Protein AF-0000000065871125 (afdb_homodimer)

pLDDT: mean 93.52, std 8.06, range [41.66, 98.94]

Organism: Bacillus phage SP01 (NCBI:txid2884427)

InterPro domains:
  IPR023451 Thymidylate synthase/dCMP hydroxymethylase domain [PF00303] (12-231)
  IPR036926 Thymidylate synthase/dCMP hydroxymethylase superfamily [G3DSA:3.30.572.10] (7-258)
  IPR036926 Thymidylate synthase/dCMP hydroxymethylase superfamily [SSF55831] (2-271)
  IPR045097 Thymidylate synthase/dCMP hydroxymethylase [PTHR11548] (102-230)

Foldseek 3Di:
DEEEEDQAVQQSLLQVLLCQQQPFDWDQVVHFTWGKDFWYKYKHFNLLPQAYQFQLDAAQLLLQLQLLLCLCQLHFFQVSSCLRPVVSQVQDPVSGGHLQRNSVCQQFNQDGPSVRTHDRTHNLLVVLLVQCVVPVQDFPSKGFRADCVRQPPVNDGSDHDQWTMWTWHRDPQAIEIEIEGAEAESRCGPSHRPSSNVSSSQQQSCLQNVTHHGMYMYTYRIYIHTCPDDCNSSSVSSCVVQVSHNPDPGGGDDDDCQVQFDDRFGFNDHPVRSNVVSCCCVVPVSVQLPDPCNVPPDDPVLVVVLVVLLPDPRRSVSLSVLSNSLSSCVVVVNVVSNLSSLVSRGRHSSSLSSLLNCCVPCVVSLVVDDGDPVSSCSSNSHD/DEEEEDQAVQQSLLQVLLCQQQPFDWDQVVHFTWGKDFWYKYKHFNLLPQAYQFQLDAAQLLLQLQLLLCLCQLHFFQVSSCLRPVVSQVQPPVSGGHLQRNSVCQQFNQDGPSVRTHDRTHNLLVVLLVQCVVPVQDFPSKGFRADCVRQPPPNPGSDHDQWTMWTWHRDPQAIEIEIEGAEAESRCGPSHRPSSNVSSSQQQSCLQNVTHHGMYMYTYRIYIHTCPDDCNSSSVSSCVVQVSHNPDPGGGDDDDCQVQFDDRFGFNDHPVRSNVVSCCCVVPVSCQLPDPCNCPPDPHVLVVQLVVLLPDPRRSVSLSSLSNSLSSCVVVVNVVSVLSSLVSRGRHSSSLSSLLNCCVPCVVSLVVDDGDPVSSCSSNSHD

Structure (mmCIF, N/CA/C/O backbone):
data_AF-0000000065871125-model_v1
#
loop_
_entity.id
_entity.type
_entity.pdbx_description
1 polymer 'Deoxyuridylate hydroxymethyltransferase'
#
loop_
_atom_site.group_PDB
_atom_site.id
_atom_site.type_symbol
_atom_site.label_atom_id
_atom_site.label_alt_id
_atom_site.label_comp_id
_atom_site.label_asym_id
_atom_site.label_entity_id
_atom_site.label_seq_id
_atom_site.pdbx_PDB_ins_code
_atom_site.Cartn_x
_atom_site.Cartn_y
_atom_site.Cartn_z
_atom_site.occupancy
_atom_site.B_iso_or_equiv
_atom_site.auth_seq_id
_atom_site.auth_comp_id
_atom_site.auth_asym_id
_atom_site.auth_atom_id
_atom_site.pdbx_PDB_model_num
ATOM 1 N N . MET A 1 1 ? 7.172 -7.703 12.047 1 95.44 1 MET A N 1
ATOM 2 C CA . MET A 1 1 ? 5.953 -6.93 11.836 1 95.44 1 MET A CA 1
ATOM 3 C C . MET A 1 1 ? 5.492 -6.277 13.133 1 95.44 1 MET A C 1
ATOM 5 O O . MET A 1 1 ? 5.523 -6.906 14.195 1 95.44 1 MET A O 1
ATOM 9 N N . TYR A 1 2 ? 5.152 -5.004 13.086 1 97.38 2 TYR A N 1
ATOM 10 C CA . TYR A 1 2 ? 4.691 -4.258 14.25 1 97.38 2 TYR A CA 1
ATOM 11 C C . TYR A 1 2 ? 3.285 -3.713 14.023 1 97.38 2 TYR A C 1
ATOM 13 O O . TYR A 1 2 ? 2.947 -3.283 12.914 1 97.38 2 TYR A O 1
ATOM 21 N N . THR A 1 3 ? 2.471 -3.756 15.055 1 98.06 3 THR A N 1
ATOM 22 C CA . THR A 1 3 ? 1.143 -3.156 15 1 98.06 3 THR A CA 1
ATOM 23 C C . THR A 1 3 ? 0.883 -2.297 16.234 1 98.06 3 THR A C 1
ATOM 25 O O . THR A 1 3 ? 1.295 -2.65 17.344 1 98.06 3 THR A O 1
ATOM 28 N N . PHE A 1 4 ? 0.307 -1.194 16.062 1 98.25 4 PHE A N 1
ATOM 29 C CA . PHE A 1 4 ? -0.122 -0.295 17.125 1 98.25 4 PHE A CA 1
ATOM 30 C C . PHE A 1 4 ? -1.551 0.182 16.891 1 98.25 4 PHE A C 1
ATOM 32 O O . PHE A 1 4 ? -1.94 0.45 15.742 1 98.25 4 PHE A O 1
ATOM 39 N N . SER A 1 5 ? -2.344 0.24 17.938 1 98.38 5 SER A N 1
ATOM 40 C CA . SER A 1 5 ? -3.732 0.67 17.828 1 98.38 5 SER A CA 1
ATOM 41 C C . SER A 1 5 ? -4.172 1.469 19.047 1 98.38 5 SER A C 1
ATOM 43 O O . SER A 1 5 ? -3.812 1.134 20.172 1 98.38 5 SER A O 1
ATOM 45 N N . GLY A 1 6 ? -4.898 2.561 18.781 1 97.5 6 GLY A N 1
ATOM 46 C CA . GLY A 1 6 ? -5.422 3.33 19.891 1 97.5 6 GLY A CA 1
ATOM 47 C C . GLY A 1 6 ? -6.199 4.559 19.469 1 97.5 6 GLY A C 1
ATOM 48 O O . GLY A 1 6 ? -6.199 4.918 18.281 1 97.5 6 GLY A O 1
ATOM 49 N N . SER A 1 7 ? -6.852 5.16 20.438 1 96.81 7 SER A N 1
ATOM 50 C CA . SER A 1 7 ? -7.656 6.352 20.188 1 96.81 7 SER A CA 1
ATOM 51 C C . SER A 1 7 ? -6.934 7.617 20.625 1 96.81 7 SER A C 1
ATOM 53 O O . SER A 1 7 ? -7.418 8.727 20.406 1 96.81 7 SER A O 1
ATOM 55 N N . LYS A 1 8 ? -5.785 7.43 21.266 1 96.69 8 LYS A N 1
ATOM 56 C CA . LYS A 1 8 ? -4.988 8.547 21.75 1 96.69 8 LYS A CA 1
ATOM 57 C C . LYS A 1 8 ? -3.686 8.68 20.969 1 96.69 8 LYS A C 1
ATOM 59 O O . LYS A 1 8 ? -2.705 7.992 21.266 1 96.69 8 LYS A O 1
ATOM 64 N N . PRO A 1 9 ? -3.574 9.625 20.094 1 96.56 9 PRO A N 1
ATOM 65 C CA . PRO A 1 9 ? -2.42 9.703 19.203 1 96.56 9 PRO A CA 1
ATOM 66 C C . PRO A 1 9 ? -1.112 9.977 19.938 1 96.56 9 PRO A C 1
ATOM 68 O O . PRO A 1 9 ? -0.058 9.477 19.547 1 96.56 9 PRO A O 1
ATOM 71 N N . THR A 1 10 ? -1.183 10.758 21.031 1 96.62 10 THR A N 1
ATOM 72 C CA . THR A 1 10 ? 0.036 11.055 21.781 1 96.62 10 THR A CA 1
ATOM 73 C C . THR A 1 10 ? 0.61 9.797 22.422 1 96.62 10 THR A C 1
ATOM 75 O O . THR A 1 10 ? 1.823 9.578 22.391 1 96.62 10 THR A O 1
ATOM 78 N N . GLN A 1 11 ? -0.256 9.039 22.984 1 97 11 GLN A N 1
ATOM 79 C CA . GLN A 1 11 ? 0.215 7.785 23.562 1 97 11 GLN A CA 1
ATOM 80 C C . GLN A 1 11 ? 0.753 6.844 22.484 1 97 11 GLN A C 1
ATOM 82 O O . GLN A 1 11 ? 1.764 6.168 22.703 1 97 11 GLN A O 1
ATOM 87 N N . LEU A 1 12 ? 0.048 6.719 21.391 1 97.56 12 LEU A N 1
ATOM 88 C CA . LEU A 1 12 ? 0.537 5.918 20.281 1 97.56 12 LEU A CA 1
ATOM 89 C C . LEU A 1 12 ? 1.936 6.363 19.859 1 97.56 12 LEU A C 1
ATOM 91 O O . LEU A 1 12 ? 2.793 5.527 19.562 1 97.56 12 LEU A O 1
ATOM 95 N N . TYR A 1 13 ? 2.094 7.691 19.812 1 97.31 13 TYR A N 1
ATOM 96 C CA . TYR A 1 13 ? 3.395 8.273 19.5 1 97.31 13 TYR A CA 1
ATOM 97 C C . TYR A 1 13 ? 4.469 7.746 20.438 1 97.31 13 TYR A C 1
ATOM 99 O O . TYR A 1 13 ? 5.512 7.262 20 1 97.31 13 TYR A O 1
ATOM 107 N N . MET A 1 14 ? 4.211 7.805 21.641 1 96.81 14 MET A N 1
ATOM 108 C CA . MET A 1 14 ? 5.168 7.383 22.672 1 96.81 14 MET A CA 1
ATOM 109 C C . MET A 1 14 ? 5.434 5.883 22.578 1 96.81 14 MET A C 1
ATOM 111 O O . MET A 1 14 ? 6.582 5.445 22.688 1 96.81 14 MET A O 1
ATOM 115 N N . ASP A 1 15 ? 4.398 5.086 22.406 1 97.19 15 ASP A N 1
ATOM 116 C CA . ASP A 1 15 ? 4.551 3.639 22.281 1 97.19 15 ASP A CA 1
ATOM 117 C C . ASP A 1 15 ? 5.461 3.283 21.109 1 97.19 15 ASP A C 1
ATOM 119 O O . ASP A 1 15 ? 6.34 2.428 21.234 1 97.19 15 ASP A O 1
ATOM 123 N N . ILE A 1 16 ? 5.266 3.898 20 1 97.69 16 ILE A N 1
ATOM 124 C CA . ILE A 1 16 ? 6.008 3.594 18.781 1 97.69 16 ILE A CA 1
ATOM 125 C C . ILE A 1 16 ? 7.449 4.082 18.922 1 97.69 16 ILE A C 1
ATOM 127 O O . ILE A 1 16 ? 8.391 3.365 18.562 1 97.69 16 ILE A O 1
ATOM 131 N N . LEU A 1 17 ? 7.621 5.316 19.422 1 96.62 17 LEU A N 1
ATOM 132 C CA . LEU A 1 17 ? 8.969 5.844 19.625 1 96.62 17 LEU A CA 1
ATOM 133 C C . LEU A 1 17 ? 9.781 4.918 20.516 1 96.62 17 LEU A C 1
ATOM 135 O O . LEU A 1 17 ? 10.938 4.617 20.219 1 96.62 17 LEU A O 1
ATOM 139 N N . SER A 1 18 ? 9.172 4.512 21.641 1 96.38 18 SER A N 1
ATOM 140 C CA . SER A 1 18 ? 9.844 3.604 22.562 1 96.38 18 SER A CA 1
ATOM 141 C C . SER A 1 18 ? 10.266 2.316 21.859 1 96.38 18 SER A C 1
ATOM 143 O O . SER A 1 18 ? 11.367 1.814 22.078 1 96.38 18 SER A O 1
ATOM 145 N N . THR A 1 19 ? 9.406 1.81 21.016 1 96.69 19 THR A N 1
ATOM 146 C CA . THR A 1 19 ? 9.68 0.574 20.297 1 96.69 19 THR A CA 1
ATOM 147 C C . THR A 1 19 ? 10.82 0.775 19.297 1 96.69 19 THR A C 1
ATOM 149 O O . THR A 1 19 ? 11.719 -0.061 19.203 1 96.69 19 THR A O 1
ATOM 152 N N . VAL A 1 20 ? 10.82 1.871 18.531 1 96.31 20 VAL A N 1
ATOM 153 C CA . VAL A 1 20 ? 11.844 2.162 17.531 1 96.31 20 VAL A CA 1
ATOM 154 C C . VAL A 1 20 ? 13.211 2.271 18.219 1 96.31 20 VAL A C 1
ATOM 156 O O . VAL A 1 20 ? 14.203 1.733 17.719 1 96.31 20 VAL A O 1
ATOM 159 N N . ILE A 1 21 ? 13.211 2.973 19.328 1 94 21 ILE A N 1
ATOM 160 C CA . ILE A 1 21 ? 14.461 3.186 20.047 1 94 21 ILE A CA 1
ATOM 161 C C . ILE A 1 21 ? 15 1.847 20.547 1 94 21 ILE A C 1
ATOM 163 O O . ILE A 1 21 ? 16.203 1.577 20.438 1 94 21 ILE A O 1
ATOM 167 N N . LYS A 1 22 ? 14.203 1.023 21 1 93.81 22 LYS A N 1
ATOM 168 C CA . LYS A 1 22 ? 14.609 -0.223 21.641 1 93.81 22 LYS A CA 1
ATOM 169 C C . LYS A 1 22 ? 14.945 -1.292 20.609 1 93.81 22 LYS A C 1
ATOM 171 O O . LYS A 1 22 ? 15.914 -2.039 20.766 1 93.81 22 LYS A O 1
ATOM 176 N N . GLU A 1 23 ? 14.148 -1.347 19.531 1 94.44 23 GLU A N 1
ATOM 177 C CA . GLU A 1 23 ? 14.195 -2.537 18.688 1 94.44 23 GLU A CA 1
ATOM 178 C C . GLU A 1 23 ? 14.664 -2.191 17.281 1 94.44 23 GLU A C 1
ATOM 180 O O . GLU A 1 23 ? 14.93 -3.086 16.469 1 94.44 23 GLU A O 1
ATOM 185 N N . GLY A 1 24 ? 14.727 -0.979 16.906 1 95.25 24 GLY A N 1
ATOM 186 C CA . GLY A 1 24 ? 14.992 -0.591 15.531 1 95.25 24 GLY A CA 1
ATOM 187 C C . GLY A 1 24 ? 16.375 -0.986 15.062 1 95.25 24 GLY A C 1
ATOM 188 O O . GLY A 1 24 ? 17.328 -1.006 15.852 1 95.25 24 GLY A O 1
ATOM 189 N N . ASP A 1 25 ? 16.531 -1.291 13.773 1 94.69 25 ASP A N 1
ATOM 190 C CA . ASP A 1 25 ? 17.812 -1.528 13.117 1 94.69 25 ASP A CA 1
ATOM 191 C C . ASP A 1 25 ? 18.438 -0.217 12.664 1 94.69 25 ASP A C 1
ATOM 193 O O . ASP A 1 25 ? 17.75 0.686 12.195 1 94.69 25 ASP A O 1
ATOM 197 N N . VAL A 1 26 ? 19.781 -0.176 12.805 1 93.12 26 VAL A N 1
ATOM 198 C CA . VAL A 1 26 ? 20.484 1.022 12.359 1 93.12 26 VAL A CA 1
ATOM 199 C C . VAL A 1 26 ? 20.859 0.887 10.891 1 93.12 26 VAL A C 1
ATOM 201 O O . VAL A 1 26 ? 21.438 -0.121 10.477 1 93.12 26 VAL A O 1
ATOM 204 N N . LEU A 1 27 ? 20.438 1.854 10.094 1 91.56 27 LEU A N 1
ATOM 205 C CA . LEU A 1 27 ? 20.734 1.959 8.664 1 91.56 27 LEU A CA 1
ATOM 206 C C . LEU A 1 27 ? 21.203 3.367 8.312 1 91.56 27 LEU A C 1
ATOM 208 O O . LEU A 1 27 ? 21.172 4.266 9.148 1 91.56 27 LEU A O 1
ATOM 212 N N . ALA A 1 28 ? 21.703 3.488 7.055 1 87.69 28 ALA A N 1
ATOM 213 C CA . ALA A 1 28 ? 22.125 4.816 6.625 1 87.69 28 ALA A CA 1
ATOM 214 C C . ALA A 1 28 ? 21.703 5.086 5.184 1 87.69 28 ALA A C 1
ATOM 216 O O . ALA A 1 28 ? 22.547 5.375 4.328 1 87.69 28 ALA A O 1
ATOM 217 N N . PRO A 1 29 ? 20.406 5.078 4.941 1 81.94 29 PRO A N 1
ATOM 218 C CA . PRO A 1 29 ? 19.953 5.457 3.598 1 81.94 29 PRO A CA 1
ATOM 219 C C . PRO A 1 29 ? 20.375 6.879 3.219 1 81.94 29 PRO A C 1
ATOM 221 O O . PRO A 1 29 ? 20.25 7.797 4.031 1 81.94 29 PRO A O 1
ATOM 224 N N . ARG A 1 30 ? 20.859 7.062 1.98 1 78 30 ARG A N 1
ATOM 225 C CA . ARG A 1 30 ? 21.328 8.336 1.453 1 78 30 ARG A CA 1
ATOM 226 C C . ARG A 1 30 ? 22.391 8.945 2.375 1 78 30 ARG A C 1
ATOM 228 O O . ARG A 1 30 ? 22.453 10.172 2.516 1 78 30 ARG A O 1
ATOM 235 N N . GLY A 1 31 ? 22.984 8.117 3.248 1 79.31 31 GLY A N 1
ATOM 236 C CA . GLY A 1 31 ? 24.062 8.547 4.133 1 79.31 31 GLY A CA 1
ATOM 237 C C . GLY A 1 31 ? 23.562 9.07 5.465 1 79.31 31 GLY A C 1
ATOM 238 O O . GLY A 1 31 ? 24.344 9.539 6.289 1 79.31 31 GLY A O 1
ATOM 239 N N . LYS A 1 32 ? 22.328 9.055 5.719 1 84.75 32 LYS A N 1
ATOM 240 C CA . LYS A 1 32 ? 21.75 9.531 6.977 1 84.75 32 LYS A CA 1
ATOM 241 C C . LYS A 1 32 ? 21.406 8.367 7.898 1 84.75 32 LYS A C 1
ATOM 243 O O . LYS A 1 32 ? 20.562 7.535 7.57 1 84.75 32 LYS A O 1
ATOM 248 N N . ARG A 1 33 ? 22.094 8.43 9.078 1 92.31 33 ARG A N 1
ATOM 249 C CA . ARG A 1 33 ? 21.891 7.312 9.992 1 92.31 33 ARG A CA 1
ATOM 250 C C . ARG A 1 33 ? 20.5 7.352 10.617 1 92.31 33 ARG A C 1
ATOM 252 O O . ARG A 1 33 ? 20.047 8.406 11.055 1 92.31 33 ARG A O 1
ATOM 259 N N . ILE A 1 34 ? 19.734 6.195 10.617 1 93.88 34 ILE A N 1
ATOM 260 C CA . ILE A 1 34 ? 18.391 6.086 11.164 1 93.88 34 ILE A CA 1
ATOM 261 C C . ILE A 1 34 ? 18.281 4.812 12 1 93.88 34 ILE A C 1
ATOM 263 O O . ILE A 1 34 ? 19.141 3.932 11.922 1 93.88 34 ILE A O 1
ATOM 267 N N . LYS A 1 35 ? 17.328 4.785 12.82 1 95.38 35 LYS A N 1
ATOM 268 C CA . LYS A 1 35 ? 16.812 3.551 13.406 1 95.38 35 LYS A CA 1
ATOM 269 C C . LYS A 1 35 ? 15.43 3.217 12.836 1 95.38 35 LYS A C 1
ATOM 271 O O . LYS A 1 35 ? 14.531 4.055 12.852 1 95.38 35 LYS A O 1
ATOM 276 N N . GLU A 1 36 ? 15.273 1.946 12.336 1 96.88 36 GLU A N 1
ATOM 277 C CA . GLU A 1 36 ? 14.102 1.587 11.539 1 96.88 36 GLU A CA 1
ATOM 278 C C . GLU A 1 36 ? 13.422 0.338 12.094 1 96.88 36 GLU A C 1
ATOM 280 O O . GLU A 1 36 ? 14.094 -0.614 12.492 1 96.88 36 GLU A O 1
ATOM 285 N N . ILE A 1 37 ? 12.125 0.363 12.203 1 97.5 37 ILE A N 1
ATOM 286 C CA . ILE A 1 37 ? 11.344 -0.856 12.344 1 97.5 37 ILE A CA 1
ATOM 287 C C . ILE A 1 37 ? 10.445 -1.032 11.117 1 97.5 37 ILE A C 1
ATOM 289 O O . ILE A 1 37 ? 10.016 -0.05 10.508 1 97.5 37 ILE A O 1
ATOM 293 N N . ARG A 1 38 ? 10.172 -2.359 10.742 1 97.19 38 ARG A N 1
ATOM 294 C CA . ARG A 1 38 ? 9.43 -2.586 9.508 1 97.19 38 ARG A CA 1
ATOM 295 C C . ARG A 1 38 ? 8.867 -4.004 9.461 1 97.19 38 ARG A C 1
ATOM 297 O O . ARG A 1 38 ? 9.422 -4.918 10.07 1 97.19 38 ARG A O 1
ATOM 304 N N . PRO A 1 39 ? 7.711 -4.148 8.656 1 97.94 39 PRO A N 1
ATOM 305 C CA . PRO A 1 39 ? 6.719 -3.107 8.367 1 97.94 39 PRO A CA 1
ATOM 306 C C . PRO A 1 39 ? 5.844 -2.779 9.578 1 97.94 39 PRO A C 1
ATOM 308 O O . PRO A 1 39 ? 5.82 -3.533 10.555 1 97.94 39 PRO A O 1
ATOM 311 N N . VAL A 1 40 ? 5.27 -1.646 9.586 1 98.56 40 VAL A N 1
ATOM 312 C CA . VAL A 1 40 ? 4.488 -1.188 10.727 1 98.56 40 VAL A CA 1
ATOM 313 C C . VAL A 1 40 ? 3.074 -0.826 10.281 1 98.56 40 VAL A C 1
ATOM 315 O O . VAL A 1 40 ? 2.893 -0.173 9.25 1 98.56 40 VAL A O 1
ATOM 318 N N . MET A 1 41 ? 2.059 -1.327 10.969 1 98.56 41 MET A N 1
ATOM 319 C CA . MET A 1 41 ? 0.677 -0.89 10.789 1 98.56 41 MET A CA 1
ATOM 320 C C . MET A 1 41 ? 0.172 -0.16 12.031 1 98.56 41 MET A C 1
ATOM 322 O O . MET A 1 41 ? 0.261 -0.683 13.141 1 98.56 41 MET A O 1
ATOM 326 N N . ILE A 1 42 ? -0.292 1.039 11.859 1 98.75 42 ILE A N 1
ATOM 327 C CA . ILE A 1 42 ? -0.828 1.86 12.938 1 98.75 42 ILE A CA 1
ATOM 328 C C . ILE A 1 42 ? -2.314 2.111 12.703 1 98.75 42 ILE A C 1
ATOM 330 O O . ILE A 1 42 ? -2.721 2.504 11.609 1 98.75 42 ILE A O 1
ATOM 334 N N . GLU A 1 43 ? -3.109 1.882 13.664 1 98.75 43 GLU A N 1
ATOM 335 C CA . GLU A 1 43 ? -4.527 2.223 13.609 1 98.75 43 GLU A CA 1
ATOM 336 C C . GLU A 1 43 ? -4.852 3.396 14.531 1 98.75 43 GLU A C 1
ATOM 338 O O . GLU A 1 43 ? -4.707 3.293 15.75 1 98.75 43 GLU A O 1
ATOM 343 N N . PHE A 1 44 ? -5.227 4.492 13.93 1 98.69 44 PHE A N 1
ATOM 344 C CA . PHE A 1 44 ? -5.828 5.594 14.672 1 98.69 44 PHE A CA 1
ATOM 345 C C . PHE A 1 44 ? -7.344 5.43 14.75 1 98.69 44 PHE A C 1
ATOM 347 O O . PHE A 1 44 ? -8.055 5.742 13.789 1 98.69 44 PHE A O 1
ATOM 354 N N . LYS A 1 45 ? -7.84 5.125 15.922 1 98.12 45 LYS A N 1
ATOM 355 C CA . LYS A 1 45 ? -9.258 4.805 16.078 1 98.12 45 LYS A CA 1
ATOM 356 C C . LYS A 1 45 ? -10.102 6.07 16.125 1 98.12 45 LYS A C 1
ATOM 358 O O . LYS A 1 45 ? -11.312 6.027 15.867 1 98.12 45 LYS A O 1
ATOM 363 N N . ASN A 1 46 ? -9.508 7.176 16.5 1 97.31 46 ASN A N 1
ATOM 364 C CA . ASN A 1 46 ? -10.141 8.492 16.484 1 97.31 46 ASN A CA 1
ATOM 365 C C . ASN A 1 46 ? -9.305 9.5 15.711 1 97.31 46 ASN A C 1
ATOM 367 O O . ASN A 1 46 ? -8.719 10.414 16.297 1 97.31 46 ASN A O 1
ATOM 371 N N . PRO A 1 47 ? -9.398 9.367 14.383 1 97.69 47 PRO A N 1
ATOM 372 C CA . PRO A 1 47 ? -8.477 10.172 13.578 1 97.69 47 PRO A CA 1
ATOM 373 C C . PRO A 1 47 ? -8.82 11.656 13.609 1 97.69 47 PRO A C 1
ATOM 375 O O . PRO A 1 47 ? -8.023 12.484 13.156 1 97.69 47 PRO A O 1
ATOM 378 N N . ILE A 1 48 ? -9.938 12.023 14.219 1 96.88 48 ILE A N 1
ATOM 379 C CA . ILE A 1 48 ? -10.289 13.43 14.375 1 96.88 48 ILE A CA 1
ATOM 380 C C . ILE A 1 48 ? -9.336 14.094 15.367 1 96.88 48 ILE A C 1
ATOM 382 O O . ILE A 1 48 ? -9.102 15.305 15.297 1 96.88 48 ILE A O 1
ATOM 386 N N . ARG A 1 49 ? -8.82 13.281 16.281 1 96.69 49 ARG A N 1
ATOM 387 C CA . ARG A 1 49 ? -7.766 13.766 17.172 1 96.69 49 ARG A CA 1
ATOM 388 C C . ARG A 1 49 ? -6.414 13.75 16.453 1 96.69 49 ARG A C 1
ATOM 390 O O . ARG A 1 49 ? -5.652 12.789 16.578 1 96.69 49 ARG A O 1
ATOM 397 N N . ARG A 1 50 ? -6.031 14.828 15.844 1 94.75 50 ARG A N 1
ATOM 398 C CA . ARG A 1 50 ? -4.898 14.836 14.922 1 94.75 50 ARG A CA 1
ATOM 399 C C . ARG A 1 50 ? -3.699 15.555 15.539 1 94.75 50 ARG A C 1
ATOM 401 O O . ARG A 1 50 ? -2.662 15.703 14.891 1 94.75 50 ARG A O 1
ATOM 408 N N . THR A 1 51 ? -3.797 16.031 16.781 1 93.12 51 THR A N 1
ATOM 409 C CA . THR A 1 51 ? -2.74 16.781 17.453 1 93.12 51 THR A CA 1
ATOM 410 C C . THR A 1 51 ? -2.098 15.938 18.547 1 93.12 51 THR A C 1
ATOM 412 O O . THR A 1 51 ? -2.791 15.234 19.297 1 93.12 51 THR A O 1
ATOM 415 N N . THR A 1 52 ? -0.781 16 18.625 1 94.5 52 THR A N 1
ATOM 416 C CA . THR A 1 52 ? -0.074 15.297 19.688 1 94.5 52 THR A CA 1
ATOM 417 C C . THR A 1 52 ? 0.53 16.297 20.672 1 94.5 52 THR A C 1
ATOM 419 O O . THR A 1 52 ? 0.855 17.422 20.312 1 94.5 52 THR A O 1
ATOM 422 N N . PHE A 1 53 ? 0.716 15.922 21.969 1 92.81 53 PHE A N 1
ATOM 423 C CA . PHE A 1 53 ? 1.111 16.828 23.047 1 92.81 53 PHE A CA 1
ATOM 424 C C . PHE A 1 53 ? 2.318 16.281 23.797 1 92.81 53 PHE A C 1
ATOM 426 O O . PHE A 1 53 ? 2.328 16.25 25.031 1 92.81 53 PHE A O 1
ATOM 433 N N . LEU A 1 54 ? 3.283 15.891 23.156 1 92.75 54 LEU A N 1
ATOM 434 C CA . LEU A 1 54 ? 4.477 15.406 23.844 1 92.75 54 LEU A CA 1
ATOM 435 C C . LEU A 1 54 ? 5.336 16.578 24.312 1 92.75 54 LEU A C 1
ATOM 437 O O . LEU A 1 54 ? 5.652 17.484 23.547 1 92.75 54 LEU A O 1
ATOM 441 N N . LYS A 1 55 ? 5.688 16.391 25.594 1 90.75 55 LYS A N 1
ATOM 442 C CA . LYS A 1 55 ? 6.676 17.344 26.094 1 90.75 55 LYS A CA 1
ATOM 443 C C . LYS A 1 55 ? 8.023 17.141 25.406 1 90.75 55 LYS A C 1
ATOM 445 O O . LYS A 1 55 ? 8.375 16.031 25.031 1 90.75 55 LYS A O 1
ATOM 450 N N . GLY A 1 56 ? 8.727 18.078 25 1 88 56 GLY A N 1
ATOM 451 C CA . GLY A 1 56 ? 10 17.984 24.297 1 88 56 GLY A CA 1
ATOM 452 C C . GLY A 1 56 ? 9.875 18.172 22.797 1 88 56 GLY A C 1
ATOM 453 O O . GLY A 1 56 ? 10.875 18.266 22.094 1 88 56 GLY A O 1
ATOM 454 N N . ARG A 1 57 ? 8.641 18.125 22.438 1 90.5 57 ARG A N 1
ATOM 455 C CA . ARG A 1 57 ? 8.398 18.344 21 1 90.5 57 ARG A CA 1
ATOM 456 C C . ARG A 1 57 ? 7.496 19.547 20.781 1 90.5 57 ARG A C 1
ATOM 458 O O . ARG A 1 57 ? 6.473 19.703 21.453 1 90.5 57 ARG A O 1
ATOM 465 N N . ASN A 1 58 ? 7.906 20.406 19.922 1 87.81 58 ASN A N 1
ATOM 466 C CA . ASN A 1 58 ? 7.09 21.547 19.516 1 87.81 58 ASN A CA 1
ATOM 467 C C . ASN A 1 58 ? 6.617 21.406 18.062 1 87.81 58 ASN A C 1
ATOM 469 O O . ASN A 1 58 ? 7.41 21.531 17.125 1 87.81 58 ASN A O 1
ATOM 473 N N . ILE A 1 59 ? 5.418 21.234 17.891 1 91.5 59 ILE A N 1
ATOM 474 C CA . ILE A 1 59 ? 4.812 21.078 16.578 1 91.5 59 ILE A CA 1
ATOM 475 C C . ILE A 1 59 ? 4.398 22.438 16.031 1 91.5 59 ILE A C 1
ATOM 477 O O . ILE A 1 59 ? 4.227 23.391 16.797 1 91.5 59 ILE A O 1
ATOM 481 N N . ASN A 1 60 ? 4.395 22.578 14.727 1 94.62 60 ASN A N 1
ATOM 482 C CA . ASN A 1 60 ? 3.844 23.734 14.023 1 94.62 60 ASN A CA 1
ATOM 483 C C . ASN A 1 60 ? 2.443 23.453 13.492 1 94.62 60 ASN A C 1
ATOM 485 O O . ASN A 1 60 ? 2.285 23.062 12.328 1 94.62 60 ASN A O 1
ATOM 489 N N . PRO A 1 61 ? 1.431 23.719 14.344 1 96 61 PRO A N 1
ATOM 490 C CA . PRO A 1 61 ? 0.074 23.375 13.906 1 96 61 PRO A CA 1
ATOM 491 C C . PRO A 1 61 ? -0.409 24.25 12.75 1 96 61 PRO A C 1
ATOM 493 O O . PRO A 1 61 ? -1.298 23.844 12 1 96 61 PRO A O 1
ATOM 496 N N . PHE A 1 62 ? 0.142 25.484 12.625 1 96.69 62 PHE A N 1
ATOM 497 C CA . PHE A 1 62 ? -0.244 26.391 11.555 1 96.69 62 PHE A CA 1
ATOM 498 C C . PHE A 1 62 ? 0.088 25.797 10.188 1 96.69 62 PHE A C 1
ATOM 500 O O . PHE A 1 62 ? -0.731 25.844 9.266 1 96.69 62 PHE A O 1
ATOM 507 N N . PHE A 1 63 ? 1.247 25.25 10.125 1 96.81 63 PHE A N 1
ATOM 508 C CA . PHE A 1 63 ? 1.671 24.594 8.891 1 96.81 63 PHE A CA 1
ATOM 509 C C . PHE A 1 63 ? 0.81 23.375 8.594 1 96.81 63 PHE A C 1
ATOM 511 O O . PHE A 1 63 ? 0.432 23.125 7.449 1 96.81 63 PHE A O 1
ATOM 518 N N . GLN A 1 64 ? 0.478 22.562 9.578 1 96.69 64 GLN A N 1
ATOM 519 C CA . GLN A 1 64 ? -0.281 21.328 9.398 1 96.69 64 GLN A CA 1
ATOM 520 C C . GLN A 1 64 ? -1.637 21.609 8.758 1 96.69 64 GLN A C 1
ATOM 522 O O . GLN A 1 64 ? -2.023 20.938 7.801 1 96.69 64 GLN A O 1
ATOM 527 N N . VAL A 1 65 ? -2.334 22.594 9.242 1 96.88 65 VAL A N 1
ATOM 528 C CA . VAL A 1 65 ? -3.672 22.844 8.719 1 96.88 65 VAL A CA 1
ATOM 529 C C . VAL A 1 65 ? -3.572 23.547 7.363 1 96.88 65 VAL A C 1
ATOM 531 O O . VAL A 1 65 ? -4.383 23.297 6.469 1 96.88 65 VAL A O 1
ATOM 534 N N . ALA A 1 66 ? -2.586 24.469 7.215 1 97 66 ALA A N 1
ATOM 535 C CA . ALA A 1 66 ? -2.41 25.156 5.941 1 97 66 ALA A CA 1
ATOM 536 C C . ALA A 1 66 ? -2.084 24.172 4.82 1 97 66 ALA A C 1
ATOM 538 O O . ALA A 1 66 ? -2.623 24.281 3.719 1 97 66 ALA A O 1
ATOM 539 N N . GLU A 1 67 ? -1.205 23.297 5.125 1 97.94 67 GLU A N 1
ATOM 540 C CA . GLU A 1 67 ? -0.826 22.297 4.129 1 97.94 67 GLU A CA 1
ATOM 541 C C . GLU A 1 67 ? -2.004 21.391 3.779 1 97.94 67 GLU A C 1
ATOM 543 O O . GLU A 1 67 ? -2.154 20.969 2.629 1 97.94 67 GLU A O 1
ATOM 548 N N . SER A 1 68 ? -2.801 21 4.785 1 97.94 68 SER A N 1
ATOM 549 C CA . SER A 1 68 ? -3.975 20.172 4.523 1 97.94 68 SER A CA 1
ATOM 550 C C . SER A 1 68 ? -4.934 20.859 3.557 1 97.94 68 SER A C 1
ATOM 552 O O . SER A 1 68 ? -5.477 20.234 2.652 1 97.94 68 SER A O 1
ATOM 554 N N . LEU A 1 69 ? -5.141 22.141 3.775 1 97.38 69 LEU A N 1
ATOM 555 C CA . LEU A 1 69 ? -5.973 22.922 2.863 1 97.38 69 LEU A CA 1
ATOM 556 C C . LEU A 1 69 ? -5.355 22.969 1.47 1 97.38 69 LEU A C 1
ATOM 558 O O . LEU A 1 69 ? -6.059 22.828 0.467 1 97.38 69 LEU A O 1
ATOM 562 N N . TRP A 1 70 ? -4.051 23.219 1.438 1 98 70 TRP A N 1
ATOM 563 C CA . TRP A 1 70 ? -3.246 23.25 0.22 1 98 70 TRP A CA 1
ATOM 564 C C . TRP A 1 70 ? -3.381 21.938 -0.554 1 98 70 TRP A C 1
ATOM 566 O O . TRP A 1 70 ? -3.541 21.953 -1.776 1 98 70 TRP A O 1
ATOM 576 N N . ILE A 1 71 ? -3.42 20.828 0.118 1 98.56 71 ILE A N 1
ATOM 577 C CA . ILE A 1 71 ? -3.545 19.5 -0.474 1 98.56 71 ILE A CA 1
ATOM 578 C C . ILE A 1 71 ? -4.961 19.312 -1.011 1 98.56 71 ILE A C 1
ATOM 580 O O . ILE A 1 71 ? -5.145 18.859 -2.146 1 98.56 71 ILE A O 1
ATOM 584 N N . LEU A 1 72 ? -5.941 19.656 -0.228 1 98.5 72 LEU A N 1
ATOM 585 C CA . LEU A 1 72 ? -7.328 19.516 -0.657 1 98.5 72 LEU A CA 1
ATOM 586 C C . LEU A 1 72 ? -7.598 20.328 -1.92 1 98.5 72 LEU A C 1
ATOM 588 O O . LEU A 1 72 ? -8.43 19.938 -2.742 1 98.5 72 LEU A O 1
ATOM 592 N N . ALA A 1 73 ? -6.844 21.406 -2.121 1 97.94 73 ALA A N 1
ATOM 593 C CA . ALA A 1 73 ? -7.039 22.281 -3.266 1 97.94 73 ALA A CA 1
ATOM 594 C C . ALA A 1 73 ? -6.258 21.797 -4.48 1 97.94 73 ALA A C 1
ATOM 596 O O . ALA A 1 73 ? -6.344 22.391 -5.562 1 97.94 73 ALA A O 1
ATOM 597 N N . GLY A 1 74 ? -5.449 20.75 -4.332 1 98.12 74 GLY A N 1
ATOM 598 C CA . GLY A 1 74 ? -4.711 20.188 -5.445 1 98.12 74 GLY A CA 1
ATOM 599 C C . GLY A 1 74 ? -3.51 21.016 -5.852 1 98.12 74 GLY A C 1
ATOM 600 O O . GLY A 1 74 ? -3.141 21.047 -7.027 1 98.12 74 GLY A O 1
ATOM 601 N N . ARG A 1 75 ? -2.912 21.656 -4.934 1 97.62 75 ARG A N 1
ATOM 602 C CA . ARG A 1 75 ? -1.862 22.625 -5.258 1 97.62 75 ARG A CA 1
ATOM 603 C C . ARG A 1 75 ? -0.492 21.953 -5.266 1 97.62 75 ARG A C 1
ATOM 605 O O . ARG A 1 75 ? -0.327 20.859 -4.727 1 97.62 75 ARG A O 1
ATOM 612 N N . SER A 1 76 ? 0.5 22.656 -5.859 1 98.12 76 SER A N 1
ATOM 613 C CA . SER A 1 76 ? 1.857 22.125 -5.965 1 98.12 76 SER A CA 1
ATOM 614 C C . SER A 1 76 ? 2.893 23.219 -5.719 1 98.12 76 SER A C 1
ATOM 616 O O . SER A 1 76 ? 4.098 22.953 -5.73 1 98.12 76 SER A O 1
ATOM 618 N N . ASP A 1 77 ? 2.502 24.422 -5.508 1 97.19 77 ASP A N 1
ATOM 619 C CA . ASP A 1 77 ? 3.395 25.578 -5.441 1 97.19 77 ASP A CA 1
ATOM 620 C C . ASP A 1 77 ? 4.102 25.641 -4.09 1 97.19 77 ASP A C 1
ATOM 622 O O . ASP A 1 77 ? 3.486 25.422 -3.049 1 97.19 77 ASP A O 1
ATOM 626 N N . VAL A 1 78 ? 5.352 26.031 -4.141 1 97.44 78 VAL A N 1
ATOM 627 C CA . VAL A 1 78 ? 6.191 26.094 -2.947 1 97.44 78 VAL A CA 1
ATOM 628 C C . VAL A 1 78 ? 5.871 27.359 -2.156 1 97.44 78 VAL A C 1
ATOM 630 O O . VAL A 1 78 ? 5.863 27.328 -0.922 1 97.44 78 VAL A O 1
ATOM 633 N N . GLY A 1 79 ? 5.605 28.469 -2.855 1 95.44 79 GLY A N 1
ATOM 634 C CA . GLY A 1 79 ? 5.461 29.797 -2.27 1 95.44 79 GLY A CA 1
ATOM 635 C C . GLY A 1 79 ? 4.445 29.844 -1.147 1 95.44 79 GLY A C 1
ATOM 636 O O . GLY A 1 79 ? 4.707 30.422 -0.089 1 95.44 79 GLY A O 1
ATOM 637 N N . PHE A 1 80 ? 3.281 29.219 -1.332 1 95.19 80 PHE A N 1
ATOM 638 C CA . PHE A 1 80 ? 2.227 29.219 -0.326 1 95.19 80 PHE A CA 1
ATOM 639 C C . PHE A 1 80 ? 2.719 28.609 0.977 1 95.19 80 PHE A C 1
ATOM 641 O O . PHE A 1 80 ? 2.479 29.141 2.059 1 95.19 80 PHE A O 1
ATOM 648 N N . LEU A 1 81 ? 3.373 27.5 0.913 1 96.44 81 LEU A N 1
ATOM 649 C CA . LEU A 1 81 ? 3.766 26.75 2.1 1 96.44 81 LEU A CA 1
ATOM 650 C C . LEU A 1 81 ? 4.887 27.469 2.85 1 96.44 81 LEU A C 1
ATOM 652 O O . LEU A 1 81 ? 5.02 27.312 4.066 1 96.44 81 LEU A O 1
ATOM 656 N N . LEU A 1 82 ? 5.691 28.266 2.143 1 95.19 82 LEU A N 1
ATOM 657 C CA . LEU A 1 82 ? 6.805 28.969 2.764 1 95.19 82 LEU A CA 1
ATOM 658 C C . LEU A 1 82 ? 6.309 29.969 3.805 1 95.19 82 LEU A C 1
ATOM 660 O O . LEU A 1 82 ? 7.023 30.281 4.762 1 95.19 82 LEU A O 1
ATOM 664 N N . ASP A 1 83 ? 5.129 30.438 3.648 1 92.62 83 ASP A N 1
ATOM 665 C CA . ASP A 1 83 ? 4.543 31.359 4.602 1 92.62 83 ASP A CA 1
ATOM 666 C C . ASP A 1 83 ? 4.305 30.703 5.953 1 92.62 83 ASP A C 1
ATOM 668 O O . ASP A 1 83 ? 4.215 31.375 6.98 1 92.62 83 ASP A O 1
ATOM 672 N N . TYR A 1 84 ? 4.242 29.438 5.945 1 95.56 84 TYR A N 1
ATOM 673 C CA . TYR A 1 84 ? 3.879 28.719 7.16 1 95.56 84 TYR A CA 1
ATOM 674 C C . TYR A 1 84 ? 5.039 27.859 7.652 1 95.56 84 TYR A C 1
ATOM 676 O O . TYR A 1 84 ? 5.098 27.5 8.836 1 95.56 84 TYR A O 1
ATOM 684 N N . ASN A 1 85 ? 5.895 27.453 6.781 1 95.25 85 ASN A N 1
ATOM 685 C CA . ASN A 1 85 ? 7.105 26.703 7.086 1 95.25 85 ASN A CA 1
ATOM 686 C C . ASN A 1 85 ? 8.227 27.031 6.102 1 95.25 85 ASN A C 1
ATOM 688 O O . ASN A 1 85 ? 8.312 26.438 5.027 1 95.25 85 ASN A O 1
ATOM 692 N N . LYS A 1 86 ? 9.18 27.766 6.504 1 92.69 86 LYS A N 1
ATOM 693 C CA . LYS A 1 86 ? 10.242 28.297 5.645 1 92.69 86 LYS A CA 1
ATOM 694 C C . LYS A 1 86 ? 11.18 27.188 5.184 1 92.69 86 LYS A C 1
ATOM 696 O O . LYS A 1 86 ? 11.891 27.328 4.188 1 92.69 86 LYS A O 1
ATOM 701 N N . ASN A 1 87 ? 11.164 26.094 5.852 1 91.5 87 ASN A N 1
ATOM 702 C CA . ASN A 1 87 ? 12.078 25 5.539 1 91.5 87 ASN A CA 1
ATOM 703 C C . ASN A 1 87 ? 11.586 24.172 4.359 1 91.5 87 ASN A C 1
ATOM 705 O O . ASN A 1 87 ? 12.312 23.344 3.832 1 91.5 87 ASN A O 1
ATOM 709 N N . MET A 1 88 ? 10.391 24.391 3.857 1 94.31 88 MET A N 1
ATOM 710 C CA . MET A 1 88 ? 9.797 23.562 2.814 1 94.31 88 MET A CA 1
ATOM 711 C C . MET A 1 88 ? 10.523 23.734 1.488 1 94.31 88 MET A C 1
ATOM 713 O O . MET A 1 88 ? 10.531 22.844 0.648 1 94.31 88 MET A O 1
ATOM 717 N N . GLY A 1 89 ? 11.188 24.859 1.333 1 94.06 89 GLY A N 1
ATOM 718 C CA . GLY A 1 89 ? 11.875 25.141 0.083 1 94.06 89 GLY A CA 1
ATOM 719 C C . GLY A 1 89 ? 12.953 24.141 -0.252 1 94.06 89 GLY A C 1
ATOM 720 O O . GLY A 1 89 ? 13.242 23.891 -1.427 1 94.06 89 GLY A O 1
ATOM 721 N N . GLN A 1 90 ? 13.523 23.547 0.687 1 93.31 90 GLN A N 1
ATOM 722 C CA . GLN A 1 90 ? 14.648 22.625 0.502 1 93.31 90 GLN A CA 1
ATOM 723 C C . GLN A 1 90 ? 14.203 21.344 -0.195 1 93.31 90 GLN A C 1
ATOM 725 O O . GLN A 1 90 ? 15.039 20.609 -0.726 1 93.31 90 GLN A O 1
ATOM 730 N N . PHE A 1 91 ? 12.906 21.109 -0.289 1 94.25 91 PHE A N 1
ATOM 731 C CA . PHE A 1 91 ? 12.406 19.859 -0.851 1 94.25 91 PHE A CA 1
ATOM 732 C C . PHE A 1 91 ? 11.969 20.047 -2.299 1 94.25 91 PHE A C 1
ATOM 734 O O . PHE A 1 91 ? 11.484 19.109 -2.936 1 94.25 91 PHE A O 1
ATOM 741 N N . SER A 1 92 ? 12.055 21.266 -2.779 1 97 92 SER A N 1
ATOM 742 C CA . SER A 1 92 ? 11.727 21.562 -4.168 1 97 92 SER A CA 1
ATOM 743 C C . SER A 1 92 ? 12.977 21.641 -5.031 1 97 92 SER A C 1
ATOM 745 O O . SER A 1 92 ? 14.016 22.141 -4.586 1 97 92 SER A O 1
ATOM 747 N N . ASP A 1 93 ? 12.898 21.156 -6.234 1 97.19 93 ASP A N 1
ATOM 748 C CA . ASP A 1 93 ? 14.039 21.125 -7.141 1 97.19 93 ASP A CA 1
ATOM 749 C C . ASP A 1 93 ? 14.312 22.516 -7.715 1 97.19 93 ASP A C 1
ATOM 751 O O . ASP A 1 93 ? 15.461 22.922 -7.867 1 97.19 93 ASP A O 1
ATOM 755 N N . ASP A 1 94 ? 13.273 23.328 -8.008 1 96.38 94 ASP A N 1
ATOM 756 C CA . ASP A 1 94 ? 13.438 24.609 -8.68 1 96.38 94 ASP A CA 1
ATOM 757 C C . ASP A 1 94 ? 12.969 25.766 -7.793 1 96.38 94 ASP A C 1
ATOM 759 O O . ASP A 1 94 ? 13.031 26.922 -8.195 1 96.38 94 ASP A O 1
ATOM 763 N N . GLY A 1 95 ? 12.438 25.453 -6.645 1 96.44 95 GLY A N 1
ATOM 764 C CA . GLY A 1 95 ? 11.961 26.484 -5.73 1 96.44 95 GLY A CA 1
ATOM 765 C C . GLY A 1 95 ? 10.578 26.984 -6.074 1 96.44 95 GLY A C 1
ATOM 766 O O . GLY A 1 95 ? 10.031 27.844 -5.371 1 96.44 95 GLY A O 1
ATOM 767 N N . VAL A 1 96 ? 9.93 26.422 -7.113 1 97.69 96 VAL A N 1
ATOM 768 C CA . VAL A 1 96 ? 8.641 26.922 -7.578 1 97.69 96 VAL A CA 1
ATOM 769 C C . VAL A 1 96 ? 7.559 25.875 -7.328 1 97.69 96 VAL A C 1
ATOM 771 O O . VAL A 1 96 ? 6.492 26.188 -6.789 1 97.69 96 VAL A O 1
ATOM 774 N N . PHE A 1 97 ? 7.82 24.641 -7.75 1 98.19 97 PHE A N 1
ATOM 775 C CA . PHE A 1 97 ? 6.871 23.547 -7.578 1 98.19 97 PHE A CA 1
ATOM 776 C C . PHE A 1 97 ? 7.539 22.344 -6.922 1 98.19 97 PHE A C 1
ATOM 778 O O . PHE A 1 97 ? 8.758 22.172 -7.027 1 98.19 97 PHE A O 1
ATOM 785 N N . PHE A 1 98 ? 6.777 21.594 -6.188 1 98.25 98 PHE A N 1
ATOM 786 C CA . PHE A 1 98 ? 7.23 20.281 -5.715 1 98.25 98 PHE A CA 1
ATOM 787 C C . PHE A 1 98 ? 7.031 19.219 -6.789 1 98.25 98 PHE A C 1
ATOM 789 O O . PHE A 1 98 ? 6.102 19.312 -7.594 1 98.25 98 PHE A O 1
ATOM 796 N N . ASN A 1 99 ? 7.844 18.25 -6.852 1 98 99 ASN A N 1
ATOM 797 C CA . ASN A 1 99 ? 7.695 17.156 -7.812 1 98 99 ASN A CA 1
ATOM 798 C C . ASN A 1 99 ? 6.539 16.234 -7.438 1 98 99 ASN A C 1
ATOM 800 O O . ASN A 1 99 ? 5.797 15.773 -8.305 1 98 99 ASN A O 1
ATOM 804 N N . ALA A 1 100 ? 6.465 15.938 -6.148 1 97.31 100 ALA A N 1
ATOM 805 C CA . ALA A 1 100 ? 5.453 14.969 -5.734 1 97.31 100 ALA A CA 1
ATOM 806 C C . ALA A 1 100 ? 4.52 15.562 -4.684 1 97.31 100 ALA A C 1
ATOM 808 O O . ALA A 1 100 ? 4.316 14.969 -3.621 1 97.31 100 ALA A O 1
ATOM 809 N N . PRO A 1 101 ? 3.947 16.703 -4.996 1 98.06 101 PRO A N 1
ATOM 810 C CA . PRO A 1 101 ? 2.945 17.234 -4.074 1 98.06 101 PRO A CA 1
ATOM 811 C C . PRO A 1 101 ? 1.695 16.359 -3.98 1 98.06 101 PRO A C 1
ATOM 813 O O . PRO A 1 101 ? 1.099 16.031 -5.004 1 98.06 101 PRO A O 1
ATOM 816 N N . TYR A 1 102 ? 1.279 15.992 -2.803 1 98.06 102 TYR A N 1
ATOM 817 C CA . TYR A 1 102 ? 0.158 15.078 -2.619 1 98.06 102 TYR A CA 1
ATOM 818 C C . TYR A 1 102 ? -1.122 15.664 -3.209 1 98.06 102 TYR A C 1
ATOM 820 O O . TYR A 1 102 ? -1.938 14.93 -3.777 1 98.06 102 TYR A O 1
ATOM 828 N N . GLY A 1 103 ? -1.318 16.969 -3.045 1 97.88 103 GLY A N 1
ATOM 829 C CA . GLY A 1 103 ? -2.525 17.594 -3.559 1 97.88 103 GLY A CA 1
ATOM 830 C C . GLY A 1 103 ? -2.695 17.422 -5.055 1 97.88 103 GLY A C 1
ATOM 831 O O . GLY A 1 103 ? -3.732 16.953 -5.52 1 97.88 103 GLY A O 1
ATOM 832 N N . GLU A 1 104 ? -1.647 17.844 -5.805 1 98.12 104 GLU A N 1
ATOM 833 C CA . GLU A 1 104 ? -1.672 17.688 -7.258 1 98.12 104 GLU A CA 1
ATOM 834 C C . GLU A 1 104 ? -1.845 16.234 -7.66 1 98.12 104 GLU A C 1
ATOM 836 O O . GLU A 1 104 ? -2.6 15.922 -8.586 1 98.12 104 GLU A O 1
ATOM 841 N N . ARG A 1 105 ? -1.223 15.305 -6.98 1 98.38 105 ARG A N 1
ATOM 842 C CA . ARG A 1 105 ? -1.293 13.875 -7.277 1 98.38 105 ARG A CA 1
ATOM 843 C C . ARG A 1 105 ? -2.691 13.328 -7.012 1 98.38 105 ARG A C 1
ATOM 845 O O . ARG A 1 105 ? -3.156 12.43 -7.715 1 98.38 105 ARG A O 1
ATOM 852 N N . LEU A 1 106 ? -3.398 13.852 -6.035 1 98.69 106 LEU A N 1
ATOM 853 C CA . LEU A 1 106 ? -4.691 13.312 -5.629 1 98.69 106 LEU A CA 1
ATOM 854 C C . LEU A 1 106 ? -5.824 13.969 -6.414 1 98.69 106 LEU A C 1
ATOM 856 O O . LEU A 1 106 ? -6.805 13.312 -6.762 1 98.69 106 LEU A O 1
ATOM 860 N N . ARG A 1 107 ? -5.688 15.281 -6.738 1 98.62 107 ARG A N 1
ATOM 861 C CA . ARG A 1 107 ? -6.797 16.031 -7.32 1 98.62 107 ARG A CA 1
ATOM 862 C C . ARG A 1 107 ? -6.633 16.156 -8.828 1 98.62 107 ARG A C 1
ATOM 864 O O . ARG A 1 107 ? -7.609 16.391 -9.547 1 98.62 107 ARG A O 1
ATOM 871 N N . PHE A 1 108 ? -5.371 16.062 -9.32 1 97.75 108 PHE A N 1
ATOM 872 C CA . PHE A 1 108 ? -5.055 16.188 -10.742 1 97.75 108 PHE A CA 1
ATOM 873 C C . PHE A 1 108 ? -3.994 15.18 -11.148 1 97.75 108 PHE A C 1
ATOM 875 O O . PHE A 1 108 ? -2.955 15.547 -11.703 1 97.75 108 PHE A O 1
ATOM 882 N N . TRP A 1 109 ? -4.391 13.953 -10.977 1 95.69 109 TRP A N 1
ATOM 883 C CA . TRP A 1 109 ? -3.418 12.914 -11.289 1 95.69 109 TRP A CA 1
ATOM 884 C C . TRP A 1 109 ? -3.027 12.945 -12.758 1 95.69 109 TRP A C 1
ATOM 886 O O . TRP A 1 109 ? -3.883 13.125 -13.633 1 95.69 109 TRP A O 1
ATOM 896 N N . ASN A 1 110 ? -1.785 12.82 -13.086 1 92.44 110 ASN A N 1
ATOM 897 C CA . ASN A 1 110 ? -1.212 12.867 -14.43 1 92.44 110 ASN A CA 1
ATOM 898 C C . ASN A 1 110 ? -0.981 14.305 -14.891 1 92.44 110 ASN A C 1
ATOM 900 O O . ASN A 1 110 ? -1.067 14.602 -16.078 1 92.44 110 ASN A O 1
ATOM 904 N N . ARG A 1 111 ? -1.026 15.211 -14.062 1 95.94 111 ARG A N 1
ATOM 905 C CA . ARG A 1 111 ? -0.469 16.547 -14.188 1 95.94 111 ARG A CA 1
ATOM 906 C C . ARG A 1 111 ? 0.746 16.734 -13.289 1 95.94 111 ARG A C 1
ATOM 908 O O . ARG A 1 111 ? 0.792 16.172 -12.188 1 95.94 111 ARG A O 1
ATOM 915 N N . SER A 1 112 ? 1.758 17.406 -13.82 1 97.56 112 SER A N 1
ATOM 916 C CA . SER A 1 112 ? 2.938 17.75 -13.031 1 97.56 112 SER A CA 1
ATOM 917 C C . SER A 1 112 ? 3.467 19.141 -13.398 1 97.56 112 SER A C 1
ATOM 919 O O . SER A 1 112 ? 4.094 19.312 -14.445 1 97.56 112 SER A O 1
ATOM 921 N N . ASP A 1 113 ? 3.18 20.062 -12.531 1 97.94 113 ASP A N 1
ATOM 922 C CA . ASP A 1 113 ? 3.686 21.406 -12.758 1 97.94 113 ASP A CA 1
ATOM 923 C C . ASP A 1 113 ? 5.211 21.438 -12.781 1 97.94 113 ASP A C 1
ATOM 925 O O . ASP A 1 113 ? 5.816 22.094 -13.633 1 97.94 113 ASP A O 1
ATOM 929 N N . ALA A 1 114 ? 5.824 20.656 -11.938 1 97.62 114 ALA A N 1
ATOM 930 C CA . ALA A 1 114 ? 7.281 20.625 -11.82 1 97.62 114 ALA A CA 1
ATOM 931 C C . ALA A 1 114 ? 7.922 20.078 -13.094 1 97.62 114 ALA A C 1
ATOM 933 O O . ALA A 1 114 ? 9.055 20.438 -13.43 1 97.62 114 ALA A O 1
ATOM 934 N N . ASN A 1 115 ? 7.16 19.25 -13.852 1 96.75 115 ASN A N 1
ATOM 935 C CA . ASN A 1 115 ? 7.695 18.625 -15.055 1 96.75 115 ASN A CA 1
ATOM 936 C C . ASN A 1 115 ? 7.027 19.172 -16.312 1 96.75 115 ASN A C 1
ATOM 938 O O . ASN A 1 115 ? 7.207 18.625 -17.406 1 96.75 115 ASN A O 1
ATOM 942 N N . ASN A 1 116 ? 6.227 20.188 -16.203 1 96.5 116 ASN A N 1
ATOM 943 C CA . ASN A 1 116 ? 5.5 20.797 -17.312 1 96.5 116 ASN A CA 1
ATOM 944 C C . ASN A 1 116 ? 4.758 19.75 -18.125 1 96.5 116 ASN A C 1
ATOM 946 O O . ASN A 1 116 ? 4.926 19.672 -19.344 1 96.5 116 ASN A O 1
ATOM 950 N N . PHE A 1 117 ? 3.967 18.953 -17.453 1 96.31 117 PHE A N 1
ATOM 951 C CA . PHE A 1 117 ? 3.27 17.844 -18.078 1 96.31 117 PHE A CA 1
ATOM 952 C C . PHE A 1 117 ? 1.793 17.844 -17.688 1 96.31 117 PHE A C 1
ATOM 954 O O . PHE A 1 117 ? 1.448 18 -16.516 1 96.31 117 PHE A O 1
ATOM 961 N N . ILE A 1 118 ? 0.925 17.688 -18.688 1 95.44 118 ILE A N 1
ATOM 962 C CA . ILE A 1 118 ? -0.506 17.516 -18.453 1 95.44 118 ILE A CA 1
ATOM 963 C C . ILE A 1 118 ? -1.1 16.594 -19.516 1 95.44 118 ILE A C 1
ATOM 965 O O . ILE A 1 118 ? -0.923 16.828 -20.719 1 95.44 118 ILE A O 1
ATOM 969 N N . TYR A 1 119 ? -1.702 15.555 -19.094 1 92.81 119 TYR A N 1
ATOM 970 C CA . TYR A 1 119 ? -2.426 14.641 -19.969 1 92.81 119 TYR A CA 1
ATOM 971 C C . TYR A 1 119 ? -3.643 14.055 -19.266 1 92.81 119 TYR A C 1
ATOM 973 O O . TYR A 1 119 ? -3.508 13.172 -18.406 1 92.81 119 TYR A O 1
ATOM 981 N N . ASN A 1 120 ? -4.812 14.453 -19.562 1 91.5 120 ASN A N 1
ATOM 982 C CA . ASN A 1 120 ? -6.066 13.961 -19 1 91.5 120 ASN A CA 1
ATOM 983 C C . ASN A 1 120 ? -6 13.867 -17.484 1 91.5 120 ASN A C 1
ATOM 985 O O . ASN A 1 120 ? -6.188 12.789 -16.922 1 91.5 120 ASN A O 1
ATOM 989 N N . PRO A 1 121 ? -5.797 15.008 -16.828 1 95.81 121 PRO A N 1
ATOM 990 C CA . PRO A 1 121 ? -5.699 14.969 -15.367 1 95.81 121 PRO A CA 1
ATOM 991 C C . PRO A 1 121 ? -6.965 14.422 -14.711 1 95.81 121 PRO A C 1
ATOM 993 O O . PRO A 1 121 ? -8.078 14.711 -15.164 1 95.81 121 PRO A O 1
ATOM 996 N N . LEU A 1 122 ? -6.789 13.648 -13.688 1 97.19 122 LEU A N 1
ATOM 997 C CA . LEU A 1 122 ? -7.902 12.969 -13.031 1 97.19 122 LEU A CA 1
ATOM 998 C C . LEU A 1 122 ? -8.008 13.398 -11.57 1 97.19 122 LEU A C 1
ATOM 1000 O O . LEU A 1 122 ? -7.012 13.43 -10.852 1 97.19 122 LEU A O 1
ATOM 1004 N N . ASP A 1 123 ? -9.211 13.812 -11.141 1 98.38 123 ASP A N 1
ATOM 1005 C CA . ASP A 1 123 ? -9.5 14.023 -9.727 1 98.38 123 ASP A CA 1
ATOM 1006 C C . ASP A 1 123 ? -9.82 12.703 -9.031 1 98.38 123 ASP A C 1
ATOM 1008 O O . ASP A 1 123 ? -10.961 12.25 -9.031 1 98.38 123 ASP A O 1
ATOM 1012 N N . GLN A 1 124 ? -8.852 12.156 -8.383 1 98.69 124 GLN A N 1
ATOM 1013 C CA . GLN A 1 124 ? -8.984 10.828 -7.805 1 98.69 124 GLN A CA 1
ATOM 1014 C C . GLN A 1 124 ? -9.93 10.844 -6.605 1 98.69 124 GLN A C 1
ATOM 1016 O O . GLN A 1 124 ? -10.547 9.828 -6.285 1 98.69 124 GLN A O 1
ATOM 1021 N N . LEU A 1 125 ? -9.992 11.953 -5.871 1 98.81 125 LEU A N 1
ATOM 1022 C CA . LEU A 1 125 ? -10.93 12.016 -4.754 1 98.81 125 LEU A CA 1
ATOM 1023 C C . LEU A 1 125 ? -12.367 11.961 -5.246 1 98.81 125 LEU A C 1
ATOM 1025 O O . LEU A 1 125 ? -13.227 11.344 -4.613 1 98.81 125 LEU A O 1
ATOM 1029 N N . ARG A 1 126 ? -12.648 12.656 -6.336 1 98.5 126 ARG A N 1
ATOM 1030 C CA . ARG A 1 126 ? -13.961 12.531 -6.945 1 98.5 126 ARG A CA 1
ATOM 1031 C C . ARG A 1 126 ? -14.234 11.094 -7.387 1 98.5 126 ARG A C 1
ATOM 1033 O O . ARG A 1 126 ? -15.336 10.578 -7.203 1 98.5 126 ARG A O 1
ATOM 1040 N N . ASP A 1 127 ? -13.219 10.484 -8.023 1 98.69 127 ASP A N 1
ATOM 1041 C CA . ASP A 1 127 ? -13.344 9.094 -8.453 1 98.69 127 ASP A CA 1
ATOM 1042 C C . ASP A 1 127 ? -13.711 8.188 -7.281 1 98.69 127 ASP A C 1
ATOM 1044 O O . ASP A 1 127 ? -14.609 7.348 -7.398 1 98.69 127 ASP A O 1
ATOM 1048 N N . VAL A 1 128 ? -13.055 8.352 -6.156 1 98.81 128 VAL A N 1
ATOM 1049 C CA . VAL A 1 128 ? -13.32 7.59 -4.941 1 98.81 128 VAL A CA 1
ATOM 1050 C C . VAL A 1 128 ? -14.75 7.828 -4.48 1 98.81 128 VAL A C 1
ATOM 1052 O O . VAL A 1 128 ? -15.477 6.875 -4.176 1 98.81 128 VAL A O 1
ATOM 1055 N N . TYR A 1 129 ? -15.117 9.078 -4.461 1 98.81 129 TYR A N 1
ATOM 1056 C CA . TYR A 1 129 ? -16.469 9.461 -4.047 1 98.81 129 TYR A CA 1
ATOM 1057 C C . TYR A 1 129 ? -17.516 8.742 -4.887 1 98.81 129 TYR A C 1
ATOM 1059 O O . TYR A 1 129 ? -18.453 8.156 -4.344 1 98.81 129 TYR A O 1
ATOM 1067 N N . GLU A 1 130 ? -17.328 8.781 -6.152 1 98.5 130 GLU A N 1
ATOM 1068 C CA . GLU A 1 130 ? -18.297 8.195 -7.07 1 98.5 130 GLU A CA 1
ATOM 1069 C C . GLU A 1 130 ? -18.344 6.68 -6.93 1 98.5 130 GLU A C 1
ATOM 1071 O O . GLU A 1 130 ? -19.422 6.074 -7.012 1 98.5 130 GLU A O 1
ATOM 1076 N N . LYS A 1 131 ? -17.234 6.066 -6.75 1 98 131 LYS A N 1
ATOM 1077 C CA . LYS A 1 131 ? -17.172 4.613 -6.598 1 98 131 LYS A CA 1
ATOM 1078 C C . LYS A 1 131 ? -17.938 4.168 -5.352 1 98 131 LYS A C 1
ATOM 1080 O O . LYS A 1 131 ? -18.703 3.209 -5.402 1 98 131 LYS A O 1
ATOM 1085 N N . ILE A 1 132 ? -17.703 4.848 -4.238 1 98.31 132 ILE A N 1
ATOM 1086 C CA . ILE A 1 132 ? -18.359 4.469 -2.986 1 98.31 132 ILE A CA 1
ATOM 1087 C C . ILE A 1 132 ? -19.844 4.754 -3.068 1 98.31 132 ILE A C 1
ATOM 1089 O O . ILE A 1 132 ? -20.672 3.973 -2.57 1 98.31 132 ILE A O 1
ATOM 1093 N N . LYS A 1 133 ? -20.203 5.844 -3.68 1 97.44 133 LYS A N 1
ATOM 1094 C CA . LYS A 1 133 ? -21.609 6.16 -3.859 1 97.44 133 LYS A CA 1
ATOM 1095 C C . LYS A 1 133 ? -22.312 5.094 -4.691 1 97.44 133 LYS A C 1
ATOM 1097 O O . LYS A 1 133 ? -23.453 4.727 -4.406 1 97.44 133 LYS A O 1
ATOM 1102 N N . ALA A 1 134 ? -21.656 4.621 -5.688 1 95.88 134 ALA A N 1
ATOM 1103 C CA . ALA A 1 134 ? -22.234 3.625 -6.586 1 95.88 134 ALA A CA 1
ATOM 1104 C C . ALA A 1 134 ? -22.375 2.275 -5.887 1 95.88 134 ALA A C 1
ATOM 1106 O O . ALA A 1 134 ? -23.344 1.548 -6.121 1 95.88 134 ALA A O 1
ATOM 1107 N N . ASP A 1 135 ? -21.391 1.899 -5.082 1 95.56 135 ASP A N 1
ATOM 1108 C CA . ASP A 1 135 ? -21.406 0.653 -4.32 1 95.56 135 ASP A CA 1
ATOM 1109 C C . ASP A 1 135 ? -20.766 0.848 -2.943 1 95.56 135 ASP A C 1
ATOM 1111 O O . ASP A 1 135 ? -19.547 0.753 -2.793 1 95.56 135 ASP A O 1
ATOM 1115 N N . PRO A 1 136 ? -21.562 1.027 -1.957 1 96.06 136 PRO A N 1
ATOM 1116 C CA . PRO A 1 136 ? -21.047 1.31 -0.617 1 96.06 136 PRO A CA 1
ATOM 1117 C C . PRO A 1 136 ? -20.109 0.218 -0.107 1 96.06 136 PRO A C 1
ATOM 1119 O O . PRO A 1 136 ? -19.25 0.483 0.736 1 96.06 136 PRO A O 1
ATOM 1122 N N . ASP A 1 137 ? -20.219 -1.019 -0.634 1 95.69 137 ASP A N 1
ATOM 1123 C CA . ASP A 1 137 ? -19.391 -2.133 -0.191 1 95.69 137 ASP A CA 1
ATOM 1124 C C . ASP A 1 137 ? -18.141 -2.266 -1.062 1 95.69 137 ASP A C 1
ATOM 1126 O O . ASP A 1 137 ? -17.344 -3.188 -0.877 1 95.69 137 ASP A O 1
ATOM 1130 N N . THR A 1 138 ? -17.922 -1.274 -1.991 1 96.25 138 THR A N 1
ATOM 1131 C CA . THR A 1 138 ? -16.844 -1.404 -2.98 1 96.25 138 THR A CA 1
ATOM 1132 C C . THR A 1 138 ? -15.492 -1.575 -2.299 1 96.25 138 THR A C 1
ATOM 1134 O O . THR A 1 138 ? -15.289 -1.079 -1.189 1 96.25 138 THR A O 1
ATOM 1137 N N . ARG A 1 139 ? -14.633 -2.309 -2.926 1 96.62 139 ARG A N 1
ATOM 1138 C CA . ARG A 1 139 ? -13.242 -2.469 -2.523 1 96.62 139 ARG A CA 1
ATOM 1139 C C . ARG A 1 139 ? -12.305 -1.771 -3.504 1 96.62 139 ARG A C 1
ATOM 1141 O O . ARG A 1 139 ? -11.086 -1.989 -3.475 1 96.62 139 ARG A O 1
ATOM 1148 N N . GLN A 1 140 ? -12.883 -0.909 -4.414 1 97.19 140 GLN A N 1
ATOM 1149 C CA . GLN A 1 140 ? -12.109 -0.364 -5.527 1 97.19 140 GLN A CA 1
ATOM 1150 C C . GLN A 1 140 ? -11.852 1.127 -5.34 1 97.19 140 GLN A C 1
ATOM 1152 O O . GLN A 1 140 ? -11.312 1.786 -6.23 1 97.19 140 GLN A O 1
ATOM 1157 N N . ALA A 1 141 ? -12.258 1.691 -4.184 1 98.44 141 ALA A N 1
ATOM 1158 C CA . ALA A 1 141 ? -12.078 3.119 -3.932 1 98.44 141 ALA A CA 1
ATOM 1159 C C . ALA A 1 141 ? -10.648 3.426 -3.514 1 98.44 141 ALA A C 1
ATOM 1161 O O . ALA A 1 141 ? -10.352 3.539 -2.322 1 98.44 141 ALA A O 1
ATOM 1162 N N . VAL A 1 142 ? -9.805 3.639 -4.535 1 98.12 142 VAL A N 1
ATOM 1163 C CA . VAL A 1 142 ? -8.367 3.775 -4.348 1 98.12 142 VAL A CA 1
ATOM 1164 C C . VAL A 1 142 ? -7.867 5.031 -5.059 1 98.12 142 VAL A C 1
ATOM 1166 O O . VAL A 1 142 ? -8.438 5.445 -6.074 1 98.12 142 VAL A O 1
ATOM 1169 N N . ALA A 1 143 ? -6.91 5.695 -4.492 1 98.69 143 ALA A N 1
ATOM 1170 C CA . ALA A 1 143 ? -6.16 6.781 -5.117 1 98.69 143 ALA A CA 1
ATOM 1171 C C . ALA A 1 143 ? -4.656 6.566 -4.965 1 98.69 143 ALA A C 1
ATOM 1173 O O . ALA A 1 143 ? -4.188 6.117 -3.918 1 98.69 143 ALA A O 1
ATOM 1174 N N . VAL A 1 144 ? -3.906 6.875 -5.996 1 98.5 144 VAL A N 1
ATOM 1175 C CA . VAL A 1 144 ? -2.469 6.633 -5.961 1 98.5 144 VAL A CA 1
ATOM 1176 C C . VAL A 1 144 ? -1.717 7.953 -6.082 1 98.5 144 VAL A C 1
ATOM 1178 O O . VAL A 1 144 ? -2.125 8.844 -6.836 1 98.5 144 VAL A O 1
ATOM 1181 N N . ILE A 1 145 ? -0.704 8.133 -5.262 1 98.5 145 ILE A N 1
ATOM 1182 C CA . ILE A 1 145 ? 0.144 9.32 -5.289 1 98.5 145 ILE A CA 1
ATOM 1183 C C . ILE A 1 145 ? 1.374 9.055 -6.152 1 98.5 145 ILE A C 1
ATOM 1185 O O . ILE A 1 145 ? 1.786 9.914 -6.938 1 98.5 145 ILE A O 1
ATOM 1189 N N . TYR A 1 146 ? 1.974 7.836 -6.031 1 98.31 146 TYR A N 1
ATOM 1190 C CA . TYR A 1 146 ? 3.162 7.473 -6.797 1 98.31 146 TYR A CA 1
ATOM 1191 C C . TYR A 1 146 ? 2.863 7.457 -8.289 1 98.31 146 TYR A C 1
ATOM 1193 O O . TYR A 1 146 ? 1.836 6.93 -8.719 1 98.31 146 TYR A O 1
ATOM 1201 N N . ASN A 1 147 ? 3.615 8.094 -9.047 1 97.5 147 ASN A N 1
ATOM 1202 C CA . ASN A 1 147 ? 3.549 8.117 -10.5 1 97.5 147 ASN A CA 1
ATOM 1203 C C . ASN A 1 147 ? 4.914 7.844 -11.133 1 97.5 147 ASN A C 1
ATOM 1205 O O . ASN A 1 147 ? 5.785 8.711 -11.133 1 97.5 147 ASN A O 1
ATOM 1209 N N . PRO A 1 148 ? 5.062 6.609 -11.719 1 97.06 148 PRO A N 1
ATOM 1210 C CA . PRO A 1 148 ? 6.375 6.215 -12.234 1 97.06 148 PRO A CA 1
ATOM 1211 C C . PRO A 1 148 ? 6.934 7.211 -13.25 1 97.06 148 PRO A C 1
ATOM 1213 O O . PRO A 1 148 ? 8.148 7.324 -13.406 1 97.06 148 PRO A O 1
ATOM 1216 N N . LEU A 1 149 ? 6.094 7.969 -13.945 1 95.69 149 LEU A N 1
ATOM 1217 C CA . LEU A 1 149 ? 6.566 8.922 -14.938 1 95.69 149 LEU A CA 1
ATOM 1218 C C . LEU A 1 149 ? 7.445 9.992 -14.289 1 95.69 149 LEU A C 1
ATOM 1220 O O . LEU A 1 149 ? 8.398 10.469 -14.906 1 95.69 149 LEU A O 1
ATOM 1224 N N . PHE A 1 150 ? 7.133 10.336 -13.047 1 96.88 150 PHE A N 1
ATOM 1225 C CA . PHE A 1 150 ? 7.805 11.477 -12.43 1 96.88 150 PHE A CA 1
ATOM 1226 C C . PHE A 1 150 ? 8.68 11.023 -11.266 1 96.88 150 PHE A C 1
ATOM 1228 O O . PHE A 1 150 ? 9.508 11.781 -10.773 1 96.88 150 PHE A O 1
ATOM 1235 N N . ASP A 1 151 ? 8.477 9.727 -10.859 1 97.25 151 ASP A N 1
ATOM 1236 C CA . ASP A 1 151 ? 9.102 9.297 -9.609 1 97.25 151 ASP A CA 1
ATOM 1237 C C . ASP A 1 151 ? 10.148 8.219 -9.859 1 97.25 151 ASP A C 1
ATOM 1239 O O . ASP A 1 151 ? 10.727 7.668 -8.922 1 97.25 151 ASP A O 1
ATOM 1243 N N . ASN A 1 152 ? 10.406 7.855 -11.125 1 96.38 152 ASN A N 1
ATOM 1244 C CA . ASN A 1 152 ? 11.422 6.863 -11.461 1 96.38 152 ASN A CA 1
ATOM 1245 C C . ASN A 1 152 ? 12.828 7.402 -11.234 1 96.38 152 ASN A C 1
ATOM 1247 O O . ASN A 1 152 ? 13 8.578 -10.914 1 96.38 152 ASN A O 1
ATOM 1251 N N . ILE A 1 153 ? 13.789 6.555 -11.414 1 93.88 153 ILE A N 1
ATOM 1252 C CA . ILE A 1 153 ? 15.164 6.863 -11.047 1 93.88 153 ILE A CA 1
ATOM 1253 C C . ILE A 1 153 ? 15.75 7.879 -12.023 1 93.88 153 ILE A C 1
ATOM 1255 O O . ILE A 1 153 ? 16.672 8.625 -11.672 1 93.88 153 ILE A O 1
ATOM 1259 N N . ASN A 1 154 ? 15.195 7.93 -13.188 1 94.12 154 ASN A N 1
ATOM 1260 C CA . ASN A 1 154 ? 15.766 8.797 -14.211 1 94.12 154 ASN A CA 1
ATOM 1261 C C . ASN A 1 154 ? 15.344 10.25 -14.008 1 94.12 154 ASN A C 1
ATOM 1263 O O . ASN A 1 154 ? 15.93 11.156 -14.609 1 94.12 154 ASN A O 1
ATOM 1267 N N . ASN A 1 155 ? 14.273 10.484 -13.242 1 94 155 ASN A N 1
ATOM 1268 C CA . ASN A 1 155 ? 13.945 11.844 -12.836 1 94 155 ASN A CA 1
ATOM 1269 C C . ASN A 1 155 ? 14.758 12.289 -11.625 1 94 155 ASN A C 1
ATOM 1271 O O . ASN A 1 155 ? 14.562 11.781 -10.523 1 94 155 ASN A O 1
ATOM 1275 N N . ASP A 1 156 ? 15.703 13.156 -11.883 1 92.44 156 ASP A N 1
ATOM 1276 C CA . ASP A 1 156 ? 16.531 13.656 -10.789 1 92.44 156 ASP A CA 1
ATOM 1277 C C . ASP A 1 156 ? 15.773 14.648 -9.93 1 92.44 156 ASP A C 1
ATOM 1279 O O . ASP A 1 156 ? 15.648 15.828 -10.281 1 92.44 156 ASP A O 1
ATOM 1283 N N . THR A 1 157 ? 15.211 14.188 -8.867 1 95.81 157 THR A N 1
ATOM 1284 C CA . THR A 1 157 ? 14.383 15.016 -8 1 95.81 157 THR A CA 1
ATOM 1285 C C . THR A 1 157 ? 14.672 14.734 -6.531 1 95.81 157 THR A C 1
ATOM 1287 O O . THR A 1 157 ? 15.039 13.617 -6.172 1 95.81 157 THR A O 1
ATOM 1290 N N . LYS A 1 158 ? 14.477 15.766 -5.688 1 91.94 158 LYS A N 1
ATOM 1291 C CA . LYS A 1 158 ? 14.609 15.672 -4.238 1 91.94 158 LYS A CA 1
ATOM 1292 C C . LYS A 1 158 ? 13.312 15.18 -3.6 1 91.94 158 LYS A C 1
ATOM 1294 O O . LYS A 1 158 ? 13.297 14.766 -2.438 1 91.94 158 LYS A O 1
ATOM 1299 N N . ASP A 1 159 ? 12.352 15.164 -4.453 1 95.06 159 ASP A N 1
ATOM 1300 C CA . ASP A 1 159 ? 11.008 14.984 -3.895 1 95.06 159 ASP A CA 1
ATOM 1301 C C . ASP A 1 159 ? 10.305 13.789 -4.523 1 95.06 159 ASP A C 1
ATOM 1303 O O . ASP A 1 159 ? 9.57 13.938 -5.504 1 95.06 159 ASP A O 1
ATOM 1307 N N . ARG A 1 160 ? 10.562 12.625 -4.012 1 95.81 160 ARG A N 1
ATOM 1308 C CA . ARG A 1 160 ? 9.773 11.43 -4.297 1 95.81 160 ARG A CA 1
ATOM 1309 C C . ARG A 1 160 ? 8.812 11.117 -3.15 1 95.81 160 ARG A C 1
ATOM 1311 O O . ARG A 1 160 ? 9.18 11.25 -1.979 1 95.81 160 ARG A O 1
ATOM 1318 N N . PRO A 1 161 ? 7.633 10.797 -3.488 1 97.69 161 PRO A N 1
ATOM 1319 C CA . PRO A 1 161 ? 6.621 10.695 -2.432 1 97.69 161 PRO A CA 1
ATOM 1320 C C . PRO A 1 161 ? 6.906 9.555 -1.455 1 97.69 161 PRO A C 1
ATOM 1322 O O . PRO A 1 161 ? 7.242 8.445 -1.875 1 97.69 161 PRO A O 1
ATOM 1325 N N . CYS A 1 162 ? 6.77 9.812 -0.172 1 97.19 162 CYS A N 1
ATOM 1326 C CA . CYS A 1 162 ? 6.84 8.797 0.873 1 97.19 162 CYS A CA 1
ATOM 1327 C C . CYS A 1 162 ? 5.523 8.039 0.986 1 97.19 162 CYS A C 1
ATOM 1329 O O . CYS A 1 162 ? 5.516 6.82 1.158 1 97.19 162 CYS A O 1
ATOM 1331 N N . ASN A 1 163 ? 4.41 8.82 0.972 1 98.44 163 ASN A N 1
ATOM 1332 C CA . ASN A 1 163 ? 3.084 8.219 0.902 1 98.44 163 ASN A CA 1
ATOM 1333 C C . ASN A 1 163 ? 2.721 7.832 -0.528 1 98.44 163 ASN A C 1
ATOM 1335 O O . ASN A 1 163 ? 2.93 8.609 -1.46 1 98.44 163 ASN A O 1
ATOM 1339 N N . LEU A 1 164 ? 2.201 6.625 -0.72 1 98.62 164 LEU A N 1
ATOM 1340 C CA . LEU A 1 164 ? 2.174 6.078 -2.072 1 98.62 164 LEU A CA 1
ATOM 1341 C C . LEU A 1 164 ? 0.739 5.898 -2.557 1 98.62 164 LEU A C 1
ATOM 1343 O O . LEU A 1 164 ? 0.47 5.973 -3.758 1 98.62 164 LEU A O 1
ATOM 1347 N N . LEU A 1 165 ? -0.161 5.527 -1.629 1 98.31 165 LEU A N 1
ATOM 1348 C CA . LEU A 1 165 ? -1.484 5.086 -2.055 1 98.31 165 LEU A CA 1
ATOM 1349 C C . LEU A 1 165 ? -2.488 5.195 -0.912 1 98.31 165 LEU A C 1
ATOM 1351 O O . LEU A 1 165 ? -2.139 4.977 0.25 1 98.31 165 LEU A O 1
ATOM 1355 N N . LEU A 1 166 ? -3.754 5.539 -1.258 1 98.81 166 LEU A N 1
ATOM 1356 C CA . LEU A 1 166 ? -4.879 5.586 -0.33 1 98.81 166 LEU A CA 1
ATOM 1357 C C . LEU A 1 166 ? -5.953 4.578 -0.724 1 98.81 166 LEU A C 1
ATOM 1359 O O . LEU A 1 166 ? -6.242 4.402 -1.91 1 98.81 166 LEU A O 1
ATOM 1363 N N . SER A 1 167 ? -6.52 3.908 0.2 1 98.75 167 SER A N 1
ATOM 1364 C CA . SER A 1 167 ? -7.668 3.027 0.008 1 98.75 167 SER A CA 1
ATOM 1365 C C . SER A 1 167 ? -8.781 3.346 1.001 1 98.75 167 SER A C 1
ATOM 1367 O O . SER A 1 167 ? -8.562 3.326 2.215 1 98.75 167 SER A O 1
ATOM 1369 N N . PHE A 1 168 ? -9.953 3.662 0.521 1 98.88 168 PHE A N 1
ATOM 1370 C CA . PHE A 1 168 ? -11.125 3.967 1.339 1 98.88 168 PHE A CA 1
ATOM 1371 C C . PHE A 1 168 ? -12.078 2.785 1.373 1 98.88 168 PHE A C 1
ATOM 1373 O O . PHE A 1 168 ? -12.289 2.115 0.358 1 98.88 168 PHE A O 1
ATOM 1380 N N . LYS A 1 169 ? -12.633 2.557 2.518 1 98.12 169 LYS A N 1
ATOM 1381 C CA . LYS A 1 169 ? -13.633 1.501 2.656 1 98.12 169 LYS A CA 1
ATOM 1382 C C . LYS A 1 169 ? -14.75 1.928 3.598 1 98.12 169 LYS A C 1
ATOM 1384 O O . LYS A 1 169 ? -14.5 2.33 4.734 1 98.12 169 LYS A O 1
ATOM 1389 N N . LEU A 1 170 ? -15.961 1.881 3.152 1 98.31 170 LEU A N 1
ATOM 1390 C CA . LEU A 1 170 ? -17.141 2.078 3.994 1 98.31 170 LEU A CA 1
ATOM 1391 C C . LEU A 1 170 ? -17.609 0.753 4.578 1 98.31 170 LEU A C 1
ATOM 1393 O O . LEU A 1 170 ? -18.016 -0.152 3.84 1 98.31 170 LEU A O 1
ATOM 1397 N N . ARG A 1 171 ? -17.484 0.607 5.848 1 97.12 171 ARG A N 1
ATOM 1398 C CA . ARG A 1 171 ? -17.906 -0.584 6.578 1 97.12 171 ARG A CA 1
ATOM 1399 C C . ARG A 1 171 ? -18.688 -0.211 7.832 1 97.12 171 ARG A C 1
ATOM 1401 O O . ARG A 1 171 ? -18.297 0.693 8.57 1 97.12 171 ARG A O 1
ATOM 1408 N N . ASN A 1 172 ? -19.812 -0.886 8.039 1 94.19 172 ASN A N 1
ATOM 1409 C CA . ASN A 1 172 ? -20.641 -0.685 9.219 1 94.19 172 ASN A CA 1
ATOM 1410 C C . ASN A 1 172 ? -20.984 0.79 9.422 1 94.19 172 ASN A C 1
ATOM 1412 O O . ASN A 1 172 ? -20.875 1.306 10.539 1 94.19 172 ASN A O 1
ATOM 1416 N N . GLY A 1 173 ? -21.141 1.455 8.375 1 96.12 173 GLY A N 1
ATOM 1417 C CA . GLY A 1 173 ? -21.594 2.836 8.414 1 96.12 173 GLY A CA 1
ATOM 1418 C C . GLY A 1 173 ? -20.469 3.83 8.641 1 96.12 173 GLY A C 1
ATOM 1419 O O . GLY A 1 173 ? -20.703 5.035 8.727 1 96.12 173 GLY A O 1
ATOM 1420 N N . LYS A 1 174 ? -19.25 3.398 8.711 1 98.31 174 LYS A N 1
ATOM 1421 C CA . LYS A 1 174 ? -18.094 4.266 8.922 1 98.31 174 LYS A CA 1
ATOM 1422 C C . LYS A 1 174 ? -17.109 4.16 7.766 1 98.31 174 LYS A C 1
ATOM 1424 O O . LYS A 1 174 ? -16.906 3.074 7.211 1 98.31 174 LYS A O 1
ATOM 1429 N N . LEU A 1 175 ? -16.5 5.277 7.395 1 98.88 175 LEU A N 1
ATOM 1430 C CA . LEU A 1 175 ? -15.5 5.285 6.332 1 98.88 175 LEU A CA 1
ATOM 1431 C C . LEU A 1 175 ? -14.094 5.152 6.91 1 98.88 175 LEU A C 1
ATOM 1433 O O . LEU A 1 175 ? -13.672 5.98 7.727 1 98.88 175 LEU A O 1
ATOM 1437 N N . ASP A 1 176 ? -13.43 4.121 6.555 1 98.81 176 ASP A N 1
ATOM 1438 C CA . ASP A 1 176 ? -12.031 3.914 6.93 1 98.81 176 ASP A CA 1
ATOM 1439 C C . ASP A 1 176 ? -11.094 4.344 5.809 1 98.81 176 ASP A C 1
ATOM 1441 O O . ASP A 1 176 ? -11.477 4.355 4.637 1 98.81 176 ASP A O 1
ATOM 1445 N N . LEU A 1 177 ? -9.898 4.73 6.152 1 98.94 177 LEU A N 1
ATOM 1446 C CA . LEU A 1 177 ? -8.844 5.062 5.203 1 98.94 177 LEU A CA 1
ATOM 1447 C C . LEU A 1 177 ? -7.555 4.309 5.531 1 98.94 177 LEU A C 1
ATOM 1449 O O . LEU A 1 177 ? -7.113 4.305 6.68 1 98.94 177 LEU A O 1
ATOM 1453 N N . SER A 1 178 ? -7.016 3.594 4.621 1 98.81 178 SER A N 1
ATOM 1454 C CA . SER A 1 178 ? -5.684 3.01 4.703 1 98.81 178 SER A CA 1
ATOM 1455 C C . SER A 1 178 ? -4.703 3.736 3.787 1 98.81 178 SER A C 1
ATOM 1457 O O . SER A 1 178 ? -4.969 3.904 2.594 1 98.81 178 SER A O 1
ATOM 1459 N N . VAL A 1 179 ? -3.609 4.211 4.367 1 98.75 179 VAL A N 1
ATOM 1460 C CA . VAL A 1 179 ? -2.566 4.871 3.586 1 98.75 179 VAL A CA 1
ATOM 1461 C C . VAL A 1 179 ? -1.284 4.043 3.633 1 98.75 179 VAL A C 1
ATOM 1463 O O . VAL A 1 179 ? -0.79 3.713 4.711 1 98.75 179 VAL A O 1
ATOM 1466 N N . TYR A 1 180 ? -0.732 3.693 2.488 1 98.38 180 TYR A N 1
ATOM 1467 C CA . TYR A 1 180 ? 0.522 2.955 2.393 1 98.38 180 TYR A CA 1
ATOM 1468 C C . TYR A 1 180 ? 1.692 3.896 2.139 1 98.38 180 TYR A C 1
ATOM 1470 O O . TYR A 1 180 ? 1.65 4.715 1.215 1 98.38 180 TYR A O 1
ATOM 1478 N N . ASN A 1 181 ? 2.688 3.777 2.969 1 97.81 181 ASN A N 1
ATOM 1479 C CA . ASN A 1 181 ? 3.908 4.574 2.877 1 97.81 181 ASN A CA 1
ATOM 1480 C C . ASN A 1 181 ? 5.141 3.691 2.711 1 97.81 181 ASN A C 1
ATOM 1482 O O . ASN A 1 181 ? 5.273 2.668 3.383 1 97.81 181 ASN A O 1
ATOM 1486 N N . ARG A 1 182 ? 6.047 4.078 1.81 1 97.44 182 ARG A N 1
ATOM 1487 C CA . ARG A 1 182 ? 7.301 3.35 1.665 1 97.44 182 ARG A CA 1
ATOM 1488 C C . ARG A 1 182 ? 8.273 3.699 2.791 1 97.44 182 ARG A C 1
ATOM 1490 O O . ARG A 1 182 ? 9.164 2.914 3.115 1 97.44 182 ARG A O 1
ATOM 1497 N N . SER A 1 183 ? 8.219 4.93 3.236 1 96.75 183 SER A N 1
ATOM 1498 C CA . SER A 1 183 ? 9.125 5.504 4.223 1 96.75 183 SER A CA 1
ATOM 1499 C C . SER A 1 183 ? 8.453 6.625 5.008 1 96.75 183 SER A C 1
ATOM 1501 O O . SER A 1 183 ? 7.836 7.512 4.422 1 96.75 183 SER A O 1
ATOM 1503 N N . ASN A 1 184 ? 8.625 6.555 6.305 1 96.81 184 ASN A N 1
ATOM 1504 C CA . ASN A 1 184 ? 8.023 7.625 7.094 1 96.81 184 ASN A CA 1
ATOM 1505 C C . ASN A 1 184 ? 8.844 7.93 8.344 1 96.81 184 ASN A C 1
ATOM 1507 O O . ASN A 1 184 ? 9.148 7.027 9.125 1 96.81 184 ASN A O 1
ATOM 1511 N N . ASP A 1 185 ? 9.148 9.188 8.438 1 95.75 185 ASP A N 1
ATOM 1512 C CA . ASP A 1 185 ? 9.727 9.656 9.688 1 95.75 185 ASP A CA 1
ATOM 1513 C C . ASP A 1 185 ? 8.672 9.719 10.789 1 95.75 185 ASP A C 1
ATOM 1515 O O . ASP A 1 185 ? 7.543 10.148 10.555 1 95.75 185 ASP A O 1
ATOM 1519 N N . LEU A 1 186 ? 9.078 9.281 11.938 1 97 186 LEU A N 1
ATOM 1520 C CA . LEU A 1 186 ? 8.109 9.195 13.016 1 97 186 LEU A CA 1
ATOM 1521 C C . LEU A 1 186 ? 7.637 10.586 13.438 1 97 186 LEU A C 1
ATOM 1523 O O . LEU A 1 186 ? 6.441 10.805 13.633 1 97 186 LEU A O 1
ATOM 1527 N N . HIS A 1 187 ? 8.594 11.539 13.57 1 95.81 187 HIS A N 1
ATOM 1528 C CA . HIS A 1 187 ? 8.312 12.852 14.156 1 95.81 187 HIS A CA 1
ATOM 1529 C C . HIS A 1 187 ? 7.617 13.766 13.148 1 95.81 187 HIS A C 1
ATOM 1531 O O . HIS A 1 187 ? 6.523 14.266 13.422 1 95.81 187 HIS A O 1
ATOM 1537 N N . TRP A 1 188 ? 8.203 13.898 11.992 1 92.38 188 TRP A N 1
ATOM 1538 C CA . TRP A 1 188 ? 7.727 14.883 11.023 1 92.38 188 TRP A CA 1
ATOM 1539 C C . TRP A 1 188 ? 6.648 14.297 10.125 1 92.38 188 TRP A C 1
ATOM 1541 O O . TRP A 1 188 ? 5.73 15 9.703 1 92.38 188 TRP A O 1
ATOM 1551 N N . GLY A 1 189 ? 6.805 13.031 9.852 1 94.62 189 GLY A N 1
ATOM 1552 C CA . GLY A 1 189 ? 5.867 12.367 8.953 1 94.62 189 GLY A CA 1
ATOM 1553 C C . GLY A 1 189 ? 4.625 11.859 9.656 1 94.62 189 GLY A C 1
ATOM 1554 O O . GLY A 1 189 ? 3.604 12.547 9.703 1 94.62 189 GLY A O 1
ATOM 1555 N N . THR A 1 190 ? 4.781 10.781 10.375 1 94.62 190 THR A N 1
ATOM 1556 C CA . THR A 1 190 ? 3.643 10.062 10.938 1 94.62 190 THR A CA 1
ATOM 1557 C C . THR A 1 190 ? 2.855 10.945 11.891 1 94.62 190 THR A C 1
ATOM 1559 O O . THR A 1 190 ? 1.65 11.141 11.719 1 94.62 190 THR A O 1
ATOM 1562 N N . PHE A 1 191 ? 3.539 11.5 12.844 1 94 191 PHE A N 1
ATOM 1563 C CA . PHE A 1 191 ? 2.84 12.234 13.891 1 94 191 PHE A CA 1
ATOM 1564 C C . PHE A 1 191 ? 3.027 13.734 13.711 1 94 191 PHE A C 1
ATOM 1566 O O . PHE A 1 191 ? 2.746 14.516 14.625 1 94 191 PHE A O 1
ATOM 1573 N N . GLY A 1 192 ? 3.467 14.156 12.57 1 92.38 192 GLY A N 1
ATOM 1574 C CA . GLY A 1 192 ? 3.545 15.555 12.172 1 92.38 192 GLY A CA 1
ATOM 1575 C C . GLY A 1 192 ? 2.535 15.922 11.102 1 92.38 192 GLY A C 1
ATOM 1576 O O . GLY A 1 192 ? 1.362 16.156 11.406 1 92.38 192 GLY A O 1
ATOM 1577 N N . ALA A 1 193 ? 2.977 15.734 9.883 1 92.88 193 ALA A N 1
ATOM 1578 C CA . ALA A 1 193 ? 2.141 16.203 8.789 1 92.88 193 ALA A CA 1
ATOM 1579 C C . ALA A 1 193 ? 1.109 15.148 8.391 1 92.88 193 ALA A C 1
ATOM 1581 O O . ALA A 1 193 ? -0.052 15.477 8.133 1 92.88 193 ALA A O 1
ATOM 1582 N N . ASN A 1 194 ? 1.452 13.875 8.398 1 97.06 194 ASN A N 1
ATOM 1583 C CA . ASN A 1 194 ? 0.651 12.844 7.746 1 97.06 194 ASN A CA 1
ATOM 1584 C C . ASN A 1 194 ? -0.636 12.562 8.516 1 97.06 194 ASN A C 1
ATOM 1586 O O . ASN A 1 194 ? -1.694 12.367 7.918 1 97.06 194 ASN A O 1
ATOM 1590 N N . LEU A 1 195 ? -0.511 12.5 9.836 1 97.69 195 LEU A N 1
ATOM 1591 C CA . LEU A 1 195 ? -1.721 12.289 10.625 1 97.69 195 LEU A CA 1
ATOM 1592 C C . LEU A 1 195 ? -2.75 13.375 10.336 1 97.69 195 LEU A C 1
ATOM 1594 O O . LEU A 1 195 ? -3.932 13.078 10.141 1 97.69 195 LEU A O 1
ATOM 1598 N N . CYS A 1 196 ? -2.312 14.617 10.312 1 97.44 196 CYS A N 1
ATOM 1599 C CA . CYS A 1 196 ? -3.213 15.734 10.055 1 97.44 196 CYS A CA 1
ATOM 1600 C C . CYS A 1 196 ? -3.736 15.703 8.625 1 97.44 196 CYS A C 1
ATOM 1602 O O . CYS A 1 196 ? -4.945 15.797 8.398 1 97.44 196 CYS A O 1
ATOM 1604 N N . GLN A 1 197 ? -2.846 15.531 7.652 1 98 197 GLN A N 1
ATOM 1605 C CA . GLN A 1 197 ? -3.193 15.562 6.238 1 98 197 GLN A CA 1
ATOM 1606 C C . GLN A 1 197 ? -4.227 14.484 5.902 1 98 197 GLN A C 1
ATOM 1608 O O . GLN A 1 197 ? -5.289 14.789 5.355 1 98 197 GLN A O 1
ATOM 1613 N N . PHE A 1 198 ? -3.947 13.25 6.285 1 98.69 198 PHE A N 1
ATOM 1614 C CA . PHE A 1 198 ? -4.758 12.141 5.801 1 98.69 198 PHE A CA 1
ATOM 1615 C C . PHE A 1 198 ? -6.023 11.984 6.637 1 98.69 198 PHE A C 1
ATOM 1617 O O . PHE A 1 198 ? -7.066 11.578 6.121 1 98.69 198 PHE A O 1
ATOM 1624 N N . SER A 1 199 ? -5.973 12.352 7.949 1 98.56 199 SER A N 1
ATOM 1625 C CA . SER A 1 199 ? -7.219 12.375 8.711 1 98.56 199 SER A CA 1
ATOM 1626 C C . SER A 1 199 ? -8.164 13.461 8.188 1 98.56 199 SER A C 1
ATOM 1628 O O . SER A 1 199 ? -9.383 13.289 8.219 1 98.56 199 SER A O 1
ATOM 1630 N N . THR A 1 200 ? -7.602 14.586 7.73 1 98.69 200 THR A N 1
ATOM 1631 C CA . THR A 1 200 ? -8.414 15.641 7.133 1 98.69 200 THR A CA 1
ATOM 1632 C C . THR A 1 200 ? -9.062 15.156 5.836 1 98.69 200 THR A C 1
ATOM 1634 O O . THR A 1 200 ? -10.25 15.383 5.602 1 98.69 200 THR A O 1
ATOM 1637 N N . ILE A 1 201 ? -8.32 14.469 5 1 98.88 201 ILE A N 1
ATOM 1638 C CA . ILE A 1 201 ? -8.852 13.922 3.756 1 98.88 201 ILE A CA 1
ATOM 1639 C C . ILE A 1 201 ? -9.945 12.898 4.066 1 98.88 201 ILE A C 1
ATOM 1641 O O . ILE A 1 201 ? -10.992 12.883 3.416 1 98.88 201 ILE A O 1
ATOM 1645 N N . LEU A 1 202 ? -9.711 12.047 5.051 1 98.94 202 LEU A N 1
ATOM 1646 C CA . LEU A 1 202 ? -10.695 11.062 5.48 1 98.94 202 LEU A CA 1
ATOM 1647 C C . LEU A 1 202 ? -11.984 11.742 5.934 1 98.94 202 LEU A C 1
ATOM 1649 O O . LEU A 1 202 ? -13.078 11.328 5.535 1 98.94 202 LEU A O 1
ATOM 1653 N N . GLU A 1 203 ? -11.844 12.758 6.738 1 98.88 203 GLU A N 1
ATOM 1654 C CA . GLU A 1 203 ? -13.016 13.477 7.23 1 98.88 203 GLU A CA 1
ATOM 1655 C C . GLU A 1 203 ? -13.766 14.141 6.082 1 98.88 203 GLU A C 1
ATOM 1657 O O . GLU A 1 203 ? -15 14.117 6.047 1 98.88 203 GLU A O 1
ATOM 1662 N N . ALA A 1 204 ? -13.008 14.781 5.188 1 98.88 204 ALA A N 1
ATOM 1663 C CA . ALA A 1 204 ? -13.648 15.406 4.031 1 98.88 204 ALA A CA 1
ATOM 1664 C C . ALA A 1 204 ? -14.477 14.391 3.246 1 98.88 204 ALA A C 1
ATOM 1666 O O . ALA A 1 204 ? -15.656 14.625 2.969 1 98.88 204 ALA A O 1
ATOM 1667 N N . MET A 1 205 ? -13.891 13.258 2.926 1 98.94 205 MET A N 1
ATOM 1668 C CA . MET A 1 205 ? -14.57 12.227 2.148 1 98.94 205 MET A CA 1
ATOM 1669 C C . MET A 1 205 ? -15.797 11.703 2.891 1 98.94 205 MET A C 1
ATOM 1671 O O . MET A 1 205 ? -16.859 11.531 2.297 1 98.94 205 MET A O 1
ATOM 1675 N N . ALA A 1 206 ? -15.625 11.414 4.176 1 98.94 206 ALA A N 1
ATOM 1676 C CA . ALA A 1 206 ? -16.75 10.953 4.98 1 98.94 206 ALA A CA 1
ATOM 1677 C C . ALA A 1 206 ? -17.891 11.969 4.953 1 98.94 206 ALA A C 1
ATOM 1679 O O . ALA A 1 206 ? -19.062 11.594 4.816 1 98.94 206 ALA A O 1
ATOM 1680 N N . THR A 1 207 ? -17.562 13.227 5.086 1 98.81 207 THR A N 1
ATOM 1681 C CA . THR A 1 207 ? -18.547 14.305 5.051 1 98.81 207 THR A CA 1
ATOM 1682 C C . THR A 1 207 ? -19.25 14.344 3.701 1 98.81 207 THR A C 1
ATOM 1684 O O . THR A 1 207 ? -20.484 14.461 3.639 1 98.81 207 THR A O 1
ATOM 1687 N N . TRP A 1 208 ? -18.453 14.273 2.621 1 98.81 208 TRP A N 1
ATOM 1688 C CA . TRP A 1 208 ? -19.016 14.289 1.273 1 98.81 208 TRP A CA 1
ATOM 1689 C C . TRP A 1 208 ? -20.031 13.164 1.096 1 98.81 208 TRP A C 1
ATOM 1691 O O . TRP A 1 208 ? -21.047 13.336 0.417 1 98.81 208 TRP A O 1
ATOM 1701 N N . LEU A 1 209 ? -19.781 12.016 1.702 1 98.75 209 LEU A N 1
ATOM 1702 C CA . LEU A 1 209 ? -20.609 10.82 1.541 1 98.75 209 LEU A CA 1
ATOM 1703 C C . LEU A 1 209 ? -21.75 10.812 2.547 1 98.75 209 LEU A C 1
ATOM 1705 O O . LEU A 1 209 ? -22.672 10.008 2.428 1 98.75 209 LEU A O 1
ATOM 1709 N N . GLY A 1 210 ? -21.688 11.688 3.584 1 98.38 210 GLY A N 1
ATOM 1710 C CA . GLY A 1 210 ? -22.688 11.727 4.625 1 98.38 210 GLY A CA 1
ATOM 1711 C C . GLY A 1 210 ? -22.625 10.547 5.574 1 98.38 210 GLY A C 1
ATOM 1712 O O . GLY A 1 210 ? -23.656 10.016 5.992 1 98.38 210 GLY A O 1
ATOM 1713 N N . VAL A 1 211 ? -21.391 10.039 5.824 1 98.69 211 VAL A N 1
ATOM 1714 C CA . VAL A 1 211 ? -21.219 8.898 6.707 1 98.69 211 VAL A CA 1
ATOM 1715 C C . VAL A 1 211 ? -20.266 9.273 7.848 1 98.69 211 VAL A C 1
ATOM 1717 O O . VAL A 1 211 ? -19.703 10.367 7.859 1 98.69 211 VAL A O 1
ATOM 1720 N N . GLU A 1 212 ? -20.125 8.406 8.82 1 98.5 212 GLU A N 1
ATOM 1721 C CA . GLU A 1 212 ? -19.266 8.648 9.984 1 98.5 212 GLU A CA 1
ATOM 1722 C C . GLU A 1 212 ? -17.812 8.367 9.656 1 98.5 212 GLU A C 1
ATOM 1724 O O . GLU A 1 212 ? -17.5 7.48 8.859 1 98.5 212 GLU A O 1
ATOM 1729 N N . VAL A 1 213 ? -16.938 9.094 10.266 1 98.75 213 VAL A N 1
ATOM 1730 C CA . VAL A 1 213 ? -15.508 8.852 10.156 1 98.75 213 VAL A CA 1
ATOM 1731 C C . VAL A 1 213 ? -15.141 7.578 10.906 1 98.75 213 VAL A C 1
ATOM 1733 O O . VAL A 1 213 ? -15.531 7.395 12.062 1 98.75 213 VAL A O 1
ATOM 1736 N N . GLY A 1 214 ? -14.477 6.672 10.25 1 98.69 214 GLY A N 1
ATOM 1737 C CA . GLY A 1 214 ? -13.961 5.469 10.875 1 98.69 214 GLY A CA 1
ATOM 1738 C C . GLY A 1 214 ? -12.5 5.586 11.281 1 98.69 214 GLY A C 1
ATOM 1739 O O . GLY A 1 214 ? -12.07 6.629 11.773 1 98.69 214 GLY A O 1
ATOM 1740 N N . SER A 1 215 ? -11.742 4.504 11.117 1 98.69 215 SER A N 1
ATOM 1741 C CA . SER A 1 215 ? -10.336 4.465 11.508 1 98.69 215 SER A CA 1
ATOM 1742 C C . SER A 1 215 ? -9.43 4.906 10.367 1 98.69 215 SER A C 1
ATOM 1744 O O . SER A 1 215 ? -9.773 4.754 9.195 1 98.69 215 SER A O 1
ATOM 1746 N N . TYR A 1 216 ? -8.344 5.531 10.734 1 98.81 216 TYR A N 1
ATOM 1747 C CA . TYR A 1 216 ? -7.223 5.773 9.828 1 98.81 216 TYR A CA 1
ATOM 1748 C C . TYR A 1 216 ? -6.109 4.762 10.055 1 98.81 216 TYR A C 1
ATOM 1750 O O . TYR A 1 216 ? -5.543 4.688 11.148 1 98.81 216 TYR A O 1
ATOM 1758 N N . TYR A 1 217 ? -5.828 3.934 9.086 1 98.81 217 TYR A N 1
ATOM 1759 C CA . TYR A 1 217 ? -4.742 2.963 9.117 1 98.81 217 TYR A CA 1
ATOM 1760 C C . TYR A 1 217 ? -3.533 3.477 8.344 1 98.81 217 TYR A C 1
ATOM 1762 O O . TYR A 1 217 ? -3.627 3.756 7.145 1 98.81 217 TYR A O 1
ATOM 1770 N N . GLN A 1 218 ? -2.471 3.65 8.969 1 98.62 218 GLN A N 1
ATOM 1771 C CA . GLN A 1 218 ? -1.203 3.93 8.305 1 98.62 218 GLN A CA 1
ATOM 1772 C C . GLN A 1 218 ? -0.338 2.676 8.219 1 98.62 218 GLN A C 1
ATOM 1774 O O . GLN A 1 218 ? -0.015 2.068 9.242 1 98.62 218 GLN A O 1
ATOM 1779 N N . ILE A 1 219 ? -0.02 2.273 7.062 1 98.56 219 ILE A N 1
ATOM 1780 C CA . ILE A 1 219 ? 0.837 1.119 6.82 1 98.56 219 ILE A CA 1
ATOM 1781 C C . ILE A 1 219 ? 2.182 1.582 6.262 1 98.56 219 ILE A C 1
ATOM 1783 O O . ILE A 1 219 ? 2.264 2.021 5.113 1 98.56 219 ILE A O 1
ATOM 1787 N N . THR A 1 220 ? 3.176 1.388 7.082 1 98.56 220 THR A N 1
ATOM 1788 C CA . THR A 1 220 ? 4.48 1.94 6.73 1 98.56 220 THR A CA 1
ATOM 1789 C C . THR A 1 220 ? 5.504 0.827 6.531 1 98.56 220 THR A C 1
ATOM 1791 O O . THR A 1 220 ? 5.758 0.039 7.445 1 98.56 220 THR A O 1
ATOM 1794 N N . ASP A 1 221 ? 6.109 0.809 5.352 1 98.06 221 ASP A N 1
ATOM 1795 C CA . ASP A 1 221 ? 7.125 -0.201 5.066 1 98.06 221 ASP A CA 1
ATOM 1796 C C . ASP A 1 221 ? 8.398 0.06 5.863 1 98.06 221 ASP A C 1
ATOM 1798 O O . ASP A 1 221 ? 9.109 -0.877 6.23 1 98.06 221 ASP A O 1
ATOM 1802 N N . SER A 1 222 ? 8.797 1.333 6.055 1 97.75 222 SER A N 1
ATOM 1803 C CA . SER A 1 222 ? 9.938 1.736 6.867 1 97.75 222 SER A CA 1
ATOM 1804 C C . SER A 1 222 ? 9.586 2.902 7.781 1 97.75 222 SER A C 1
ATOM 1806 O O . SER A 1 222 ? 9.461 4.043 7.328 1 97.75 222 SER A O 1
ATOM 1808 N N . LEU A 1 223 ? 9.383 2.615 9 1 98.38 223 LEU A N 1
ATOM 1809 C CA . LEU A 1 223 ? 9.195 3.65 10.008 1 98.38 223 LEU A CA 1
ATOM 1810 C C . LEU A 1 223 ? 10.484 3.9 10.773 1 98.38 223 LEU A C 1
ATOM 1812 O O . LEU A 1 223 ? 11.133 2.957 11.242 1 98.38 223 LEU A O 1
ATOM 1816 N N . HIS A 1 224 ? 10.867 5.211 10.891 1 97.38 224 HIS A N 1
ATOM 1817 C CA . HIS A 1 224 ? 12.211 5.422 11.422 1 97.38 224 HIS A CA 1
ATOM 1818 C C . HIS A 1 224 ? 12.312 6.75 12.164 1 97.38 224 HIS A C 1
ATOM 1820 O O . HIS A 1 224 ? 11.414 7.59 12.07 1 97.38 224 HIS A O 1
ATOM 1826 N N . VAL A 1 225 ? 13.328 6.855 12.945 1 96.38 225 VAL A N 1
ATOM 1827 C CA . VAL A 1 225 ? 13.82 8.109 13.5 1 96.38 225 VAL A CA 1
ATOM 1828 C C . VAL A 1 225 ? 15.258 8.352 13.062 1 96.38 225 VAL A C 1
ATOM 1830 O O . VAL A 1 225 ? 16.031 7.406 12.914 1 96.38 225 VAL A O 1
ATOM 1833 N N . TYR A 1 226 ? 15.531 9.586 12.844 1 94.38 226 TYR A N 1
ATOM 1834 C CA . TYR A 1 226 ? 16.891 9.938 12.484 1 94.38 226 TYR A CA 1
ATOM 1835 C C . TYR A 1 226 ? 17.781 9.992 13.719 1 94.38 226 TYR A C 1
ATOM 1837 O O . TYR A 1 226 ? 17.344 10.375 14.805 1 94.38 226 TYR A O 1
ATOM 1845 N N . LEU A 1 227 ? 19.047 9.672 13.523 1 92.31 227 LEU A N 1
ATOM 1846 C CA . LEU A 1 227 ? 19.969 9.609 14.648 1 92.31 227 LEU A CA 1
ATOM 1847 C C . LEU A 1 227 ? 20.875 10.836 14.68 1 92.31 227 LEU A C 1
ATOM 1849 O O . LEU A 1 227 ? 21.422 11.18 15.734 1 92.31 227 LEU A O 1
ATOM 1853 N N . ASP A 1 228 ? 21.203 11.5 13.625 1 85.38 228 ASP A N 1
ATOM 1854 C CA . ASP A 1 228 ? 22.156 12.609 13.594 1 85.38 228 ASP A CA 1
ATOM 1855 C C . ASP A 1 228 ? 21.5 13.891 13.109 1 85.38 228 ASP A C 1
ATOM 1857 O O . ASP A 1 228 ? 21.984 14.992 13.375 1 85.38 228 ASP A O 1
ATOM 1861 N N . ASP A 1 229 ? 20.5 13.867 12.281 1 74.44 229 ASP A N 1
ATOM 1862 C CA . ASP A 1 229 ? 19.844 15.023 11.68 1 74.44 229 ASP A CA 1
ATOM 1863 C C . ASP A 1 229 ? 18.328 14.953 11.867 1 74.44 229 ASP A C 1
ATOM 1865 O O . ASP A 1 229 ? 17.828 14.062 12.555 1 74.44 229 ASP A O 1
ATOM 1869 N N . TYR A 1 230 ? 17.766 16.156 11.461 1 70.38 230 TYR A N 1
ATOM 1870 C CA . TYR A 1 230 ? 16.328 16.297 11.25 1 70.38 230 TYR A CA 1
ATOM 1871 C C . TYR A 1 230 ? 15.562 16.094 12.547 1 70.38 230 TYR A C 1
ATOM 1873 O O . TYR A 1 230 ? 14.945 17.016 13.062 1 70.38 230 TYR A O 1
ATOM 1881 N N . GLY A 1 231 ? 15.484 14.906 13.055 1 79.38 231 GLY A N 1
ATOM 1882 C CA . GLY A 1 231 ? 14.625 14.562 14.18 1 79.38 231 GLY A CA 1
ATOM 1883 C C . GLY A 1 231 ? 15.383 13.969 15.352 1 79.38 231 GLY A C 1
ATOM 1884 O O . GLY A 1 231 ? 14.789 13.68 16.391 1 79.38 231 GLY A O 1
ATOM 1885 N N . ALA A 1 232 ? 16.641 14.016 15.281 1 87.75 232 ALA A N 1
ATOM 1886 C CA . ALA A 1 232 ? 17.422 13.398 16.344 1 87.75 232 ALA A CA 1
ATOM 1887 C C . ALA A 1 232 ? 17.312 14.195 17.656 1 87.75 232 ALA A C 1
ATOM 1889 O O . ALA A 1 232 ? 17.203 13.609 18.734 1 87.75 232 ALA A O 1
ATOM 1890 N N . LYS A 1 233 ? 17.281 15.461 17.469 1 91 233 LYS A N 1
ATOM 1891 C CA . LYS A 1 233 ? 17.172 16.312 18.641 1 91 233 LYS A CA 1
ATOM 1892 C C . LYS A 1 233 ? 15.805 16.141 19.328 1 91 233 LYS A C 1
ATOM 1894 O O . LYS A 1 233 ? 15.703 16.219 20.547 1 91 233 LYS A O 1
ATOM 1899 N N . ILE A 1 234 ? 14.758 15.93 18.531 1 93.69 234 ILE A N 1
ATOM 1900 C CA . ILE A 1 234 ? 13.422 15.719 19.078 1 93.69 234 ILE A CA 1
ATOM 1901 C C . ILE A 1 234 ? 13.398 14.453 19.938 1 93.69 234 ILE A C 1
ATOM 1903 O O . ILE A 1 234 ? 12.844 14.453 21.031 1 93.69 234 ILE A O 1
ATOM 1907 N N . THR A 1 235 ? 13.992 13.391 19.422 1 94.06 235 THR A N 1
ATOM 1908 C CA . THR A 1 235 ? 14.078 12.141 20.172 1 94.06 235 THR A CA 1
ATOM 1909 C C . THR A 1 235 ? 14.797 12.359 21.5 1 94.06 235 THR A C 1
ATOM 1911 O O . THR A 1 235 ? 14.328 11.906 22.547 1 94.06 235 THR A O 1
ATOM 1914 N N . GLU A 1 236 ? 15.875 13.078 21.469 1 93.25 236 GLU A N 1
ATOM 1915 C CA . GLU A 1 236 ? 16.656 13.352 22.672 1 93.25 236 GLU A CA 1
ATOM 1916 C C . GLU A 1 236 ? 15.852 14.141 23.688 1 93.25 236 GLU A C 1
ATOM 1918 O O . GLU A 1 236 ? 15.883 13.844 24.875 1 93.25 236 GLU A O 1
ATOM 1923 N N . ASP A 1 237 ? 15.211 15.133 23.188 1 93.06 237 ASP A N 1
ATOM 1924 C CA . ASP A 1 237 ? 14.422 15.984 24.078 1 93.06 237 ASP A CA 1
ATOM 1925 C C . ASP A 1 237 ? 13.297 15.195 24.75 1 93.06 237 ASP A C 1
ATOM 1927 O O . ASP A 1 237 ? 13.031 15.375 25.938 1 93.06 237 ASP A O 1
ATOM 1931 N N . ILE A 1 238 ? 12.617 14.32 24 1 93.12 238 ILE A N 1
ATOM 1932 C CA . ILE A 1 238 ? 11.539 13.508 24.547 1 93.12 238 ILE A CA 1
ATOM 1933 C C . ILE A 1 238 ? 12.094 12.523 25.578 1 93.12 238 ILE A C 1
ATOM 1935 O O . ILE A 1 238 ? 11.508 12.328 26.641 1 93.12 238 ILE A O 1
ATOM 1939 N N . GLN A 1 239 ? 13.234 11.961 25.234 1 92.19 239 GLN A N 1
ATOM 1940 C CA . GLN A 1 239 ? 13.859 11.008 26.141 1 92.19 239 GLN A CA 1
ATOM 1941 C C . GLN A 1 239 ? 14.258 11.68 27.453 1 92.19 239 GLN A C 1
ATOM 1943 O O . GLN A 1 239 ? 14.133 11.078 28.531 1 92.19 239 GLN A O 1
ATOM 1948 N N . LYS A 1 240 ? 14.742 12.859 27.391 1 90.75 240 LYS A N 1
ATOM 1949 C CA . LYS A 1 240 ? 15.148 13.594 28.578 1 90.75 240 LYS A CA 1
ATOM 1950 C C . LYS A 1 240 ? 13.953 13.844 29.5 1 90.75 240 LYS A C 1
ATOM 1952 O O . LYS A 1 240 ? 14.078 13.75 30.734 1 90.75 240 LYS A O 1
ATOM 1957 N N . VAL A 1 241 ? 12.867 14.109 28.922 1 91.88 241 VAL A N 1
ATOM 1958 C CA . VAL A 1 241 ? 11.695 14.484 29.703 1 91.88 241 VAL A CA 1
ATOM 1959 C C . VAL A 1 241 ? 11.023 13.227 30.25 1 91.88 241 VAL A C 1
ATOM 1961 O O . VAL A 1 241 ? 10.602 13.195 31.406 1 91.88 241 VAL A O 1
ATOM 1964 N N . TYR A 1 242 ? 10.906 12.141 29.453 1 91.88 242 TYR A N 1
ATOM 1965 C CA . TYR A 1 242 ? 10.078 11 29.828 1 91.88 242 TYR A CA 1
ATOM 1966 C C . TYR A 1 242 ? 10.938 9.828 30.281 1 91.88 242 TYR A C 1
ATOM 1968 O O . TYR A 1 242 ? 10.43 8.844 30.812 1 91.88 242 TYR A O 1
ATOM 1976 N N . GLY A 1 243 ? 12.211 9.898 30.047 1 85.69 243 GLY A N 1
ATOM 1977 C CA . GLY A 1 243 ? 13.117 8.844 30.484 1 85.69 243 GLY A CA 1
ATOM 1978 C C . GLY A 1 243 ? 13.07 7.613 29.594 1 85.69 243 GLY A C 1
ATOM 1979 O O . GLY A 1 243 ? 13.312 6.496 30.047 1 85.69 243 GLY A O 1
ATOM 1980 N N . VAL A 1 244 ? 12.648 7.793 28.438 1 81.38 244 VAL A N 1
ATOM 1981 C CA . VAL A 1 244 ? 12.609 6.68 27.5 1 81.38 244 VAL A CA 1
ATOM 1982 C C . VAL A 1 244 ? 14.031 6.215 27.188 1 81.38 244 VAL A C 1
ATOM 1984 O O . VAL A 1 244 ? 14.883 7.023 26.797 1 81.38 244 VAL A O 1
ATOM 1987 N N . ASN A 1 245 ? 14.344 5.082 27.5 1 79.38 245 ASN A N 1
ATOM 1988 C CA . ASN A 1 245 ? 15.664 4.543 27.203 1 79.38 245 ASN A CA 1
ATOM 1989 C C . ASN A 1 245 ? 15.594 3.072 26.797 1 79.38 245 ASN A C 1
ATOM 1991 O O . ASN A 1 245 ? 14.5 2.52 26.641 1 79.38 245 ASN A O 1
ATOM 1995 N N . LEU A 1 246 ? 16.75 2.521 26.469 1 78.62 246 LEU A N 1
ATOM 1996 C CA . LEU A 1 246 ? 16.859 1.16 25.953 1 78.62 246 LEU A CA 1
ATOM 1997 C C . LEU A 1 246 ? 16.438 0.145 27.016 1 78.62 246 LEU A C 1
ATOM 1999 O O . LEU A 1 246 ? 16.094 -0.991 26.672 1 78.62 246 LEU A O 1
ATOM 2003 N N . GLU A 1 247 ? 16.375 0.545 28.172 1 73.69 247 GLU A N 1
ATOM 2004 C CA . GLU A 1 247 ? 16.141 -0.399 29.266 1 73.69 247 GLU A CA 1
ATOM 2005 C C . GLU A 1 247 ? 14.672 -0.381 29.688 1 73.69 247 GLU A C 1
ATOM 2007 O O . GLU A 1 247 ? 14.227 -1.25 30.438 1 73.69 247 GLU A O 1
ATOM 2012 N N . THR A 1 248 ? 14.031 0.563 29.219 1 70.25 248 THR A N 1
ATOM 2013 C CA . THR A 1 248 ? 12.633 0.691 29.609 1 70.25 248 THR A CA 1
ATOM 2014 C C . THR A 1 248 ? 11.766 -0.325 28.875 1 70.25 248 THR A C 1
ATOM 2016 O O . THR A 1 248 ? 11.812 -0.409 27.641 1 70.25 248 THR A O 1
ATOM 2019 N N . ASP A 1 249 ? 11.125 -1.187 29.578 1 72.06 249 ASP A N 1
ATOM 2020 C CA . ASP A 1 249 ? 10.312 -2.232 28.984 1 72.06 249 ASP A CA 1
ATOM 2021 C C . ASP A 1 249 ? 8.992 -1.665 28.453 1 72.06 249 ASP A C 1
ATOM 2023 O O . ASP A 1 249 ? 8.562 -2.004 27.344 1 72.06 249 ASP A O 1
ATOM 2027 N N . GLU A 1 250 ? 8.422 -0.746 29.344 1 88.44 250 GLU A N 1
ATOM 2028 C CA . GLU A 1 250 ? 7.133 -0.188 28.953 1 88.44 250 GLU A CA 1
ATOM 2029 C C . GLU A 1 250 ? 7.254 1.292 28.594 1 88.44 250 GLU A C 1
ATOM 2031 O O . GLU A 1 250 ? 7.984 2.033 29.266 1 88.44 250 GLU A O 1
ATOM 2036 N N . ALA A 1 251 ? 6.605 1.699 27.547 1 93.12 251 ALA A N 1
ATOM 2037 C CA . ALA A 1 251 ? 6.582 3.109 27.172 1 93.12 251 ALA A CA 1
ATOM 2038 C C . ALA A 1 251 ? 5.953 3.965 28.266 1 93.12 251 ALA A C 1
ATOM 2040 O O . ALA A 1 251 ? 4.977 3.555 28.891 1 93.12 251 ALA A O 1
ATOM 2041 N N . PRO A 1 252 ? 6.473 5.109 28.516 1 93.44 252 PRO A N 1
ATOM 2042 C CA . PRO A 1 252 ? 5.855 6.004 29.5 1 93.44 252 PRO A CA 1
ATOM 2043 C C . PRO A 1 252 ? 4.418 6.367 29.156 1 93.44 252 PRO A C 1
ATOM 2045 O O . PRO A 1 252 ? 4.078 6.469 27.969 1 93.44 252 PRO A O 1
ATOM 2048 N N . VAL A 1 253 ? 3.652 6.52 30.172 1 92.44 253 VAL A N 1
ATOM 2049 C CA . VAL A 1 253 ? 2.297 7.023 29.984 1 92.44 253 VAL A CA 1
ATOM 2050 C C . VAL A 1 253 ? 2.33 8.539 29.812 1 92.44 253 VAL A C 1
ATOM 2052 O O . VAL A 1 253 ? 2.965 9.25 30.594 1 92.44 253 VAL A O 1
ATOM 2055 N N . VAL A 1 254 ? 1.701 9.031 28.766 1 93.5 254 VAL A N 1
ATOM 2056 C CA . VAL A 1 254 ? 1.729 10.461 28.484 1 93.5 254 VAL A CA 1
ATOM 2057 C C . VAL A 1 254 ? 0.401 11.094 28.891 1 93.5 254 VAL A C 1
ATOM 2059 O O . VAL A 1 254 ? -0.634 10.422 28.906 1 93.5 254 VAL A O 1
ATOM 2062 N N . GLU A 1 255 ? 0.429 12.336 29.234 1 89.12 255 GLU A N 1
ATOM 2063 C CA . GLU A 1 255 ? -0.76 13.09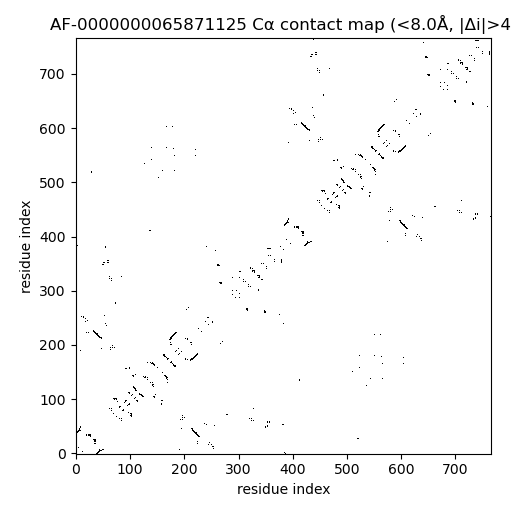4 29.625 1 89.12 255 GLU A CA 1
ATOM 2064 C C . GLU A 1 255 ? -1.706 13.281 28.438 1 89.12 255 GLU A C 1
ATOM 2066 O O . GLU A 1 255 ? -1.262 13.516 27.312 1 89.12 255 GLU A O 1
ATOM 2071 N N . ASP A 1 256 ? -2.994 13.141 28.75 1 92.12 256 ASP A N 1
ATOM 2072 C CA . ASP A 1 256 ? -4.035 13.414 27.766 1 92.12 256 ASP A CA 1
ATOM 2073 C C . ASP A 1 256 ? -4.941 14.555 28.234 1 92.12 256 ASP A C 1
ATOM 2075 O O . ASP A 1 256 ? -5.453 14.531 29.359 1 92.12 256 ASP A O 1
ATOM 2079 N N . PHE A 1 257 ? -5.211 15.531 27.469 1 94.19 257 PHE A N 1
ATOM 2080 C CA . PHE A 1 257 ? -5.93 16.734 27.875 1 94.19 257 PHE A CA 1
ATOM 2081 C C . PHE A 1 257 ? -7.348 16.734 27.312 1 94.19 257 PHE A C 1
ATOM 2083 O O . PHE A 1 257 ? -8.078 17.719 27.453 1 94.19 257 PHE A O 1
ATOM 2090 N N . GLU A 1 258 ? -7.734 15.703 26.672 1 93.38 258 GLU A N 1
ATOM 2091 C CA . GLU A 1 258 ? -9 15.648 25.938 1 93.38 258 GLU A CA 1
ATOM 2092 C C . GLU A 1 258 ? -10.156 16.109 26.812 1 93.38 258 GLU A C 1
ATOM 2094 O O . GLU A 1 258 ? -11.023 16.859 26.359 1 93.38 258 GLU A O 1
ATOM 2099 N N . GLU A 1 259 ? -10.18 15.727 28.109 1 95.06 259 GLU A N 1
ATOM 2100 C CA . GLU A 1 259 ? -11.312 15.992 28.984 1 95.06 259 GLU A CA 1
ATOM 2101 C C . GLU A 1 259 ? -11.391 17.469 29.359 1 95.06 259 GLU A C 1
ATOM 2103 O O . GLU A 1 259 ? -12.438 17.953 29.812 1 95.06 259 GLU A O 1
ATOM 2108 N N . LEU A 1 260 ? -10.336 18.156 29.125 1 96.5 260 LEU A N 1
ATOM 2109 C CA . LEU A 1 260 ? -10.273 19.562 29.5 1 96.5 260 LEU A CA 1
ATOM 2110 C C . LEU A 1 260 ? -10.609 20.453 28.297 1 96.5 260 LEU A C 1
ATOM 2112 O O . LEU A 1 260 ? -10.703 21.688 28.438 1 96.5 260 LEU A O 1
ATOM 2116 N N . LEU A 1 261 ? -10.859 19.859 27.203 1 97.44 261 LEU A N 1
ATOM 2117 C CA . LEU A 1 261 ? -10.914 20.625 25.953 1 97.44 261 LEU A CA 1
ATOM 2118 C C . LEU A 1 261 ? -12.273 20.469 25.281 1 97.44 261 LEU A C 1
ATOM 2120 O O . LEU A 1 261 ? -12.977 19.484 25.5 1 97.44 261 LEU A O 1
ATOM 2124 N N . ASP A 1 262 ? -12.617 21.469 24.5 1 96.94 262 ASP A N 1
ATOM 2125 C CA . ASP A 1 262 ? -13.781 21.391 23.609 1 96.94 262 ASP A CA 1
ATOM 2126 C C . ASP A 1 262 ? -13.555 20.375 22.5 1 96.94 262 ASP A C 1
ATOM 2128 O O . ASP A 1 262 ? -12.406 20.047 22.172 1 96.94 262 ASP A O 1
ATOM 2132 N N . PRO A 1 263 ? -14.633 19.859 21.969 1 96 263 PRO A N 1
ATOM 2133 C CA . PRO A 1 263 ? -14.469 18.969 20.812 1 96 263 PRO A CA 1
ATOM 2134 C C . PRO A 1 263 ? -13.734 19.641 19.656 1 96 263 PRO A C 1
ATOM 2136 O O . PRO A 1 263 ? -13.859 20.844 19.453 1 96 263 PRO A O 1
ATOM 2139 N N . ASN A 1 264 ? -13.023 18.828 18.906 1 96.44 264 ASN A N 1
ATOM 2140 C CA . ASN A 1 264 ? -12.344 19.344 17.734 1 96.44 264 ASN A CA 1
ATOM 2141 C C . ASN A 1 264 ? -13.336 19.797 16.656 1 96.44 264 ASN A C 1
ATOM 2143 O O . ASN A 1 264 ? -14.391 19.188 16.484 1 96.44 264 ASN A O 1
ATOM 2147 N N . PRO A 1 265 ? -12.977 20.875 15.961 1 96.94 265 PRO A N 1
ATOM 2148 C CA . PRO A 1 265 ? -13.859 21.328 14.883 1 96.94 265 PRO A CA 1
ATOM 2149 C C . PRO A 1 265 ? -14.047 20.266 13.805 1 96.94 265 PRO A C 1
ATOM 2151 O O . PRO A 1 265 ? -13.102 19.547 13.461 1 96.94 265 PRO A O 1
ATOM 2154 N N . ARG A 1 266 ? -15.258 20.219 13.242 1 97.81 266 ARG A N 1
ATOM 2155 C CA . ARG A 1 266 ? -15.609 19.219 12.242 1 97.81 266 ARG A CA 1
ATOM 2156 C C . ARG A 1 266 ? -15.906 19.859 10.891 1 97.81 266 ARG A C 1
ATOM 2158 O O . ARG A 1 266 ? -16.391 21 10.836 1 97.81 266 ARG A O 1
ATOM 2165 N N . MET A 1 267 ? -15.594 19.141 9.914 1 98.19 267 MET A N 1
ATOM 2166 C CA . MET A 1 267 ? -15.938 19.578 8.562 1 98.19 267 MET A CA 1
ATOM 2167 C C . MET A 1 267 ? -17.406 19.297 8.273 1 98.19 267 MET A C 1
ATOM 2169 O O . MET A 1 267 ? -17.953 18.266 8.672 1 98.19 267 MET A O 1
ATOM 2173 N N . SER A 1 268 ? -18.016 20.266 7.504 1 98.38 268 SER A N 1
ATOM 2174 C CA . SER A 1 268 ? -19.422 20.078 7.18 1 98.38 268 SER A CA 1
ATOM 2175 C C . SER A 1 268 ? -19.688 20.344 5.699 1 98.38 268 SER A C 1
ATOM 2177 O O . SER A 1 268 ? -20.766 20.016 5.188 1 98.38 268 SER A O 1
ATOM 2179 N N . TYR A 1 269 ? -18.719 20.859 4.953 1 98.44 269 TYR A N 1
ATOM 2180 C CA . TYR A 1 269 ? -18.891 21.188 3.541 1 98.44 269 TYR A CA 1
ATOM 2181 C C . TYR A 1 269 ? -19.062 19.922 2.709 1 98.44 269 TYR A C 1
ATOM 2183 O O . TYR A 1 269 ? -18.312 18.953 2.873 1 98.44 269 TYR A O 1
ATOM 2191 N N . THR A 1 270 ? -20.047 19.953 1.8 1 98.12 270 THR A N 1
ATOM 2192 C CA . THR A 1 270 ? -20.109 18.969 0.733 1 98.12 270 THR A CA 1
ATOM 2193 C C . THR A 1 270 ? -18.938 19.141 -0.229 1 98.12 270 THR A C 1
ATOM 2195 O O . THR A 1 270 ? -18.188 20.109 -0.139 1 98.12 270 THR A O 1
ATOM 2198 N N . MET A 1 271 ? -18.797 18.172 -1.087 1 97.75 271 MET A N 1
ATOM 2199 C CA . MET A 1 271 ? -17.703 18.25 -2.055 1 97.75 271 MET A CA 1
ATOM 2200 C C . MET A 1 271 ? -17.797 19.531 -2.867 1 97.75 271 MET A C 1
ATOM 2202 O O . MET A 1 271 ? -16.797 20.234 -3.041 1 97.75 271 MET A O 1
ATOM 2206 N N . ASN A 1 272 ? -18.984 19.859 -3.367 1 97.69 272 ASN A N 1
ATOM 2207 C CA . ASN A 1 272 ? -19.172 21.062 -4.172 1 97.69 272 ASN A CA 1
ATOM 2208 C C . ASN A 1 272 ? -18.906 22.328 -3.363 1 97.69 272 ASN A C 1
ATOM 2210 O O . ASN A 1 272 ? -18.281 23.266 -3.857 1 97.69 272 ASN A O 1
ATOM 2214 N N . GLU A 1 273 ? -19.422 22.375 -2.156 1 97.94 273 GLU A N 1
ATOM 2215 C CA . GLU A 1 273 ? -19.219 23.531 -1.288 1 97.94 273 GLU A CA 1
ATOM 2216 C C . GLU A 1 273 ? -17.734 23.75 -0.998 1 97.94 273 GLU A C 1
ATOM 2218 O O . GLU A 1 273 ? -17.25 24.875 -1.037 1 97.94 273 GLU A O 1
ATOM 2223 N N . LEU A 1 274 ? -17.031 22.672 -0.699 1 98.06 274 LEU A N 1
ATOM 2224 C CA . LEU A 1 274 ? -15.602 22.766 -0.407 1 98.06 274 LEU A CA 1
ATOM 2225 C C . LEU A 1 274 ? -14.828 23.234 -1.636 1 98.06 274 LEU A C 1
ATOM 2227 O O . LEU A 1 274 ? -13.945 24.094 -1.531 1 98.06 274 LEU A O 1
ATOM 2231 N N . ASN A 1 275 ? -15.164 22.641 -2.779 1 97.56 275 ASN A N 1
ATOM 2232 C CA . ASN A 1 275 ? -14.484 23.047 -4.008 1 97.56 275 ASN A CA 1
ATOM 2233 C C . ASN A 1 275 ? -14.719 24.516 -4.324 1 97.56 275 ASN A C 1
ATOM 2235 O O . ASN A 1 275 ? -13.805 25.219 -4.762 1 97.56 275 ASN A O 1
ATOM 2239 N N . GLN A 1 276 ? -15.945 24.953 -4.152 1 96.81 276 GLN A N 1
ATOM 2240 C CA . GLN A 1 276 ? -16.266 26.359 -4.359 1 96.81 276 GLN A CA 1
ATOM 2241 C C . GLN A 1 276 ? -15.469 27.25 -3.395 1 96.81 276 GLN A C 1
ATOM 2243 O O . GLN A 1 276 ? -14.891 28.266 -3.803 1 96.81 276 GLN A O 1
ATOM 2248 N N . PHE A 1 277 ? -15.492 26.859 -2.182 1 96.12 277 PHE A N 1
ATOM 2249 C CA . PHE A 1 277 ? -14.734 27.594 -1.183 1 96.12 277 PHE A CA 1
ATOM 2250 C C . PHE A 1 277 ? -13.266 27.688 -1.574 1 96.12 277 PHE A C 1
ATOM 2252 O O . PHE A 1 277 ? -12.68 28.781 -1.554 1 96.12 277 PHE A O 1
ATOM 2259 N N . LEU A 1 278 ? -12.641 26.562 -1.898 1 96.81 278 LEU A N 1
ATOM 2260 C CA . LEU A 1 278 ? -11.219 26.5 -2.215 1 96.81 278 LEU A CA 1
ATOM 2261 C C . LEU A 1 278 ? -10.898 27.359 -3.43 1 96.81 278 LEU A C 1
ATOM 2263 O O . LEU A 1 278 ? -9.875 28.047 -3.455 1 96.81 278 LEU A O 1
ATOM 2267 N N . ASN A 1 279 ? -11.742 27.328 -4.375 1 95.06 279 ASN A N 1
ATOM 2268 C CA . ASN A 1 279 ? -11.562 28.172 -5.559 1 95.06 279 ASN A CA 1
ATOM 2269 C C . ASN A 1 279 ? -11.57 29.656 -5.203 1 95.06 279 ASN A C 1
ATOM 2271 O O . ASN A 1 279 ? -10.75 30.422 -5.703 1 95.06 279 ASN A O 1
ATOM 2275 N N . GLU A 1 280 ? -12.484 30.047 -4.402 1 92.38 280 GLU A N 1
ATOM 2276 C CA . GLU A 1 280 ? -12.602 31.438 -3.99 1 92.38 280 GLU A CA 1
ATOM 2277 C C . GLU A 1 280 ? -11.414 31.859 -3.125 1 92.38 280 GLU A C 1
ATOM 2279 O O . GLU A 1 280 ? -10.859 32.938 -3.307 1 92.38 280 GLU A O 1
ATOM 2284 N N . TYR A 1 281 ? -11.109 31 -2.23 1 91.94 281 TYR A N 1
ATOM 2285 C CA . TYR A 1 281 ? -10.008 31.328 -1.328 1 91.94 281 TYR A CA 1
ATOM 2286 C C . TYR A 1 281 ? -8.703 31.484 -2.098 1 91.94 281 TYR A C 1
ATOM 2288 O O . TYR A 1 281 ? -8.031 32.5 -1.981 1 91.94 281 TYR A O 1
ATOM 2296 N N . PHE A 1 282 ? -8.305 30.531 -2.922 1 92 282 PHE A N 1
ATOM 2297 C CA . PHE A 1 282 ? -7.012 30.547 -3.596 1 92 282 PHE A CA 1
ATOM 2298 C C . PHE A 1 282 ? -7.047 31.469 -4.812 1 92 282 PHE A C 1
ATOM 2300 O O . PHE A 1 282 ? -6 31.875 -5.32 1 92 282 PHE A O 1
ATOM 2307 N N . GLY A 1 283 ? -8.195 31.844 -5.195 1 87.56 283 GLY A N 1
ATOM 2308 C CA . GLY A 1 283 ? -8.328 32.781 -6.312 1 87.56 283 GLY A CA 1
ATOM 2309 C C . GLY A 1 283 ? -8.258 34.219 -5.891 1 87.56 283 GLY A C 1
ATOM 2310 O O . GLY A 1 283 ? -7.812 35.094 -6.656 1 87.56 283 GLY A O 1
ATOM 2311 N N . ILE A 1 284 ? -8.695 34.5 -4.684 1 80.75 284 ILE A N 1
ATOM 2312 C CA . ILE A 1 284 ? -8.852 35.906 -4.285 1 80.75 284 ILE A CA 1
ATOM 2313 C C . ILE A 1 284 ? -8.219 36.125 -2.912 1 80.75 284 ILE A C 1
ATOM 2315 O O . ILE A 1 284 ? -7.254 36.875 -2.779 1 80.75 284 ILE A O 1
ATOM 2319 N N . VAL A 1 285 ? -8.617 35.344 -2.002 1 75.69 285 VAL A N 1
ATOM 2320 C CA . VAL A 1 285 ? -8.344 35.625 -0.597 1 75.69 285 VAL A CA 1
ATOM 2321 C C . VAL A 1 285 ? -6.859 35.406 -0.311 1 75.69 285 VAL A C 1
ATOM 2323 O O . VAL A 1 285 ? -6.234 36.188 0.412 1 75.69 285 VAL A O 1
ATOM 2326 N N . ASP A 1 286 ? -6.297 34.469 -0.931 1 83.56 286 ASP A N 1
ATOM 2327 C CA . ASP A 1 286 ? -4.898 34.125 -0.694 1 83.56 286 ASP A CA 1
ATOM 2328 C C . ASP A 1 286 ? -3.975 35.25 -1.095 1 83.56 286 ASP A C 1
ATOM 2330 O O . ASP A 1 286 ? -3.035 35.594 -0.368 1 83.56 286 ASP A O 1
ATOM 2334 N N . SER A 1 287 ? -4.32 35.812 -2.23 1 78.88 287 SER A N 1
ATOM 2335 C CA . SER A 1 287 ? -3.504 36.938 -2.689 1 78.88 287 SER A CA 1
ATOM 2336 C C . SER A 1 287 ? -3.584 38.125 -1.721 1 78.88 287 SER A C 1
ATOM 2338 O O . SER A 1 287 ? -2.598 38.844 -1.519 1 78.88 287 SER A O 1
ATOM 2340 N N . LEU A 1 288 ? -4.676 38.281 -1.139 1 73.69 288 LEU A N 1
ATOM 2341 C CA . LEU A 1 288 ? -4.859 39.375 -0.169 1 73.69 288 LEU A CA 1
ATOM 2342 C C . LEU A 1 288 ? -4.078 39.094 1.109 1 73.69 288 LEU A C 1
ATOM 2344 O O . LEU A 1 288 ? -3.5 40 1.705 1 73.69 288 LEU A O 1
ATOM 2348 N N . MET A 1 289 ? -4.02 37.906 1.453 1 78 289 MET A N 1
ATOM 2349 C CA . MET A 1 289 ? -3.336 37.5 2.678 1 78 289 MET A CA 1
ATOM 2350 C C . MET A 1 289 ? -1.823 37.562 2.502 1 78 289 MET A C 1
ATOM 2352 O O . MET A 1 289 ? -1.087 37.719 3.477 1 78 289 MET A O 1
ATOM 2356 N N . ARG A 1 290 ? -1.325 37.531 1.239 1 78.38 290 ARG A N 1
ATOM 2357 C CA . ARG A 1 290 ? 0.111 37.406 1.018 1 78.38 290 ARG A CA 1
ATOM 2358 C C . ARG A 1 290 ? 0.718 38.719 0.552 1 78.38 290 ARG A C 1
ATOM 2360 O O . ARG A 1 290 ? 1.941 38.844 0.503 1 78.38 290 ARG A O 1
ATOM 2367 N N . ASP A 1 291 ? -0.188 39.562 0.287 1 73.06 291 ASP A N 1
ATOM 2368 C CA . ASP A 1 291 ? 0.289 40.875 -0.143 1 73.06 291 ASP A CA 1
ATOM 2369 C C . ASP A 1 291 ? 0.592 41.781 1.057 1 73.06 291 ASP A C 1
ATOM 2371 O O . ASP A 1 291 ? -0.32 42.188 1.78 1 73.06 291 ASP A O 1
ATOM 2375 N N . ASP A 1 292 ? 1.868 42.031 1.193 1 65.69 292 ASP A N 1
ATOM 2376 C CA . ASP A 1 292 ? 2.299 42.844 2.336 1 65.69 292 ASP A CA 1
ATOM 2377 C C . ASP A 1 292 ? 1.635 44.219 2.324 1 65.69 292 ASP A C 1
ATOM 2379 O O . ASP A 1 292 ? 1.27 44.75 3.375 1 65.69 292 ASP A O 1
ATOM 2383 N N . GLU A 1 293 ? 1.64 44.75 1.142 1 61.75 293 GLU A N 1
ATOM 2384 C CA . GLU A 1 293 ? 1.082 46.094 1.052 1 61.75 293 GLU A CA 1
ATOM 2385 C C . GLU A 1 293 ? -0.406 46.094 1.39 1 61.75 293 GLU A C 1
ATOM 2387 O O . GLU A 1 293 ? -0.894 47.031 2.053 1 61.75 293 GLU A O 1
ATOM 2392 N N . THR A 1 294 ? -0.958 45.125 0.901 1 58 294 THR A N 1
ATOM 2393 C CA . THR A 1 294 ? -2.408 45.062 1.058 1 58 294 THR A CA 1
ATOM 2394 C C . THR A 1 294 ? -2.783 44.5 2.422 1 58 294 THR A C 1
ATOM 2396 O O . THR A 1 294 ? -3.75 44.938 3.043 1 58 294 THR A O 1
ATOM 2399 N N . TYR A 1 295 ? -2.01 43.469 2.832 1 57.78 295 TYR A N 1
ATOM 2400 C CA . TYR A 1 295 ? -2.371 42.812 4.094 1 57.78 295 TYR A CA 1
ATOM 2401 C C . TYR A 1 295 ? -2.264 43.812 5.25 1 57.78 295 TYR A C 1
ATOM 2403 O O . TYR A 1 295 ? -3.113 43.812 6.145 1 57.78 295 TYR A O 1
ATOM 2411 N N . MET A 1 296 ? -0.954 44.625 5.281 1 54.66 296 MET A N 1
ATOM 2412 C CA . MET A 1 296 ? -0.555 45.406 6.449 1 54.66 296 MET A CA 1
ATOM 2413 C C . MET A 1 296 ? -1.042 46.844 6.328 1 54.66 296 MET A C 1
ATOM 2415 O O . MET A 1 296 ? -1.305 47.5 7.336 1 54.66 296 MET A O 1
ATOM 2419 N N . HIS A 1 297 ? -0.535 47.438 5.031 1 49.03 297 HIS A N 1
ATOM 2420 C CA . HIS A 1 297 ? -0.417 48.875 5.098 1 49.03 297 HIS A CA 1
ATOM 2421 C C . HIS A 1 297 ? -1.788 49.531 5.207 1 49.03 297 HIS A C 1
ATOM 2423 O O . HIS A 1 297 ? -1.954 50.531 5.938 1 49.03 297 HIS A O 1
ATOM 2429 N N . ASP A 1 298 ? -2.42 49.5 3.959 1 41.78 298 ASP A N 1
ATOM 2430 C CA . ASP A 1 298 ? -3.531 50.469 3.943 1 41.78 298 ASP A CA 1
ATOM 2431 C C . ASP A 1 298 ? -4.668 50 4.848 1 41.78 298 ASP A C 1
ATOM 2433 O O . ASP A 1 298 ? -5.543 49.25 4.41 1 41.78 298 ASP A O 1
ATOM 2437 N N . GLY A 1 299 ? -4.863 50.062 5.961 1 50.34 299 GLY A N 1
ATOM 2438 C CA . GLY A 1 299 ? -6.012 49.781 6.809 1 50.34 299 GLY A CA 1
ATOM 2439 C C . GLY A 1 299 ? -6.402 48.344 6.812 1 50.34 299 GLY A C 1
ATOM 2440 O O . GLY A 1 299 ? -5.793 47.5 6.117 1 50.34 299 GLY A O 1
ATOM 2441 N N . ASP A 1 300 ? -7.699 47.625 7.609 1 58.5 300 ASP A N 1
ATOM 2442 C CA . ASP A 1 300 ? -8.039 46.469 8.43 1 58.5 300 ASP A CA 1
ATOM 2443 C C . ASP A 1 300 ? -8.305 45.25 7.559 1 58.5 300 ASP A C 1
ATOM 2445 O O . ASP A 1 300 ? -9.461 44.875 7.332 1 58.5 300 ASP A O 1
ATOM 2449 N N . CYS A 1 301 ? -7.508 45.094 6.633 1 69.44 301 CYS A N 1
ATOM 2450 C CA . CYS A 1 301 ? -7.766 43.875 5.867 1 69.44 301 CYS A CA 1
ATOM 2451 C C . CYS A 1 301 ? -7.832 42.656 6.781 1 69.44 301 CYS A C 1
ATOM 2453 O O . CYS A 1 301 ? -8.688 41.781 6.605 1 69.44 301 CYS A O 1
ATOM 2455 N N . ALA A 1 302 ? -6.832 42.688 7.539 1 78.62 302 ALA A N 1
ATOM 2456 C CA . ALA A 1 302 ? -6.879 41.562 8.492 1 78.62 302 ALA A CA 1
ATOM 2457 C C . ALA A 1 302 ? -8.203 41.562 9.25 1 78.62 302 ALA A C 1
ATOM 2459 O O . ALA A 1 302 ? -8.789 40.5 9.477 1 78.62 302 ALA A O 1
ATOM 2460 N N . GLN A 1 303 ? -8.531 42.75 9.5 1 81.31 303 GLN A N 1
ATOM 2461 C CA . GLN A 1 303 ? -9.789 42.844 10.227 1 81.31 303 GLN A CA 1
ATOM 2462 C C . GLN A 1 303 ? -10.969 42.469 9.328 1 81.31 303 GLN A C 1
ATOM 2464 O O . GLN A 1 303 ? -11.93 41.844 9.781 1 81.31 303 GLN A O 1
ATOM 2469 N N . MET A 1 304 ? -10.875 42.906 8.156 1 81.75 304 MET A N 1
ATOM 2470 C CA . MET A 1 304 ? -11.914 42.531 7.195 1 81.75 304 MET A CA 1
ATOM 2471 C C . MET A 1 304 ? -11.953 41.031 6.969 1 81.75 304 MET A C 1
ATOM 2473 O O . MET A 1 304 ? -13.039 40.438 6.922 1 81.75 304 MET A O 1
ATOM 2477 N N . LEU A 1 305 ? -10.812 40.469 6.805 1 85 305 LEU A N 1
ATOM 2478 C CA . LEU A 1 305 ? -10.734 39.031 6.609 1 85 305 LEU A CA 1
ATOM 2479 C C . LEU A 1 305 ? -11.281 38.281 7.82 1 85 305 LEU A C 1
ATOM 2481 O O . LEU A 1 305 ? -12.023 37.312 7.676 1 85 305 LEU A O 1
ATOM 2485 N N . LEU A 1 306 ? -10.891 38.781 8.961 1 89.62 306 LEU A N 1
ATOM 2486 C CA . LEU A 1 306 ? -11.375 38.156 10.188 1 89.62 306 LEU A CA 1
ATOM 2487 C C . LEU A 1 306 ? -12.898 38.25 10.281 1 89.62 306 LEU A C 1
ATOM 2489 O O . LEU A 1 306 ? -13.547 37.281 10.711 1 89.62 306 LEU A O 1
ATOM 2493 N N . ASN A 1 307 ? -13.367 39.375 9.867 1 87.12 307 ASN A N 1
ATOM 2494 C CA . ASN A 1 307 ? -14.82 39.531 9.891 1 87.12 307 ASN A CA 1
ATOM 2495 C C . ASN A 1 307 ? -15.5 38.594 8.914 1 87.12 307 ASN A C 1
ATOM 2497 O O . ASN A 1 307 ? -16.594 38.094 9.188 1 87.12 307 ASN A O 1
ATOM 2501 N N . GLN A 1 308 ? -14.93 38.375 7.848 1 87.12 308 GLN A N 1
ATOM 2502 C CA . GLN A 1 308 ? -15.461 37.406 6.887 1 87.12 308 GLN A CA 1
ATOM 2503 C C . GLN A 1 308 ? -15.383 36 7.426 1 87.12 308 GLN A C 1
ATOM 2505 O O . GLN A 1 308 ? -16.328 35.219 7.266 1 87.12 308 GLN A O 1
ATOM 2510 N N . ILE A 1 309 ? -14.297 35.656 8.078 1 91.88 309 ILE A N 1
ATOM 2511 C CA . ILE A 1 309 ? -14.047 34.312 8.586 1 91.88 309 ILE A CA 1
ATOM 2512 C C . ILE A 1 309 ? -15.047 34 9.703 1 91.88 309 ILE A C 1
ATOM 2514 O O . ILE A 1 309 ? -15.492 32.875 9.836 1 91.88 309 ILE A O 1
ATOM 2518 N N . ARG A 1 310 ? -15.398 35 10.414 1 89.06 310 ARG A N 1
ATOM 2519 C CA . ARG A 1 310 ? -16.312 34.844 11.539 1 89.06 310 ARG A CA 1
ATOM 2520 C C . ARG A 1 310 ? -17.641 34.219 11.07 1 89.06 310 ARG A C 1
ATOM 2522 O O . ARG A 1 310 ? -18.312 33.531 11.844 1 89.06 310 ARG A O 1
ATOM 2529 N N . HIS A 1 311 ? -17.969 34.438 9.805 1 91.44 311 HIS A N 1
ATOM 2530 C CA . HIS A 1 311 ? -19.25 33.969 9.289 1 91.44 311 HIS A CA 1
ATOM 2531 C C . HIS A 1 311 ? -19.094 32.688 8.477 1 91.44 311 HIS A C 1
ATOM 2533 O O . HIS A 1 311 ? -20.047 32.219 7.848 1 91.44 311 HIS A O 1
ATOM 2539 N N . GLU A 1 312 ? -17.922 32.156 8.469 1 94.06 312 GLU A N 1
ATOM 2540 C CA . GLU A 1 312 ? -17.688 30.875 7.801 1 94.06 312 GLU A CA 1
ATOM 2541 C C . GLU A 1 312 ? -18.5 29.766 8.453 1 94.06 312 GLU A C 1
ATOM 2543 O O . GLU A 1 312 ? -18.344 29.484 9.648 1 94.06 312 GLU A O 1
ATOM 2548 N N . PRO A 1 313 ? -19.328 29.094 7.738 1 95.19 313 PRO A N 1
ATOM 2549 C CA . PRO A 1 313 ? -20.25 28.125 8.344 1 95.19 313 PRO A CA 1
ATOM 2550 C C . PRO A 1 313 ? -19.547 26.812 8.688 1 95.19 313 PRO A C 1
ATOM 2552 O O . PRO A 1 313 ? -19.984 26.094 9.602 1 95.19 313 PRO A O 1
ATOM 2555 N N . ASP A 1 314 ? -18.594 26.375 7.992 1 97.81 314 ASP A N 1
ATOM 2556 C CA . ASP A 1 314 ? -17.844 25.156 8.281 1 97.81 314 ASP A CA 1
ATOM 2557 C C . ASP A 1 314 ? -16.828 25.391 9.391 1 97.81 314 ASP A C 1
ATOM 2559 O O . ASP A 1 314 ? -15.859 26.125 9.211 1 97.81 314 ASP A O 1
ATOM 2563 N N . GLU A 1 315 ? -16.969 24.703 10.453 1 97.44 315 GLU A N 1
ATOM 2564 C CA . GLU A 1 315 ? -16.172 24.969 11.641 1 97.44 315 GLU A CA 1
ATOM 2565 C C . GLU A 1 315 ? -14.703 24.594 11.43 1 97.44 315 GLU A C 1
ATOM 2567 O O . GLU A 1 315 ? -13.805 25.25 11.953 1 97.44 315 GLU A O 1
ATOM 2572 N N . TYR A 1 316 ? -14.461 23.516 10.742 1 97.88 316 TYR A N 1
ATOM 2573 C CA . TYR A 1 316 ? -13.086 23.125 10.445 1 97.88 316 TYR A CA 1
ATOM 2574 C C . TYR A 1 316 ? -12.398 24.203 9.602 1 97.88 316 TYR A C 1
ATOM 2576 O O . TYR A 1 316 ? -11.266 24.594 9.891 1 97.88 316 TYR A O 1
ATOM 2584 N N . ILE A 1 317 ? -13.062 24.656 8.562 1 97.44 317 ILE A N 1
ATOM 2585 C CA . ILE A 1 317 ? -12.5 25.672 7.676 1 97.44 317 ILE A CA 1
ATOM 2586 C C . ILE A 1 317 ? -12.312 26.984 8.445 1 97.44 317 ILE A C 1
ATOM 2588 O O . ILE A 1 317 ? -11.297 27.656 8.289 1 97.44 317 ILE A O 1
ATOM 2592 N N . LYS A 1 318 ? -13.297 27.328 9.25 1 96.94 318 LYS A N 1
ATOM 2593 C CA . LYS A 1 318 ? -13.227 28.547 10.047 1 96.94 318 LYS A CA 1
ATOM 2594 C C . LYS A 1 318 ? -11.969 28.547 10.914 1 96.94 318 LYS A C 1
ATOM 2596 O O . LYS A 1 318 ? -11.195 29.516 10.891 1 96.94 318 LYS A O 1
ATOM 2601 N N . VAL A 1 319 ? -11.797 27.516 11.648 1 97.62 319 VAL A N 1
ATOM 2602 C CA . VAL A 1 319 ? -10.656 27.422 12.555 1 97.62 319 VAL A CA 1
ATOM 2603 C C . VAL A 1 319 ? -9.352 27.406 11.75 1 97.62 319 VAL A C 1
ATOM 2605 O O . VAL A 1 319 ? -8.375 28.047 12.133 1 97.62 319 VAL A O 1
ATOM 2608 N N . THR A 1 320 ? -9.297 26.672 10.633 1 97.12 320 THR A N 1
ATOM 2609 C CA . THR A 1 320 ? -8.133 26.641 9.758 1 97.12 320 THR A CA 1
ATOM 2610 C C . THR A 1 320 ? -7.762 28.047 9.289 1 97.12 320 THR A C 1
ATOM 2612 O O . THR A 1 320 ? -6.598 28.438 9.375 1 97.12 320 THR A O 1
ATOM 2615 N N . LEU A 1 321 ? -8.758 28.828 8.867 1 95.56 321 LEU A N 1
ATOM 2616 C CA . LEU A 1 321 ? -8.516 30.172 8.375 1 95.56 321 LEU A CA 1
ATOM 2617 C C . LEU A 1 321 ? -8.023 31.078 9.5 1 95.56 321 LEU A C 1
ATOM 2619 O O . LEU A 1 321 ? -7.137 31.906 9.297 1 95.56 321 LEU A O 1
ATOM 2623 N N . LEU A 1 322 ? -8.656 30.953 10.648 1 95.94 322 LEU A N 1
ATOM 2624 C CA . LEU A 1 322 ? -8.227 31.75 11.797 1 95.94 322 LEU A CA 1
ATOM 2625 C C . LEU A 1 322 ? -6.766 31.469 12.141 1 95.94 322 LEU A C 1
ATOM 2627 O O . LEU A 1 322 ? -6.004 32.406 12.406 1 95.94 322 LEU A O 1
ATOM 2631 N N . LEU A 1 323 ? -6.391 30.203 12.117 1 96.62 323 LEU A N 1
ATOM 2632 C CA . LEU A 1 323 ? -5.004 29.828 12.383 1 96.62 323 LEU A CA 1
ATOM 2633 C C . LEU A 1 323 ? -4.074 30.406 11.312 1 96.62 323 LEU A C 1
ATOM 2635 O O . LEU A 1 323 ? -2.982 30.875 11.625 1 96.62 323 LEU A O 1
ATOM 2639 N N . MET A 1 324 ? -4.484 30.328 10.094 1 94.88 324 MET A N 1
ATOM 2640 C CA . MET A 1 324 ? -3.662 30.844 9 1 94.88 324 MET A CA 1
ATOM 2641 C C . MET A 1 324 ? -3.479 32.344 9.125 1 94.88 324 MET A C 1
ATOM 2643 O O . MET A 1 324 ? -2.377 32.875 8.93 1 94.88 324 MET A O 1
ATOM 2647 N N . VAL A 1 325 ? -4.527 33.094 9.43 1 92.25 325 VAL A N 1
ATOM 2648 C CA . VAL A 1 325 ? -4.445 34.531 9.633 1 92.25 325 VAL A CA 1
ATOM 2649 C C . VAL A 1 325 ? -3.512 34.844 10.805 1 92.25 325 VAL A C 1
ATOM 2651 O O . VAL A 1 325 ? -2.684 35.75 10.727 1 92.25 325 VAL A O 1
ATOM 2654 N N . ALA A 1 326 ? -3.682 34.062 11.867 1 93.25 326 ALA A N 1
ATOM 2655 C CA . ALA A 1 326 ? -2.834 34.25 13.039 1 93.25 326 ALA A CA 1
ATOM 2656 C C . ALA A 1 326 ? -1.358 34.094 12.68 1 93.25 326 ALA A C 1
ATOM 2658 O O . ALA A 1 326 ? -0.521 34.906 13.109 1 93.25 326 ALA A O 1
ATOM 2659 N N . LYS A 1 327 ? -1.039 33.094 11.922 1 93.94 327 LYS A N 1
ATOM 2660 C CA . LYS A 1 327 ? 0.35 32.844 11.555 1 93.94 327 LYS A CA 1
ATOM 2661 C C . LYS A 1 327 ? 0.905 33.969 10.68 1 93.94 327 LYS A C 1
ATOM 2663 O O . LYS A 1 327 ? 2.031 34.406 10.883 1 93.94 327 LYS A O 1
ATOM 2668 N N . GLN A 1 328 ? 0.131 34.375 9.695 1 90.56 328 GLN A N 1
ATOM 2669 C CA . GLN A 1 328 ? 0.558 35.469 8.828 1 90.56 328 GLN A CA 1
ATOM 2670 C C . GLN A 1 328 ? 0.749 36.75 9.617 1 90.56 328 GLN A C 1
ATOM 2672 O O . GLN A 1 328 ? 1.696 37.5 9.367 1 90.56 328 GLN A O 1
ATOM 2677 N N . ALA A 1 329 ? -0.176 37 10.484 1 89.69 329 ALA A N 1
ATOM 2678 C CA . ALA A 1 329 ? -0.066 38.188 11.359 1 89.69 329 ALA A CA 1
ATOM 2679 C C . ALA A 1 329 ? 1.183 38.094 12.227 1 89.69 329 ALA A C 1
ATOM 2681 O O . ALA A 1 329 ? 1.867 39.094 12.445 1 89.69 329 ALA A O 1
ATOM 2682 N N . LEU A 1 330 ? 1.441 36.938 12.734 1 90.81 330 LEU A N 1
ATOM 2683 C CA . LEU A 1 330 ? 2.635 36.719 13.547 1 90.81 330 LEU A CA 1
ATOM 2684 C C . LEU A 1 330 ? 3.896 37.031 12.758 1 90.81 330 LEU A C 1
ATOM 2686 O O . LEU A 1 330 ? 4.809 37.688 13.273 1 90.81 330 LEU A O 1
ATOM 2690 N N . ASN A 1 331 ? 3.947 36.594 11.555 1 89 331 ASN A N 1
ATOM 2691 C CA . ASN A 1 331 ? 5.09 36.844 10.688 1 89 331 ASN A CA 1
ATOM 2692 C C . ASN A 1 331 ? 5.324 38.344 10.492 1 89 331 ASN A C 1
ATOM 2694 O O . ASN A 1 331 ? 6.449 38.781 10.227 1 89 331 ASN A O 1
ATOM 2698 N N . ARG A 1 332 ? 4.348 39.156 10.734 1 87.38 332 ARG A N 1
ATOM 2699 C CA . ARG A 1 332 ? 4.406 40.562 10.453 1 87.38 332 ARG A CA 1
ATOM 2700 C C . ARG A 1 332 ? 4.402 41.406 11.734 1 87.38 332 ARG A C 1
ATOM 2702 O O . ARG A 1 332 ? 4.309 42.625 11.695 1 87.38 332 ARG A O 1
ATOM 2709 N N . GLY A 1 333 ? 4.309 40.719 12.836 1 86.88 333 GLY A N 1
ATOM 2710 C CA . GLY A 1 333 ? 4.379 41.375 14.125 1 86.88 333 GLY A CA 1
ATOM 2711 C C . GLY A 1 333 ? 3.068 42.031 14.531 1 86.88 333 GLY A C 1
ATOM 2712 O O . GLY A 1 333 ? 3.053 42.969 15.344 1 86.88 333 GLY A O 1
ATOM 2713 N N . MET A 1 334 ? 1.994 41.562 13.984 1 88.19 334 MET A N 1
ATOM 2714 C CA . MET A 1 334 ? 0.681 42.125 14.289 1 88.19 334 MET A CA 1
ATOM 2715 C C . MET A 1 334 ? 0.041 41.406 15.469 1 88.19 334 MET A C 1
ATOM 2717 O O . MET A 1 334 ? -0.921 40.625 15.289 1 88.19 334 MET A O 1
ATOM 2721 N N . LYS A 1 335 ? 0.331 41.75 16.594 1 90.38 335 LYS A N 1
ATOM 2722 C CA . LYS A 1 335 ? -0.01 41.031 17.812 1 90.38 335 LYS A CA 1
ATOM 2723 C C . LYS A 1 335 ? -1.512 41.094 18.078 1 90.38 335 LYS A C 1
ATOM 2725 O O . LYS A 1 335 ? -2.096 40.094 18.547 1 90.38 335 LYS A O 1
ATOM 2730 N N . ASP A 1 336 ? -2.131 42.219 17.781 1 90.75 336 ASP A N 1
ATOM 2731 C CA . ASP A 1 336 ? -3.564 42.344 18.016 1 90.75 336 ASP A CA 1
ATOM 2732 C C . ASP A 1 336 ? -4.359 41.406 17.125 1 90.75 336 ASP A C 1
ATOM 2734 O O . ASP A 1 336 ? -5.348 40.812 17.547 1 90.75 336 ASP A O 1
ATOM 2738 N N . THR A 1 337 ? -3.918 41.312 15.891 1 91 337 THR A N 1
ATOM 2739 C CA . THR A 1 337 ? -4.574 40.438 14.938 1 91 337 THR A CA 1
ATOM 2740 C C . THR A 1 337 ? -4.395 38.969 15.352 1 91 337 THR A C 1
ATOM 2742 O O . THR A 1 337 ? -5.324 38.156 15.242 1 91 337 THR A O 1
ATOM 2745 N N . VAL A 1 338 ? -3.201 38.625 15.805 1 93.94 338 VAL A N 1
ATOM 2746 C CA . VAL A 1 338 ? -2.957 37.281 16.312 1 93.94 338 VAL A CA 1
ATOM 2747 C C . VAL A 1 338 ? -3.926 36.969 17.453 1 93.94 338 VAL A C 1
ATOM 2749 O O . VAL A 1 338 ? -4.594 35.938 17.438 1 93.94 338 VAL A O 1
ATOM 2752 N N . ALA A 1 339 ? -4.004 37.906 18.391 1 94.44 339 ALA A N 1
ATOM 2753 C CA . ALA A 1 339 ? -4.848 37.719 19.578 1 94.44 339 ALA A CA 1
ATOM 2754 C C . ALA A 1 339 ? -6.312 37.562 19.172 1 94.44 339 ALA A C 1
ATOM 2756 O O . ALA A 1 339 ? -7.016 36.688 19.688 1 94.44 339 ALA A O 1
ATOM 2757 N N . THR A 1 340 ? -6.793 38.406 18.297 1 94.06 340 THR A N 1
ATOM 2758 C CA . THR A 1 340 ? -8.188 38.375 17.859 1 94.06 340 THR A CA 1
ATOM 2759 C C . THR A 1 340 ? -8.5 37.031 17.219 1 94.06 340 THR A C 1
ATOM 2761 O O . THR A 1 340 ? -9.492 36.375 17.562 1 94.06 340 THR A O 1
ATOM 2764 N N . ALA A 1 341 ? -7.648 36.594 16.266 1 94.94 341 ALA A N 1
ATOM 2765 C CA . ALA A 1 341 ? -7.859 35.312 15.578 1 94.94 341 ALA A CA 1
ATOM 2766 C C . ALA A 1 341 ? -7.871 34.156 16.562 1 94.94 341 ALA A C 1
ATOM 2768 O O . ALA A 1 341 ? -8.773 33.312 16.531 1 94.94 341 ALA A O 1
ATOM 2769 N N . MET A 1 342 ? -6.918 34.125 17.484 1 96.31 342 MET A N 1
ATOM 2770 C CA . MET A 1 342 ? -6.785 33.031 18.438 1 96.31 342 MET A CA 1
ATOM 2771 C C . MET A 1 342 ? -7.961 33 19.422 1 96.31 342 MET A C 1
ATOM 2773 O O . MET A 1 342 ? -8.414 31.922 19.828 1 96.31 342 MET A O 1
ATOM 2777 N N . ASN A 1 343 ? -8.414 34.156 19.781 1 95.81 343 ASN A N 1
ATOM 2778 C CA . ASN A 1 343 ? -9.516 34.219 20.719 1 95.81 343 ASN A CA 1
ATOM 2779 C C . ASN A 1 343 ? -10.805 33.688 20.141 1 95.81 343 ASN A C 1
ATOM 2781 O O . ASN A 1 343 ? -11.695 33.25 20.875 1 95.81 343 ASN A O 1
ATOM 2785 N N . TRP A 1 344 ? -10.891 33.656 18.875 1 96.38 344 TRP A N 1
ATOM 2786 C CA . TRP A 1 344 ? -12.109 33.188 18.219 1 96.38 344 TRP A CA 1
ATOM 2787 C C . TRP A 1 344 ? -12.078 31.688 18 1 96.38 344 TRP A C 1
ATOM 2789 O O . TRP A 1 344 ? -13.07 31.094 17.562 1 96.38 344 TRP A O 1
ATOM 2799 N N . ILE A 1 345 ? -11.008 31 18.312 1 97.12 345 ILE A N 1
ATOM 2800 C CA . ILE A 1 345 ? -10.898 29.562 18.203 1 97.12 345 ILE A CA 1
ATOM 2801 C C . ILE A 1 345 ? -11.297 28.906 19.531 1 97.12 345 ILE A C 1
ATOM 2803 O O . ILE A 1 345 ? -10.836 29.312 20.594 1 97.12 345 ILE A O 1
ATOM 2807 N N . PRO A 1 346 ? -12.18 27.938 19.5 1 96.81 346 PRO A N 1
ATOM 2808 C CA . PRO A 1 346 ? -12.508 27.219 20.734 1 96.81 346 PRO A CA 1
ATOM 2809 C C . PRO A 1 346 ? -11.281 26.578 21.375 1 96.81 346 PRO A C 1
ATOM 2811 O O . PRO A 1 346 ? -10.273 26.344 20.703 1 96.81 346 PRO A O 1
ATOM 2814 N N . LEU A 1 347 ? -11.391 26.281 22.688 1 97.38 347 LEU A N 1
ATOM 2815 C CA . LEU A 1 347 ? -10.281 25.656 23.406 1 97.38 347 LEU A CA 1
ATOM 2816 C C . LEU A 1 347 ? -10.203 24.172 23.062 1 97.38 347 LEU A C 1
ATOM 2818 O O . LEU A 1 347 ? -10.383 23.328 23.938 1 97.38 347 LEU A O 1
ATOM 2822 N N . CYS A 1 348 ? -9.898 23.891 21.859 1 97.62 348 CYS A N 1
ATOM 2823 C CA . CYS A 1 348 ? -9.742 22.531 21.359 1 97.62 348 CYS A CA 1
ATOM 2824 C C . CYS A 1 348 ? -8.266 22.156 21.266 1 97.62 348 CYS A C 1
ATOM 2826 O O . CYS A 1 348 ? -7.395 22.938 21.641 1 97.62 348 CYS A O 1
ATOM 2828 N N . GLU A 1 349 ? -7.98 20.984 20.781 1 96.56 349 GLU A N 1
ATOM 2829 C CA . GLU A 1 349 ? -6.621 20.453 20.766 1 96.56 349 GLU A CA 1
ATOM 2830 C C . GLU A 1 349 ? -5.707 21.312 19.891 1 96.56 349 GLU A C 1
ATOM 2832 O O . GLU A 1 349 ? -4.57 21.594 20.266 1 96.56 349 GLU A O 1
ATOM 2837 N N . ILE A 1 350 ? -6.176 21.734 18.75 1 96.56 350 ILE A N 1
ATOM 2838 C CA . ILE A 1 350 ? -5.32 22.469 17.828 1 96.56 350 ILE A CA 1
ATOM 2839 C C . ILE A 1 350 ? -5.027 23.859 18.406 1 96.56 350 ILE A C 1
ATOM 2841 O O . ILE A 1 350 ? -3.945 24.406 18.188 1 96.56 350 ILE A O 1
ATOM 2845 N N . LYS A 1 351 ? -5.945 24.469 19.125 1 96.88 351 LYS A N 1
ATOM 2846 C CA . LYS A 1 351 ? -5.684 25.734 19.797 1 96.88 351 LYS A CA 1
ATOM 2847 C C . LYS A 1 351 ? -4.559 25.594 20.812 1 96.88 351 LYS A C 1
ATOM 2849 O O . LYS A 1 351 ? -3.67 26.453 20.891 1 96.88 351 LYS A O 1
ATOM 2854 N N . VAL A 1 352 ? -4.656 24.531 21.562 1 96.44 352 VAL A N 1
ATOM 2855 C CA . VAL A 1 352 ? -3.639 24.281 22.594 1 96.44 352 VAL A CA 1
ATOM 2856 C C . VAL A 1 352 ? -2.268 24.172 21.922 1 96.44 352 VAL A C 1
ATOM 2858 O O . VAL A 1 352 ? -1.289 24.75 22.406 1 96.44 352 VAL A O 1
ATOM 2861 N N . SER A 1 353 ? -2.189 23.438 20.875 1 96 353 SER A N 1
ATOM 2862 C CA . SER A 1 353 ? -0.941 23.297 20.141 1 96 353 SER A CA 1
ATOM 2863 C C . SER A 1 353 ? -0.457 24.641 19.609 1 96 353 SER A C 1
ATOM 2865 O O . SER A 1 353 ? 0.741 24.938 19.656 1 96 353 SER A O 1
ATOM 2867 N N . ALA A 1 354 ? -1.385 25.453 19.125 1 96.94 354 ALA A N 1
ATOM 2868 C CA . ALA A 1 354 ? -1.042 26.781 18.625 1 96.94 354 ALA A CA 1
ATOM 2869 C C . ALA A 1 354 ? -0.535 27.688 19.734 1 96.94 354 ALA A C 1
ATOM 2871 O O . ALA A 1 354 ? 0.422 28.438 19.547 1 96.94 354 ALA A O 1
ATOM 2872 N N . LEU A 1 355 ? -1.18 27.625 20.875 1 97 355 LEU A N 1
ATOM 2873 C CA . LEU A 1 355 ? -0.74 28.422 22.016 1 97 355 LEU A CA 1
ATOM 2874 C C . LEU A 1 355 ? 0.673 28.031 22.438 1 97 355 LEU A C 1
ATOM 2876 O O . LEU A 1 355 ? 1.493 28.891 22.75 1 97 355 LEU A O 1
ATOM 2880 N N . ARG A 1 356 ? 0.936 26.781 22.453 1 96.44 356 ARG A N 1
ATOM 2881 C CA . ARG A 1 356 ? 2.283 26.328 22.781 1 96.44 356 ARG A CA 1
ATOM 2882 C C . ARG A 1 356 ? 3.303 26.875 21.797 1 96.44 356 ARG A C 1
ATOM 2884 O O . ARG A 1 356 ? 4.391 27.297 22.172 1 96.44 356 ARG A O 1
ATOM 2891 N N . PHE A 1 357 ? 2.947 26.781 20.547 1 95.62 357 PHE A N 1
ATOM 2892 C CA . PHE A 1 357 ? 3.82 27.297 19.5 1 95.62 357 PHE A CA 1
ATOM 2893 C C . PHE A 1 357 ? 4.086 28.781 19.688 1 95.62 357 PHE A C 1
ATOM 2895 O O . PHE A 1 357 ? 5.223 29.25 19.562 1 95.62 357 PHE A O 1
ATOM 2902 N N . LEU A 1 358 ? 3.1 29.578 20.078 1 95.88 358 LEU A N 1
ATOM 2903 C CA . LEU A 1 358 ? 3.148 31.031 20.172 1 95.88 358 LEU A CA 1
ATOM 2904 C C . LEU A 1 358 ? 3.891 31.469 21.438 1 95.88 358 LEU A C 1
ATOM 2906 O O . LEU A 1 358 ? 4.32 32.625 21.547 1 95.88 358 LEU A O 1
ATOM 2910 N N . TYR A 1 359 ? 3.975 30.562 22.359 1 95.5 359 TYR A N 1
ATOM 2911 C CA . TYR A 1 359 ? 4.512 30.938 23.656 1 95.5 359 TYR A CA 1
ATOM 2912 C C . TYR A 1 359 ? 5.922 31.5 23.531 1 95.5 359 TYR A C 1
ATOM 2914 O O . TYR A 1 359 ? 6.301 32.438 24.25 1 95.5 359 TYR A O 1
ATOM 2922 N N . LYS A 1 360 ? 6.637 30.953 22.625 1 90.5 360 LYS A N 1
ATOM 2923 C CA . LYS A 1 360 ? 8.016 31.406 22.453 1 90.5 360 LYS A CA 1
ATOM 2924 C C . LYS A 1 360 ? 8.055 32.875 22.062 1 90.5 360 LYS A C 1
ATOM 2926 O O . LYS A 1 360 ? 8.898 33.625 22.547 1 90.5 360 LYS A O 1
ATOM 2931 N N . SER A 1 361 ? 7.152 33.344 21.25 1 91.69 361 SER A N 1
ATOM 2932 C CA . SER A 1 361 ? 7.203 34.688 20.672 1 91.69 361 SER A CA 1
ATOM 2933 C C . SER A 1 361 ? 6.215 35.625 21.359 1 91.69 361 SER A C 1
ATOM 2935 O O . SER A 1 361 ? 6.316 36.844 21.234 1 91.69 361 SER A O 1
ATOM 2937 N N . TYR A 1 362 ? 5.301 35.094 22.047 1 94.31 362 TYR A N 1
ATOM 2938 C CA . TYR A 1 362 ? 4.207 35.906 22.578 1 94.31 362 TYR A CA 1
ATOM 2939 C C . TYR A 1 362 ? 3.787 35.406 23.953 1 94.31 362 TYR A C 1
ATOM 2941 O O . TYR A 1 362 ? 2.611 35.125 24.188 1 94.31 362 TYR A O 1
ATOM 2949 N N . PRO A 1 363 ? 4.68 35.312 24.891 1 94.69 363 PRO A N 1
ATOM 2950 C CA . PRO A 1 363 ? 4.387 34.75 26.203 1 94.69 363 PRO A CA 1
ATOM 2951 C C . PRO A 1 363 ? 3.342 35.562 26.969 1 94.69 363 PRO A C 1
ATOM 2953 O O . PRO A 1 363 ? 2.557 35 27.734 1 94.69 363 PRO A O 1
ATOM 2956 N N . GLU A 1 364 ? 3.354 36.875 26.797 1 93.75 364 GLU A N 1
ATOM 2957 C CA . GLU A 1 364 ? 2.41 37.719 27.531 1 93.75 364 GLU A CA 1
ATOM 2958 C C . GLU A 1 364 ? 0.968 37.375 27.156 1 93.75 364 GLU A C 1
ATOM 2960 O O . GLU A 1 364 ? 0.078 37.375 28 1 93.75 364 GLU A O 1
ATOM 2965 N N . TYR A 1 365 ? 0.777 37.125 25.891 1 93.5 365 TYR A N 1
ATOM 2966 C CA . TYR A 1 365 ? -0.551 36.75 25.422 1 93.5 365 TYR A CA 1
ATOM 2967 C C . TYR A 1 365 ? -0.983 35.406 26.031 1 93.5 365 TYR A C 1
ATOM 2969 O O . TYR A 1 365 ? -2.152 35.25 26.391 1 93.5 365 TYR A O 1
ATOM 2977 N N . ILE A 1 366 ? -0.095 34.5 26.234 1 94.19 366 ILE A N 1
ATOM 2978 C CA . ILE A 1 366 ? -0.395 33.156 26.719 1 94.19 366 ILE A CA 1
ATOM 2979 C C . ILE A 1 366 ? -0.666 33.188 28.219 1 94.19 366 ILE A C 1
ATOM 2981 O O . ILE A 1 366 ? -1.579 32.531 28.703 1 94.19 366 ILE A O 1
ATOM 2985 N N . ASN A 1 367 ? 0.074 33.969 28.859 1 93.75 367 ASN A N 1
ATOM 2986 C CA . ASN A 1 367 ? 0.016 34 30.312 1 93.75 367 ASN A CA 1
ATOM 2987 C C . ASN A 1 367 ? -1.305 34.594 30.812 1 93.75 367 ASN A C 1
ATOM 2989 O O . ASN A 1 367 ? -1.647 34.438 31.984 1 93.75 367 ASN A O 1
ATOM 2993 N N . GLN A 1 368 ? -2.074 35.125 29.938 1 91.31 368 GLN A N 1
ATOM 2994 C CA . GLN A 1 368 ? -3.357 35.688 30.328 1 91.31 368 GLN A CA 1
ATOM 2995 C C . GLN A 1 368 ? -4.418 34.594 30.484 1 91.31 368 GLN A C 1
ATOM 2997 O O . GLN A 1 368 ? -5.465 34.844 31.094 1 91.31 368 GLN A O 1
ATOM 3002 N N . TYR A 1 369 ? -4.16 33.5 29.875 1 92.12 369 TYR A N 1
ATOM 3003 C CA . TYR A 1 369 ? -5.133 32.406 29.953 1 92.12 369 TYR A CA 1
ATOM 3004 C C . TYR A 1 369 ? -5.188 31.812 31.359 1 92.12 369 TYR A C 1
ATOM 3006 O O . TYR A 1 369 ? -4.152 31.641 32 1 92.12 369 TYR A O 1
ATOM 3014 N N . ASP A 1 370 ? -6.371 31.578 31.875 1 93.12 370 ASP A N 1
ATOM 3015 C CA . ASP A 1 370 ? -6.598 30.875 33.125 1 93.12 370 ASP A CA 1
ATOM 3016 C C . ASP A 1 370 ? -7.094 29.453 32.875 1 93.12 370 ASP A C 1
ATOM 3018 O O . ASP A 1 370 ? -8.297 29.188 32.906 1 93.12 370 ASP A O 1
ATOM 3022 N N . LEU A 1 371 ? -6.172 28.594 32.562 1 95.62 371 LEU A N 1
ATOM 3023 C CA . LEU A 1 371 ? -6.477 27.219 32.25 1 95.62 371 LEU A CA 1
ATOM 3024 C C . LEU A 1 371 ? -5.941 26.266 33.312 1 95.62 371 LEU A C 1
ATOM 3026 O O . LEU A 1 371 ? -5.324 26.703 34.281 1 95.62 371 LEU A O 1
ATOM 3030 N N . ASP A 1 372 ? -6.34 25 33.219 1 95.25 372 ASP A N 1
ATOM 3031 C CA . ASP A 1 372 ? -5.828 23.953 34.125 1 95.25 372 ASP A CA 1
ATOM 3032 C C . ASP A 1 372 ? -4.309 24.016 34.219 1 95.25 372 ASP A C 1
ATOM 3034 O O . ASP A 1 372 ? -3.619 24.25 33.219 1 95.25 372 ASP A O 1
ATOM 3038 N N . GLU A 1 373 ? -3.773 23.688 35.375 1 94.75 373 GLU A N 1
ATOM 3039 C CA . GLU A 1 373 ? -2.354 23.875 35.656 1 94.75 373 GLU A CA 1
ATOM 3040 C C . GLU A 1 373 ? -1.489 23 34.75 1 94.75 373 GLU A C 1
ATOM 3042 O O . GLU A 1 373 ? -0.461 23.469 34.25 1 94.75 373 GLU A O 1
ATOM 3047 N N . LYS A 1 374 ? -1.855 21.781 34.594 1 93.44 374 LYS A N 1
ATOM 3048 C CA . LYS A 1 374 ? -1.07 20.891 33.781 1 93.44 374 LYS A CA 1
ATOM 3049 C C . LYS A 1 374 ? -1.075 21.359 32.312 1 93.44 374 LYS A C 1
ATOM 3051 O O . LYS A 1 374 ? -0.061 21.25 31.625 1 93.44 374 LYS A O 1
ATOM 3056 N N . LEU A 1 375 ? -2.225 21.766 31.906 1 95 375 LEU A N 1
ATOM 3057 C CA . LEU A 1 375 ? -2.367 22.281 30.547 1 95 375 LEU A CA 1
ATOM 3058 C C . LEU A 1 375 ? -1.516 23.516 30.344 1 95 375 LEU A C 1
ATOM 3060 O O . LEU A 1 375 ? -0.839 23.656 29.328 1 95 375 LEU A O 1
ATOM 3064 N N . MET A 1 376 ? -1.533 24.422 31.312 1 95.94 376 MET A N 1
ATOM 3065 C CA . MET A 1 376 ? -0.728 25.625 31.234 1 95.94 376 MET A CA 1
ATOM 3066 C C . MET A 1 376 ? 0.76 25.297 31.219 1 95.94 376 MET A C 1
ATOM 3068 O O . MET A 1 376 ? 1.535 25.906 30.484 1 95.94 376 MET A O 1
ATOM 3072 N N . LYS A 1 377 ? 1.18 24.344 32.062 1 94.62 377 LYS A N 1
ATOM 3073 C CA . LYS A 1 377 ? 2.574 23.906 32.062 1 94.62 377 LYS A CA 1
ATOM 3074 C C . LYS A 1 377 ? 3.002 23.391 30.703 1 94.62 377 LYS A C 1
ATOM 3076 O O . LYS A 1 377 ? 4.117 23.656 30.25 1 94.62 377 LYS A O 1
ATOM 3081 N N . TYR A 1 378 ? 2.145 22.656 30.078 1 94.44 378 TYR A N 1
ATOM 3082 C CA . TYR A 1 378 ? 2.432 22.156 28.75 1 94.44 378 TYR A CA 1
ATOM 3083 C C . TYR A 1 378 ? 2.596 23.297 27.75 1 94.44 378 TYR A C 1
ATOM 3085 O O . TYR A 1 378 ? 3.562 23.344 26.984 1 94.44 378 TYR A O 1
ATOM 3093 N N . ILE A 1 379 ? 1.646 24.25 27.797 1 96.06 379 ILE A N 1
ATOM 3094 C CA . ILE A 1 379 ? 1.637 25.359 26.844 1 96.06 379 ILE A CA 1
ATOM 3095 C C . ILE A 1 379 ? 2.893 26.203 27.031 1 96.06 379 ILE A C 1
ATOM 3097 O O . ILE A 1 379 ? 3.512 26.641 26.062 1 96.06 379 ILE A O 1
ATOM 3101 N N . ARG A 1 380 ? 3.342 26.297 28.297 1 95.62 380 ARG A N 1
ATOM 3102 C CA . ARG A 1 380 ? 4.484 27.141 28.656 1 95.62 380 ARG A CA 1
ATOM 3103 C C . ARG A 1 380 ? 5.797 26.391 28.438 1 95.62 380 ARG A C 1
ATOM 3105 O O . ARG A 1 380 ? 6.871 26.922 28.75 1 95.62 380 ARG A O 1
ATOM 3112 N N . ARG A 1 381 ? 5.688 25.125 27.984 1 92.56 381 ARG A N 1
ATOM 3113 C CA . ARG A 1 381 ? 6.852 24.281 27.703 1 92.56 381 ARG A CA 1
ATOM 3114 C C . ARG A 1 381 ? 7.672 24.031 28.969 1 92.56 381 ARG A C 1
ATOM 3116 O O . ARG A 1 381 ? 8.906 24.062 28.922 1 92.56 381 ARG A O 1
ATOM 3123 N N . GLU A 1 382 ? 6.914 23.938 29.984 1 89.06 382 GLU A N 1
ATOM 3124 C CA . GLU A 1 382 ? 7.551 23.625 31.266 1 89.06 382 GLU A CA 1
ATOM 3125 C C . GLU A 1 382 ? 7.617 22.125 31.5 1 89.06 382 GLU A C 1
ATOM 3127 O O . GLU A 1 382 ? 6.734 21.375 31.078 1 89.06 382 GLU A O 1
ATOM 3132 N N . GLU A 1 383 ? 8.742 21.656 32.125 1 77.56 383 GLU A N 1
ATOM 3133 C CA . GLU A 1 383 ? 8.922 20.25 32.438 1 77.56 383 GLU A CA 1
ATOM 3134 C C . GLU A 1 383 ? 8.102 19.844 33.688 1 77.56 383 GLU A C 1
ATOM 3136 O O . GLU A 1 383 ? 7.883 20.672 34.562 1 77.56 383 GLU A O 1
ATOM 3141 N N . MET B 1 1 ? -7.281 -4.996 13.188 1 95.38 1 MET B N 1
ATOM 3142 C CA . MET B 1 1 ? -6.051 -5.312 12.477 1 95.38 1 MET B CA 1
ATOM 3143 C C . MET B 1 1 ? -5.609 -6.742 12.758 1 95.38 1 MET B C 1
ATOM 3145 O O . MET B 1 1 ? -5.664 -7.203 13.898 1 95.38 1 MET B O 1
ATOM 3149 N N . TYR B 1 2 ? -5.246 -7.48 11.719 1 97.38 2 TYR B N 1
ATOM 3150 C CA . TYR B 1 2 ? -4.801 -8.867 11.844 1 97.38 2 TYR B CA 1
ATOM 3151 C C . TYR B 1 2 ? -3.385 -9.031 11.305 1 97.38 2 TYR B C 1
ATOM 3153 O O . TYR B 1 2 ? -3.023 -8.422 10.297 1 97.38 2 TYR B O 1
ATOM 3161 N N . THR B 1 3 ? -2.6 -9.828 11.984 1 98.06 3 THR B N 1
ATOM 3162 C CA . THR B 1 3 ? -1.265 -10.164 11.5 1 98.06 3 THR B CA 1
ATOM 3163 C C . THR B 1 3 ? -1.023 -11.672 11.57 1 98.06 3 THR B C 1
ATOM 3165 O O . THR B 1 3 ? -1.459 -12.328 12.516 1 98.06 3 THR B O 1
ATOM 3168 N N . PHE B 1 4 ? -0.43 -12.203 10.594 1 98.31 4 PHE B N 1
ATOM 3169 C CA . PHE B 1 4 ? -0.016 -13.602 10.539 1 98.31 4 PHE B CA 1
ATOM 3170 C C . PHE B 1 4 ? 1.421 -13.719 10.047 1 98.31 4 PHE B C 1
ATOM 3172 O O . PHE B 1 4 ? 1.836 -12.984 9.148 1 98.31 4 PHE B O 1
ATOM 3179 N N . SER B 1 5 ? 2.191 -14.602 10.664 1 98.38 5 SER B N 1
ATOM 3180 C CA . SER B 1 5 ? 3.588 -14.781 10.273 1 98.38 5 SER B CA 1
ATOM 3181 C C . SER B 1 5 ? 4.008 -16.234 10.383 1 98.38 5 SER B C 1
ATOM 3183 O O . SER B 1 5 ? 3.625 -16.938 11.328 1 98.38 5 SER B O 1
ATOM 3185 N N . GLY B 1 6 ? 4.754 -16.703 9.367 1 97.5 6 GLY B N 1
ATOM 3186 C CA . GLY B 1 6 ? 5.258 -18.062 9.438 1 97.5 6 GLY B CA 1
ATOM 3187 C C . GLY B 1 6 ? 6.062 -18.469 8.219 1 97.5 6 GLY B C 1
ATOM 3188 O O . GLY B 1 6 ? 6.086 -17.75 7.219 1 97.5 6 GLY B O 1
ATOM 3189 N N . SER B 1 7 ? 6.699 -19.609 8.359 1 96.88 7 SER B N 1
ATOM 3190 C CA . SER B 1 7 ? 7.527 -20.141 7.273 1 96.88 7 SER B CA 1
ATOM 3191 C C . SER B 1 7 ? 6.812 -21.25 6.523 1 96.88 7 SER B C 1
ATOM 3193 O O . SER B 1 7 ? 7.309 -21.734 5.5 1 96.88 7 SER B O 1
ATOM 3195 N N . LYS B 1 8 ? 5.656 -21.641 7.027 1 96.75 8 LYS B N 1
ATOM 3196 C CA . LYS B 1 8 ? 4.863 -22.703 6.418 1 96.75 8 LYS B CA 1
ATOM 3197 C C . LYS B 1 8 ? 3.574 -22.141 5.812 1 96.75 8 LYS B C 1
ATOM 3199 O O . LYS B 1 8 ? 2.582 -21.969 6.52 1 96.75 8 LYS B O 1
ATOM 3204 N N . PRO B 1 9 ? 3.488 -22.031 4.527 1 96.62 9 PRO B N 1
ATOM 3205 C CA . PRO B 1 9 ? 2.352 -21.344 3.896 1 96.62 9 PRO B CA 1
ATOM 3206 C C . PRO B 1 9 ? 1.034 -22.094 4.105 1 96.62 9 PRO B C 1
ATOM 3208 O O . PRO B 1 9 ? -0.019 -21.469 4.242 1 96.62 9 PRO B O 1
ATOM 3211 N N . THR B 1 10 ? 1.093 -23.453 4.152 1 96.62 10 THR B N 1
ATOM 3212 C CA . THR B 1 10 ? -0.136 -24.219 4.336 1 96.62 10 THR B CA 1
ATOM 3213 C C . THR B 1 10 ? -0.738 -23.953 5.715 1 96.62 10 THR B C 1
ATOM 3215 O O . THR B 1 10 ? -1.953 -23.781 5.844 1 96.62 10 THR B O 1
ATOM 3218 N N . GLN B 1 11 ? 0.106 -23.938 6.676 1 97.12 11 GLN B N 1
ATOM 3219 C CA . GLN B 1 11 ? -0.391 -23.641 8.016 1 97.12 11 GLN B CA 1
ATOM 3220 C C . GLN B 1 11 ? -0.918 -22.203 8.094 1 97.12 11 GLN B C 1
ATOM 3222 O O . GLN B 1 11 ? -1.939 -21.953 8.734 1 97.12 11 GLN B O 1
ATOM 3227 N N . LEU B 1 12 ? -0.195 -21.266 7.551 1 97.69 12 LEU B N 1
ATOM 3228 C CA . LEU B 1 12 ? -0.671 -19.891 7.5 1 97.69 12 LEU B CA 1
ATOM 3229 C C . LEU B 1 12 ? -2.055 -19.812 6.867 1 97.69 12 LEU B C 1
ATOM 3231 O O . LEU B 1 12 ? -2.916 -19.062 7.328 1 97.69 12 LEU B O 1
ATOM 3235 N N . TYR B 1 13 ? -2.199 -20.578 5.766 1 97.38 13 TYR B N 1
ATOM 3236 C CA . TYR B 1 13 ? -3.486 -20.672 5.086 1 97.38 13 TYR B CA 1
ATOM 3237 C C . TYR B 1 13 ? -4.586 -21.094 6.051 1 97.38 13 TYR B C 1
ATOM 3239 O O . TYR B 1 13 ? -5.625 -20.438 6.145 1 97.38 13 TYR B O 1
ATOM 3247 N N . MET B 1 14 ? -4.348 -22.078 6.746 1 97 14 MET B N 1
ATOM 3248 C CA . MET B 1 14 ? -5.328 -22.625 7.68 1 97 14 MET B CA 1
ATOM 3249 C C . MET B 1 14 ? -5.609 -21.641 8.812 1 97 14 MET B C 1
ATOM 3251 O O . MET B 1 14 ? -6.762 -21.438 9.203 1 97 14 MET B O 1
ATOM 3255 N N . ASP B 1 15 ? -4.582 -21.031 9.375 1 97.31 15 ASP B N 1
ATOM 3256 C CA . ASP B 1 15 ? -4.742 -20.062 10.445 1 97.31 15 ASP B CA 1
ATOM 3257 C C . ASP B 1 15 ? -5.633 -18.906 10 1 97.31 15 ASP B C 1
ATOM 3259 O O . ASP B 1 15 ? -6.52 -18.469 10.734 1 97.31 15 ASP B O 1
ATOM 3263 N N . ILE B 1 16 ? -5.41 -18.391 8.836 1 97.75 16 ILE B N 1
ATOM 3264 C CA . ILE B 1 16 ? -6.133 -17.219 8.328 1 97.75 16 ILE B CA 1
ATOM 3265 C C . ILE B 1 16 ? -7.57 -17.609 7.992 1 97.75 16 ILE B C 1
ATOM 3267 O O . ILE B 1 16 ? -8.508 -16.891 8.328 1 97.75 16 ILE B O 1
ATOM 3271 N N . LEU B 1 17 ? -7.738 -18.766 7.312 1 96.69 17 LEU B N 1
ATOM 3272 C CA . LEU B 1 17 ? -9.078 -19.234 6.996 1 96.69 17 LEU B CA 1
ATOM 3273 C C . LEU B 1 17 ? -9.922 -19.375 8.258 1 96.69 17 LEU B C 1
ATOM 3275 O O . LEU B 1 17 ? -11.078 -18.953 8.297 1 96.69 17 LEU B O 1
ATOM 3279 N N . SER B 1 18 ? -9.344 -20.016 9.258 1 96.5 18 SER B N 1
ATOM 3280 C CA . SER B 1 18 ? -10.039 -20.188 10.531 1 96.5 18 SER B CA 1
ATOM 3281 C C . SER B 1 18 ? -10.461 -18.844 11.117 1 96.5 18 SER B C 1
ATOM 3283 O O . SER B 1 18 ? -11.57 -18.719 11.633 1 96.5 18 SER B O 1
ATOM 3285 N N . THR B 1 19 ? -9.594 -17.875 11.031 1 96.81 19 THR B N 1
ATOM 3286 C CA . THR B 1 19 ? -9.867 -16.547 11.562 1 96.81 19 THR B CA 1
ATOM 3287 C C . THR B 1 19 ? -10.977 -15.867 10.773 1 96.81 19 THR B C 1
ATOM 3289 O O . THR B 1 19 ? -11.883 -15.273 11.359 1 96.81 19 THR B O 1
ATOM 3292 N N . VAL B 1 20 ? -10.961 -15.922 9.445 1 96.5 20 VAL B N 1
ATOM 3293 C CA . VAL B 1 20 ? -11.961 -15.289 8.586 1 96.5 20 VAL B CA 1
ATOM 3294 C C . VAL B 1 20 ? -13.336 -15.883 8.883 1 96.5 20 VAL B C 1
ATOM 3296 O O . VAL B 1 20 ? -14.32 -15.148 8.992 1 96.5 20 VAL B O 1
ATOM 3299 N N . ILE B 1 21 ? -13.352 -17.203 9 1 94.31 21 ILE B N 1
ATOM 3300 C CA . ILE B 1 21 ? -14.609 -17.891 9.242 1 94.31 21 ILE B CA 1
ATOM 3301 C C . ILE B 1 21 ? -15.18 -17.469 10.594 1 94.31 21 ILE B C 1
ATOM 3303 O O . ILE B 1 21 ? -16.375 -17.203 10.719 1 94.31 21 ILE B O 1
ATOM 3307 N N . LYS B 1 22 ? -14.391 -17.344 11.539 1 94.06 22 LYS B N 1
ATOM 3308 C CA . LYS B 1 22 ? -14.82 -17.094 12.914 1 94.06 22 LYS B CA 1
ATOM 3309 C C . LYS B 1 22 ? -15.148 -15.609 13.125 1 94.06 22 LYS B C 1
ATOM 3311 O O . LYS B 1 22 ? -16.125 -15.281 13.797 1 94.06 22 LYS B O 1
ATOM 3316 N N . GLU B 1 23 ? -14.328 -14.734 12.539 1 94.62 23 GLU B N 1
ATOM 3317 C CA . GLU B 1 23 ? -14.3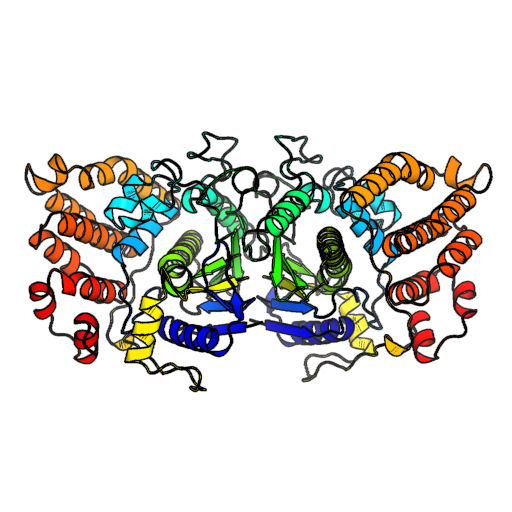67 -13.336 12.969 1 94.62 23 GLU B CA 1
ATOM 3318 C C . GLU B 1 23 ? -14.805 -12.422 11.828 1 94.62 23 GLU B C 1
ATOM 3320 O O . GLU B 1 23 ? -15.062 -11.234 12.047 1 94.62 23 GLU B O 1
ATOM 3325 N N . GLY B 1 24 ? -14.859 -12.867 10.641 1 95.44 24 GLY B N 1
ATOM 3326 C CA . GLY B 1 24 ? -15.102 -12.008 9.492 1 95.44 24 GLY B CA 1
ATOM 3327 C C . GLY B 1 24 ? -16.469 -11.375 9.5 1 95.44 24 GLY B C 1
ATOM 3328 O O . GLY B 1 24 ? -17.438 -11.977 9.969 1 95.44 24 GLY B O 1
ATOM 3329 N N . ASP B 1 25 ? -16.594 -10.164 8.961 1 94.81 25 ASP B N 1
ATOM 3330 C CA . ASP B 1 25 ? -17.859 -9.477 8.727 1 94.81 25 ASP B CA 1
ATOM 3331 C C . ASP B 1 25 ? -18.469 -9.898 7.395 1 94.81 25 ASP B C 1
ATOM 3333 O O . ASP B 1 25 ? -17.766 -10.078 6.406 1 94.81 25 ASP B O 1
ATOM 3337 N N . VAL B 1 26 ? -19.812 -10.031 7.422 1 93.25 26 VAL B N 1
ATOM 3338 C CA . VAL B 1 26 ? -20.5 -10.398 6.188 1 93.25 26 VAL B CA 1
ATOM 3339 C C . VAL B 1 26 ? -20.844 -9.141 5.395 1 93.25 26 VAL B C 1
ATOM 3341 O O . VAL B 1 26 ? -21.422 -8.203 5.938 1 93.25 26 VAL B O 1
ATOM 3344 N N . LEU B 1 27 ? -20.406 -9.102 4.16 1 91.62 27 LEU B N 1
ATOM 3345 C CA . LEU B 1 27 ? -20.672 -8.023 3.205 1 91.62 27 LEU B CA 1
ATOM 3346 C C . LEU B 1 27 ? -21.109 -8.586 1.859 1 91.62 27 LEU B C 1
ATOM 3348 O O . LEU B 1 27 ? -21.094 -9.805 1.655 1 91.62 27 LEU B O 1
ATOM 3352 N N . ALA B 1 28 ? -21.578 -7.664 0.988 1 87.75 28 ALA B N 1
ATOM 3353 C CA . ALA B 1 2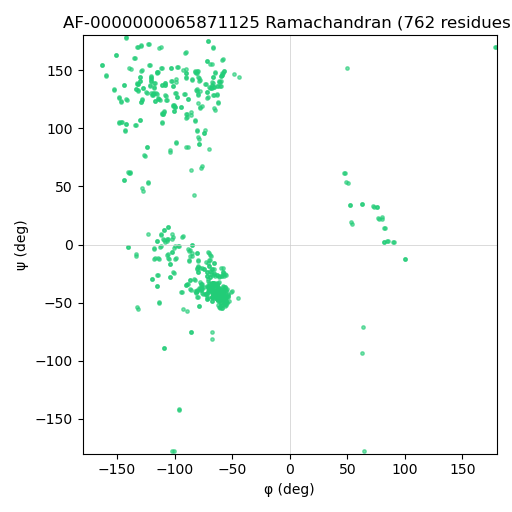8 ? -21.984 -8.125 -0.338 1 87.75 28 ALA B CA 1
ATOM 3354 C C . ALA B 1 28 ? -21.531 -7.145 -1.418 1 87.75 28 ALA B C 1
ATOM 3356 O O . ALA B 1 28 ? -22.359 -6.625 -2.178 1 87.75 28 ALA B O 1
ATOM 3357 N N . PRO B 1 29 ? -20.234 -6.965 -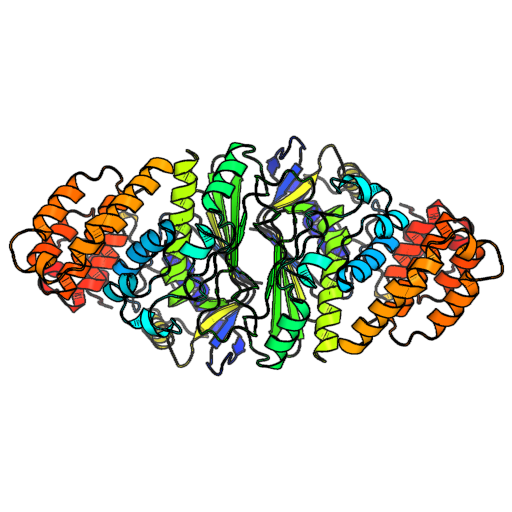1.54 1 81.94 29 PRO B N 1
ATOM 3358 C CA . PRO B 1 29 ? -19.766 -6.133 -2.65 1 81.94 29 PRO B CA 1
ATOM 3359 C C . PRO B 1 29 ? -20.156 -6.688 -4.016 1 81.94 29 PRO B C 1
ATOM 3361 O O . PRO B 1 29 ? -20.047 -7.895 -4.25 1 81.94 29 PRO B O 1
ATOM 3364 N N . ARG B 1 30 ? -20.609 -5.812 -4.914 1 78.19 30 ARG B N 1
ATOM 3365 C CA . ARG B 1 30 ? -21.078 -6.16 -6.254 1 78.19 30 ARG B CA 1
ATOM 3366 C C . ARG B 1 30 ? -22.141 -7.25 -6.199 1 78.19 30 ARG B C 1
ATOM 3368 O O . ARG B 1 30 ? -22.203 -8.109 -7.082 1 78.19 30 ARG B O 1
ATOM 3375 N N . GLY B 1 31 ? -22.766 -7.434 -5.023 1 79.31 31 GLY B N 1
ATOM 3376 C CA . GLY B 1 31 ? -23.844 -8.383 -4.844 1 79.31 31 GLY B CA 1
ATOM 3377 C C . GLY B 1 31 ? -23.375 -9.766 -4.445 1 79.31 31 GLY B C 1
ATOM 3378 O O . GLY B 1 31 ? -24.188 -10.695 -4.344 1 79.31 31 GLY B O 1
ATOM 3379 N N . LYS B 1 32 ? -22.156 -9.984 -4.254 1 84.88 32 LYS B N 1
ATOM 3380 C CA . LYS B 1 32 ? -21.609 -11.281 -3.857 1 84.88 32 LYS B CA 1
ATOM 3381 C C . LYS B 1 32 ? -21.281 -11.312 -2.365 1 84.88 32 LYS B C 1
ATOM 3383 O O . LYS B 1 32 ? -20.422 -10.562 -1.898 1 84.88 32 LYS B O 1
ATOM 3388 N N . ARG B 1 33 ? -21.984 -12.273 -1.707 1 92.44 33 ARG B N 1
ATOM 3389 C CA . ARG B 1 33 ? -21.812 -12.32 -0.258 1 92.44 33 ARG B CA 1
ATOM 3390 C C . ARG B 1 33 ? -20.438 -12.852 0.113 1 92.44 33 ARG B C 1
ATOM 3392 O O . ARG B 1 33 ? -19.969 -13.852 -0.453 1 92.44 33 ARG B O 1
ATOM 3399 N N . ILE B 1 34 ? -19.672 -12.18 1.037 1 94 34 ILE B N 1
ATOM 3400 C CA . ILE B 1 34 ? -18.344 -12.562 1.482 1 94 34 ILE B CA 1
ATOM 3401 C C . ILE B 1 34 ? -18.25 -12.453 3.002 1 94 34 ILE B C 1
ATOM 3403 O O . ILE B 1 34 ? -19.125 -11.852 3.641 1 94 34 ILE B O 1
ATOM 3407 N N . LYS B 1 35 ? -17.328 -13.094 3.545 1 95.5 35 LYS B N 1
ATOM 3408 C CA . LYS B 1 35 ? -16.812 -12.812 4.887 1 95.5 35 LYS B CA 1
ATOM 3409 C C . LYS B 1 35 ? -15.438 -12.172 4.832 1 95.5 35 LYS B C 1
ATOM 3411 O O . LYS B 1 35 ? -14.523 -12.695 4.188 1 95.5 35 LYS B O 1
ATOM 3416 N N . GLU B 1 36 ? -15.281 -11 5.535 1 96.88 36 GLU B N 1
ATOM 3417 C CA . GLU B 1 36 ? -14.102 -10.164 5.359 1 96.88 36 GLU B CA 1
ATOM 3418 C C . GLU B 1 36 ? -13.445 -9.852 6.703 1 96.88 36 GLU B C 1
ATOM 3420 O O . GLU B 1 36 ? -14.133 -9.594 7.691 1 96.88 36 GLU B O 1
ATOM 3425 N N . ILE B 1 37 ? -12.141 -9.977 6.77 1 97.56 37 ILE B N 1
ATOM 3426 C CA . ILE B 1 37 ? -11.367 -9.352 7.84 1 97.56 37 ILE B CA 1
ATOM 3427 C C . ILE B 1 37 ? -10.453 -8.281 7.254 1 97.56 37 ILE B C 1
ATOM 3429 O O . ILE B 1 37 ? -10 -8.391 6.113 1 97.56 37 ILE B O 1
ATOM 3433 N N . ARG B 1 38 ? -10.188 -7.172 8.086 1 97.19 38 ARG B N 1
ATOM 3434 C CA . ARG B 1 38 ? -9.422 -6.059 7.535 1 97.19 38 ARG B CA 1
ATOM 3435 C C . ARG B 1 38 ? -8.875 -5.168 8.641 1 97.19 38 ARG B C 1
ATOM 3437 O O . ARG B 1 38 ? -9.461 -5.086 9.727 1 97.19 38 ARG B O 1
ATOM 3444 N N . PRO B 1 39 ? -7.715 -4.449 8.297 1 97.94 39 PRO B N 1
ATOM 3445 C CA . PRO B 1 39 ? -6.703 -4.859 7.316 1 97.94 39 PRO B CA 1
ATOM 3446 C C . PRO B 1 39 ? -5.848 -6.027 7.805 1 97.94 39 PRO B C 1
ATOM 3448 O O . PRO B 1 39 ? -5.852 -6.34 9 1 97.94 39 PRO B O 1
ATOM 3451 N N . VAL B 1 40 ? -5.254 -6.73 6.93 1 98.56 40 VAL B N 1
ATOM 3452 C CA . VAL B 1 40 ? -4.492 -7.926 7.277 1 98.56 40 VAL B CA 1
ATOM 3453 C C . VAL B 1 40 ? -3.064 -7.805 6.746 1 98.56 40 VAL B C 1
ATOM 3455 O O . VAL B 1 40 ? -2.855 -7.383 5.605 1 98.56 40 VAL B O 1
ATOM 3458 N N . MET B 1 41 ? -2.088 -8.07 7.57 1 98.56 41 MET B N 1
ATOM 3459 C CA . MET B 1 41 ? -0.699 -8.211 7.141 1 98.56 41 MET B CA 1
ATOM 3460 C C . MET B 1 41 ? -0.215 -9.641 7.32 1 98.56 41 MET B C 1
ATOM 3462 O O . MET B 1 41 ? -0.331 -10.211 8.406 1 98.56 41 MET B O 1
ATOM 3466 N N . ILE B 1 42 ? 0.274 -10.227 6.297 1 98.75 42 ILE B N 1
ATOM 3467 C CA . ILE B 1 42 ? 0.795 -11.586 6.309 1 98.75 42 ILE B CA 1
ATOM 3468 C C . ILE B 1 42 ? 2.291 -11.57 5.996 1 98.75 42 ILE B C 1
ATOM 3470 O O . ILE B 1 42 ? 2.723 -10.945 5.027 1 98.75 42 ILE B O 1
ATOM 3474 N N . GLU B 1 43 ? 3.055 -12.211 6.77 1 98.75 43 GLU B N 1
ATOM 3475 C CA . GLU B 1 43 ? 4.477 -12.391 6.492 1 98.75 43 GLU B CA 1
ATOM 3476 C C . GLU B 1 43 ? 4.793 -13.836 6.121 1 98.75 43 GLU B C 1
ATOM 3478 O O . GLU B 1 43 ? 4.621 -14.742 6.941 1 98.75 43 GLU B O 1
ATOM 3483 N N . PHE B 1 44 ? 5.207 -14.031 4.902 1 98.69 44 PHE B N 1
ATOM 3484 C CA . PHE B 1 44 ? 5.805 -15.289 4.492 1 98.69 44 PHE B CA 1
ATOM 3485 C C . PHE B 1 44 ? 7.316 -15.266 4.699 1 98.69 44 PHE B C 1
ATOM 3487 O O . PHE B 1 44 ? 8.047 -14.695 3.891 1 98.69 44 PHE B O 1
ATOM 3494 N N . LYS B 1 45 ? 7.781 -16.016 5.668 1 98.12 45 LYS B N 1
ATOM 3495 C CA . LYS B 1 45 ? 9.188 -15.969 6.051 1 98.12 45 LYS B CA 1
ATOM 3496 C C . LYS B 1 45 ? 10.055 -16.781 5.094 1 98.12 45 LYS B C 1
ATOM 3498 O O . LYS B 1 45 ? 11.258 -16.547 4.996 1 98.12 45 LYS B O 1
ATOM 3503 N N . ASN B 1 46 ? 9.461 -17.734 4.438 1 97.38 46 ASN B N 1
ATOM 3504 C CA . ASN B 1 46 ? 10.102 -18.531 3.396 1 97.38 46 ASN B CA 1
ATOM 3505 C C . ASN B 1 46 ? 9.305 -18.516 2.098 1 97.38 46 ASN B C 1
ATOM 3507 O O . ASN B 1 46 ? 8.719 -19.531 1.713 1 97.38 46 ASN B O 1
ATOM 3511 N N . PRO B 1 47 ? 9.422 -17.391 1.404 1 97.75 47 PRO B N 1
ATOM 3512 C CA . PRO B 1 47 ? 8.531 -17.219 0.253 1 97.75 47 PRO B CA 1
ATOM 3513 C C . PRO B 1 47 ? 8.883 -18.156 -0.906 1 97.75 47 PRO B C 1
ATOM 3515 O O . PRO B 1 47 ? 8.109 -18.281 -1.858 1 97.75 47 PRO B O 1
ATOM 3518 N N . ILE B 1 48 ? 10 -18.875 -0.804 1 96.94 48 ILE B N 1
ATOM 3519 C CA . ILE B 1 48 ? 10.359 -19.844 -1.821 1 96.94 48 ILE B CA 1
ATOM 3520 C C . ILE B 1 48 ? 9.391 -21.031 -1.773 1 96.94 48 ILE B C 1
ATOM 3522 O O . ILE B 1 48 ? 9.18 -21.703 -2.781 1 96.94 48 ILE B O 1
ATOM 3526 N N . ARG B 1 49 ? 8.852 -21.266 -0.585 1 96.75 49 ARG B N 1
ATOM 3527 C CA . ARG B 1 49 ? 7.777 -22.25 -0.459 1 96.75 49 ARG B CA 1
ATOM 3528 C C . ARG B 1 49 ? 6.441 -21.672 -0.907 1 96.75 49 ARG B C 1
ATOM 3530 O O . ARG B 1 49 ? 5.66 -21.188 -0.083 1 96.75 49 ARG B O 1
ATOM 3537 N N . ARG B 1 50 ? 6.098 -21.812 -2.148 1 94.75 50 ARG B N 1
ATOM 3538 C CA . ARG B 1 50 ? 4.977 -21.078 -2.723 1 94.75 50 ARG B CA 1
ATOM 3539 C C . ARG B 1 50 ? 3.779 -21.984 -2.953 1 94.75 50 ARG B C 1
ATOM 3541 O O . ARG B 1 50 ? 2.752 -21.547 -3.48 1 94.75 50 ARG B O 1
ATOM 3548 N N . THR B 1 51 ? 3.855 -23.266 -2.57 1 93 51 THR B N 1
ATOM 3549 C CA . THR B 1 51 ? 2.795 -24.25 -2.779 1 93 51 THR B CA 1
ATOM 3550 C C . THR B 1 51 ? 2.121 -24.609 -1.457 1 93 51 THR B C 1
ATOM 3552 O O . THR B 1 51 ? 2.791 -24.766 -0.436 1 93 51 THR B O 1
ATOM 3555 N N . THR B 1 52 ? 0.8 -24.703 -1.498 1 94.31 52 THR B N 1
ATOM 3556 C CA . THR B 1 52 ? 0.064 -25.109 -0.309 1 94.31 52 THR B CA 1
ATOM 3557 C C . THR B 1 52 ? -0.558 -26.484 -0.513 1 94.31 52 THR B C 1
ATOM 3559 O O . THR B 1 52 ? -0.869 -26.875 -1.642 1 94.31 52 THR B O 1
ATOM 3562 N N . PHE B 1 53 ? -0.772 -27.281 0.564 1 92.75 53 PHE B N 1
ATOM 3563 C CA . PHE B 1 53 ? -1.181 -28.688 0.491 1 92.75 53 PHE B CA 1
ATOM 3564 C C . PHE B 1 53 ? -2.412 -28.938 1.353 1 92.75 53 PHE B C 1
ATOM 3566 O O . PHE B 1 53 ? -2.471 -29.922 2.094 1 92.75 53 PHE B O 1
ATOM 3573 N N . LEU B 1 54 ? -3.365 -28.141 1.279 1 92.69 54 LEU B N 1
ATOM 3574 C CA . LEU B 1 54 ? -4.578 -28.391 2.051 1 92.69 54 LEU B CA 1
ATOM 3575 C C . LEU B 1 54 ? -5.438 -29.469 1.389 1 92.69 54 LEU B C 1
ATOM 3577 O O . LEU B 1 54 ? -5.719 -29.391 0.191 1 92.69 54 LEU B O 1
ATOM 3581 N N . LYS B 1 55 ? -5.82 -30.375 2.287 1 90.88 55 LYS B N 1
ATOM 3582 C CA . LYS B 1 55 ? -6.801 -31.344 1.804 1 90.88 55 LYS B CA 1
ATOM 3583 C C . LYS B 1 55 ? -8.141 -30.656 1.518 1 90.88 55 LYS B C 1
ATOM 3585 O O . LYS B 1 55 ? -8.508 -29.688 2.184 1 90.88 55 LYS B O 1
ATOM 3590 N N . GLY B 1 56 ? -8.82 -30.906 0.517 1 88.06 56 GLY B N 1
ATOM 3591 C CA . GLY B 1 56 ? -10.078 -30.281 0.14 1 88.06 56 GLY B CA 1
ATOM 3592 C C . GLY B 1 56 ? -9.914 -29.203 -0.915 1 88.06 56 GLY B C 1
ATOM 3593 O O . GLY B 1 56 ? -10.898 -28.688 -1.439 1 88.06 56 GLY B O 1
ATOM 3594 N N . ARG B 1 57 ? -8.68 -28.891 -1.07 1 90.62 57 ARG B N 1
ATOM 3595 C CA . ARG B 1 57 ? -8.391 -27.875 -2.086 1 90.62 57 ARG B CA 1
ATOM 3596 C C . ARG B 1 57 ? -7.488 -28.453 -3.178 1 90.62 57 ARG B C 1
ATOM 3598 O O . ARG B 1 57 ? -6.48 -29.094 -2.887 1 90.62 57 ARG B O 1
ATOM 3605 N N . ASN B 1 58 ? -7.891 -28.266 -4.379 1 87.69 58 ASN B N 1
ATOM 3606 C CA . ASN B 1 58 ? -7.07 -28.641 -5.527 1 87.69 58 ASN B CA 1
ATOM 3607 C C . ASN B 1 58 ? -6.559 -27.422 -6.273 1 87.69 58 ASN B C 1
ATOM 3609 O O . ASN B 1 58 ? -7.332 -26.734 -6.945 1 87.69 58 ASN B O 1
ATOM 3613 N N . ILE B 1 59 ? -5.359 -27.219 -6.242 1 91.56 59 ILE B N 1
ATOM 3614 C CA . ILE B 1 59 ? -4.711 -26.078 -6.891 1 91.56 59 ILE B CA 1
ATOM 3615 C C . ILE B 1 59 ? -4.266 -26.484 -8.297 1 91.56 59 ILE B C 1
ATOM 3617 O O . ILE B 1 59 ? -4.105 -27.672 -8.594 1 91.56 59 ILE B O 1
ATOM 3621 N N . ASN B 1 60 ? -4.238 -25.531 -9.203 1 94.62 60 ASN B N 1
ATOM 3622 C CA . ASN B 1 60 ? -3.66 -25.672 -10.539 1 94.62 60 ASN B CA 1
ATOM 3623 C C . ASN B 1 60 ? -2.252 -25.094 -10.602 1 94.62 60 ASN B C 1
ATOM 3625 O O . ASN B 1 60 ? -2.074 -23.938 -11 1 94.62 60 ASN B O 1
ATOM 3629 N N . PRO B 1 61 ? -1.258 -25.938 -10.258 1 96.06 61 PRO B N 1
ATOM 3630 C CA . PRO B 1 61 ? 0.103 -25.406 -10.227 1 96.06 61 PRO B CA 1
ATOM 3631 C C . PRO B 1 61 ? 0.622 -25.016 -11.609 1 96.06 61 PRO B C 1
ATOM 3633 O O . PRO B 1 61 ? 1.518 -24.172 -11.727 1 96.06 61 PRO B O 1
ATOM 3636 N N . PHE B 1 62 ? 0.087 -25.656 -12.68 1 96.75 62 PHE B N 1
ATOM 3637 C CA . PHE B 1 62 ? 0.504 -25.359 -14.047 1 96.75 62 PHE B CA 1
ATOM 3638 C C . PHE B 1 62 ? 0.193 -23.922 -14.406 1 96.75 62 PHE B C 1
ATOM 3640 O O . PHE B 1 62 ? 1.03 -23.219 -14.984 1 96.75 62 PHE B O 1
ATOM 3647 N N . PHE B 1 63 ? -0.971 -23.516 -14.039 1 96.88 63 PHE B N 1
ATOM 3648 C CA . PHE B 1 63 ? -1.377 -22.141 -14.281 1 96.88 63 PHE B CA 1
ATOM 3649 C C . PHE B 1 63 ? -0.523 -21.172 -13.469 1 96.88 63 PHE B C 1
ATOM 3651 O O . PHE B 1 63 ? -0.128 -20.125 -13.969 1 96.88 63 PHE B O 1
ATOM 3658 N N . GLN B 1 64 ? -0.216 -21.469 -12.227 1 96.75 64 GLN B N 1
ATOM 3659 C CA . GLN B 1 64 ? 0.534 -20.594 -11.336 1 96.75 64 GLN B CA 1
ATOM 3660 C C . GLN B 1 64 ? 1.906 -20.266 -11.914 1 96.75 64 GLN B C 1
ATOM 3662 O O . GLN B 1 64 ? 2.307 -19.094 -11.953 1 96.75 64 GLN B O 1
ATOM 3667 N N . VAL B 1 65 ? 2.607 -21.234 -12.383 1 96.94 65 VAL B N 1
ATOM 3668 C CA . VAL B 1 65 ? 3.957 -21 -12.883 1 96.94 65 VAL B CA 1
ATOM 3669 C C . VAL B 1 65 ? 3.895 -20.344 -14.258 1 96.94 65 VAL B C 1
ATOM 3671 O O . VAL B 1 65 ? 4.719 -19.484 -14.586 1 96.94 65 VAL B O 1
ATOM 3674 N N . ALA B 1 66 ? 2.918 -20.766 -15.102 1 97.06 66 ALA B N 1
ATOM 3675 C CA . ALA B 1 66 ? 2.773 -20.172 -16.438 1 97.06 66 ALA B CA 1
ATOM 3676 C C . ALA B 1 66 ? 2.463 -18.688 -16.328 1 97.06 66 ALA B C 1
ATOM 3678 O O . ALA B 1 66 ? 3.027 -17.875 -17.062 1 97.06 66 ALA B O 1
ATOM 3679 N N . GLU B 1 67 ? 1.566 -18.375 -15.461 1 97.94 67 GLU B N 1
ATOM 3680 C CA . GLU B 1 67 ? 1.2 -16.984 -15.273 1 97.94 67 GLU B CA 1
ATOM 3681 C C . GLU B 1 67 ? 2.377 -16.172 -14.742 1 97.94 67 GLU B C 1
ATOM 3683 O O . GLU B 1 67 ? 2.547 -15 -15.109 1 97.94 67 GLU B O 1
ATOM 3688 N N . SER B 1 68 ? 3.145 -16.75 -13.812 1 97.94 68 SER B N 1
ATOM 3689 C CA . SER B 1 68 ? 4.316 -16.047 -13.289 1 97.94 68 SER B CA 1
ATOM 3690 C C . SER B 1 68 ? 5.301 -15.711 -14.406 1 97.94 68 SER B C 1
ATOM 3692 O O . SER B 1 68 ? 5.859 -14.609 -14.438 1 97.94 68 SER B O 1
ATOM 3694 N N . LEU B 1 69 ? 5.523 -16.65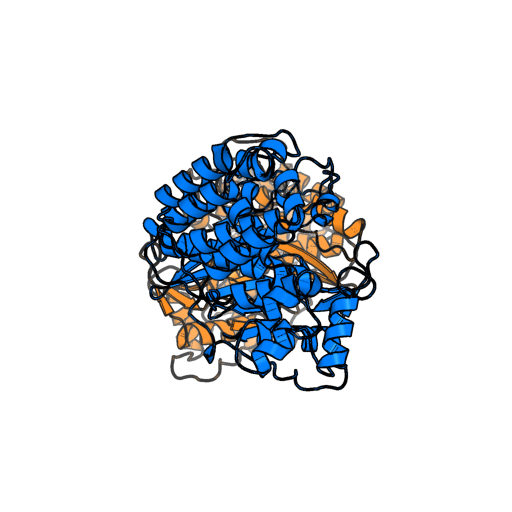6 -15.289 1 97.44 69 LEU B N 1
ATOM 3695 C CA . LEU B 1 69 ? 6.383 -16.406 -16.438 1 97.44 69 LEU B CA 1
ATOM 3696 C C . LEU B 1 69 ? 5.793 -15.328 -17.344 1 97.44 69 LEU B C 1
ATOM 3698 O O . LEU B 1 69 ? 6.52 -14.453 -17.828 1 97.44 69 LEU B O 1
ATOM 3702 N N . TRP B 1 70 ? 4.492 -15.445 -17.578 1 98.06 70 TRP B N 1
ATOM 3703 C CA . TRP B 1 70 ? 3.717 -14.484 -18.359 1 98.06 70 TRP B CA 1
ATOM 3704 C C . TRP B 1 70 ? 3.852 -13.078 -17.797 1 98.06 70 TRP B C 1
ATOM 3706 O O . TRP B 1 70 ? 4.039 -12.117 -18.547 1 98.06 70 TRP B O 1
ATOM 3716 N N . ILE B 1 71 ? 3.861 -12.938 -16.5 1 98.62 71 ILE B N 1
ATOM 3717 C CA . ILE B 1 71 ? 3.986 -11.664 -15.797 1 98.62 71 ILE B CA 1
ATOM 3718 C C . ILE B 1 71 ? 5.41 -11.133 -15.945 1 98.62 71 ILE B C 1
ATOM 3720 O O . ILE B 1 71 ? 5.613 -9.961 -16.281 1 98.62 71 ILE B O 1
ATOM 3724 N N . LEU B 1 72 ? 6.371 -11.977 -15.727 1 98.56 72 LEU B N 1
ATOM 3725 C CA . LEU B 1 72 ? 7.766 -11.555 -15.844 1 98.56 72 LEU B CA 1
ATOM 3726 C C . LEU B 1 72 ? 8.07 -11.047 -17.25 1 98.56 72 LEU B C 1
ATOM 3728 O O . LEU B 1 72 ? 8.914 -10.172 -17.422 1 98.56 72 LEU B O 1
ATOM 3732 N N . ALA B 1 73 ? 7.328 -11.531 -18.234 1 98 73 ALA B N 1
ATOM 3733 C CA . ALA B 1 73 ? 7.555 -11.164 -19.625 1 98 73 ALA B CA 1
ATOM 3734 C C . ALA B 1 73 ? 6.797 -9.891 -20 1 98 73 ALA B C 1
ATOM 3736 O O . ALA B 1 73 ? 6.914 -9.391 -21.109 1 98 73 ALA B O 1
ATOM 3737 N N . GLY B 1 74 ? 5.977 -9.383 -19.094 1 98.19 74 GLY B N 1
ATOM 3738 C CA . GLY B 1 74 ? 5.254 -8.141 -19.328 1 98.19 74 GLY B CA 1
ATOM 3739 C C . GLY B 1 74 ? 4.07 -8.312 -20.266 1 98.19 74 GLY B C 1
ATOM 3740 O O . GLY B 1 74 ? 3.719 -7.387 -21 1 98.19 74 GLY B O 1
ATOM 3741 N N . ARG B 1 75 ? 3.473 -9.43 -20.234 1 97.69 75 ARG B N 1
ATOM 3742 C CA . ARG B 1 75 ? 2.439 -9.742 -21.219 1 97.69 75 ARG B CA 1
ATOM 3743 C C . ARG B 1 75 ? 1.063 -9.312 -20.719 1 97.69 75 ARG B C 1
ATOM 3745 O O . ARG B 1 75 ? 0.877 -9.078 -19.516 1 97.69 75 ARG B O 1
ATOM 3752 N N . SER B 1 76 ? 0.092 -9.266 -21.656 1 98.12 76 SER B N 1
ATOM 3753 C CA . SER B 1 76 ? -1.27 -8.844 -21.328 1 98.12 76 SER B CA 1
ATOM 3754 C C . SER B 1 76 ? -2.297 -9.695 -22.078 1 98.12 76 SER B C 1
ATOM 3756 O O . SER B 1 76 ? -3.504 -9.508 -21.891 1 98.12 76 SER B O 1
ATOM 3758 N N . ASP B 1 77 ? -1.897 -10.594 -22.891 1 97.19 77 ASP B N 1
ATOM 3759 C CA . ASP B 1 77 ? -2.781 -11.328 -23.781 1 97.19 77 ASP B CA 1
ATOM 3760 C C . ASP B 1 77 ? -3.514 -12.445 -23.047 1 97.19 77 ASP B C 1
ATOM 3762 O O . ASP B 1 77 ? -2.92 -13.148 -22.219 1 97.19 77 ASP B O 1
ATOM 3766 N N . VAL B 1 78 ? -4.766 -12.625 -23.391 1 97.5 78 VAL B N 1
ATOM 3767 C CA . VAL B 1 78 ? -5.625 -13.602 -22.734 1 97.5 78 VAL B CA 1
ATOM 3768 C C . VAL B 1 78 ? -5.312 -15 -23.25 1 97.5 78 VAL B C 1
ATOM 3770 O O . VAL B 1 78 ? -5.328 -15.969 -22.5 1 97.5 78 VAL B O 1
ATOM 3773 N N . GLY B 1 79 ? -5.02 -15.133 -24.562 1 95.5 79 GLY B N 1
ATOM 3774 C CA . GLY B 1 79 ? -4.875 -16.406 -25.266 1 95.5 79 GLY B CA 1
ATOM 3775 C C . GLY B 1 79 ? -3.879 -17.328 -24.594 1 95.5 79 GLY B C 1
ATOM 3776 O O . GLY B 1 79 ? -4.156 -18.516 -24.422 1 95.5 79 GLY B O 1
ATOM 3777 N N . PHE B 1 80 ? -2.717 -16.812 -24.188 1 95.31 80 PHE B N 1
ATOM 3778 C CA . PHE B 1 80 ? -1.682 -17.625 -23.562 1 95.31 80 PHE B CA 1
ATOM 3779 C C . PHE B 1 80 ? -2.207 -18.281 -22.281 1 95.31 80 PHE B C 1
ATOM 3781 O O . PHE B 1 80 ? -1.986 -19.469 -22.062 1 95.31 80 PHE B O 1
ATOM 3788 N N . LEU B 1 81 ? -2.873 -17.562 -21.469 1 96.5 81 LEU B N 1
ATOM 3789 C CA . LEU B 1 81 ? -3.297 -18.031 -20.156 1 96.5 81 LEU B CA 1
ATOM 3790 C C . LEU B 1 81 ? -4.422 -19.062 -20.281 1 96.5 81 LEU B C 1
ATOM 3792 O O . LEU B 1 81 ? -4.578 -19.938 -19.422 1 96.5 81 LEU B O 1
ATOM 3796 N N . LEU B 1 82 ? -5.211 -18.969 -21.375 1 95.25 82 LEU B N 1
ATOM 3797 C CA . LEU B 1 82 ? -6.332 -19.891 -21.578 1 95.25 82 LEU B CA 1
ATOM 3798 C C . LEU B 1 82 ? -5.848 -21.328 -21.719 1 95.25 82 LEU B C 1
ATOM 3800 O O . LEU B 1 82 ? -6.578 -22.266 -21.406 1 95.25 82 LEU B O 1
ATOM 3804 N N . ASP B 1 83 ? -4.656 -21.484 -22.156 1 92.69 83 ASP B N 1
ATOM 3805 C CA . ASP B 1 83 ? -4.082 -22.812 -22.312 1 92.69 83 ASP B CA 1
ATOM 3806 C C . ASP B 1 83 ? -3.879 -23.484 -20.953 1 92.69 83 ASP B C 1
ATOM 3808 O O . ASP B 1 83 ? -3.803 -24.703 -20.859 1 92.69 83 ASP B O 1
ATOM 3812 N N . TYR B 1 84 ? -3.822 -22.703 -19.953 1 95.56 84 TYR B N 1
ATOM 3813 C CA . TYR B 1 84 ? -3.492 -23.25 -18.641 1 95.56 84 TYR B CA 1
ATOM 3814 C C . TYR B 1 84 ? -4.668 -23.109 -17.688 1 95.56 84 TYR B C 1
ATOM 3816 O O . TYR B 1 84 ? -4.754 -23.828 -16.688 1 95.56 84 TYR B O 1
ATOM 3824 N N . ASN B 1 85 ? -5.516 -22.156 -17.906 1 95.31 85 ASN B N 1
ATOM 3825 C CA . ASN B 1 85 ? -6.738 -21.922 -17.141 1 95.31 85 ASN B CA 1
ATOM 3826 C C . ASN B 1 85 ? -7.836 -21.328 -18.016 1 95.31 85 ASN B C 1
ATOM 3828 O O . ASN B 1 85 ? -7.902 -20.109 -18.203 1 95.31 85 ASN B O 1
ATOM 3832 N N . LYS B 1 86 ? -8.789 -22.094 -18.391 1 92.75 86 LYS B N 1
ATOM 3833 C CA . LYS B 1 86 ? -9.82 -21.719 -19.359 1 92.75 86 LYS B CA 1
ATOM 3834 C C . LYS B 1 86 ? -10.766 -20.672 -18.766 1 92.75 86 LYS B C 1
ATOM 3836 O O . LYS B 1 86 ? -11.453 -19.969 -19.516 1 92.75 86 LYS B O 1
ATOM 3841 N N . ASN B 1 87 ? -10.781 -20.547 -17.5 1 91.44 87 ASN B N 1
ATOM 3842 C CA . ASN B 1 87 ? -11.703 -19.625 -16.844 1 91.44 87 ASN B CA 1
ATOM 3843 C C . ASN B 1 87 ? -11.188 -18.188 -16.891 1 91.44 87 ASN B C 1
ATOM 3845 O O . ASN B 1 87 ? -11.922 -17.266 -16.562 1 91.44 87 ASN B O 1
ATOM 3849 N N . MET B 1 88 ? -9.984 -17.938 -17.344 1 94.25 88 MET B N 1
ATOM 3850 C CA . MET B 1 88 ? -9.375 -16.609 -17.297 1 94.25 88 MET B CA 1
ATOM 3851 C C . MET B 1 88 ? -10.078 -15.656 -18.266 1 94.25 88 MET B C 1
ATOM 3853 O O . MET B 1 88 ? -10.078 -14.445 -18.062 1 94.25 88 MET B O 1
ATOM 3857 N N . GLY B 1 89 ? -10.734 -16.203 -19.266 1 94.06 89 GLY B N 1
ATOM 3858 C CA . GLY B 1 89 ? -11.391 -15.375 -20.266 1 94.06 89 GLY B CA 1
ATOM 3859 C C . GLY B 1 89 ? -12.477 -14.484 -19.703 1 94.06 89 GLY B C 1
ATOM 3860 O O . GLY B 1 89 ? -12.742 -13.406 -20.219 1 94.06 89 GLY B O 1
ATOM 3861 N N . GLN B 1 90 ? -13.062 -14.867 -18.656 1 93.19 90 GLN B N 1
ATOM 3862 C CA . GLN B 1 90 ? -14.195 -14.156 -18.078 1 93.19 90 GLN B CA 1
ATOM 3863 C C . GLN B 1 90 ? -13.758 -12.828 -17.469 1 93.19 90 GLN B C 1
ATOM 3865 O O . GLN B 1 90 ? -14.586 -11.945 -17.219 1 93.19 90 GLN B O 1
ATOM 3870 N N . PHE B 1 91 ? -12.453 -12.617 -17.297 1 94.25 91 PHE B N 1
ATOM 3871 C CA . PHE B 1 91 ? -11.961 -11.414 -16.641 1 94.25 91 PHE B CA 1
ATOM 3872 C C . PHE B 1 91 ? -11.484 -10.391 -17.672 1 94.25 91 PHE B C 1
ATOM 3874 O O . PHE B 1 91 ? -10.992 -9.32 -17.312 1 94.25 91 PHE B O 1
ATOM 3881 N N . SER B 1 92 ? -11.555 -10.742 -18.922 1 97.06 92 SER B N 1
ATOM 3882 C CA . SER B 1 92 ? -11.188 -9.836 -20 1 97.06 92 SER B CA 1
ATOM 3883 C C . SER B 1 92 ? -12.422 -9.18 -20.625 1 97.06 92 SER B C 1
ATOM 3885 O O . SER B 1 92 ? -13.469 -9.82 -20.766 1 97.06 92 SER B O 1
ATOM 3887 N N . ASP B 1 93 ? -12.32 -7.922 -20.938 1 97.19 93 ASP B N 1
ATOM 3888 C CA . ASP B 1 93 ? -13.445 -7.176 -21.5 1 97.19 93 ASP B CA 1
ATOM 3889 C C . ASP B 1 93 ? -13.688 -7.559 -22.953 1 97.19 93 ASP B C 1
ATOM 3891 O O . ASP B 1 93 ? -14.836 -7.66 -23.391 1 97.19 93 ASP B O 1
ATOM 3895 N N . ASP B 1 94 ? -12.641 -7.832 -23.766 1 96.44 94 ASP B N 1
ATOM 3896 C CA . ASP B 1 94 ? -12.781 -8.078 -25.188 1 96.44 94 ASP B CA 1
ATOM 3897 C C . ASP B 1 94 ? -12.312 -9.484 -25.562 1 96.44 94 ASP B C 1
ATOM 3899 O O . ASP B 1 94 ? -12.359 -9.875 -26.734 1 96.44 94 ASP B O 1
ATOM 3903 N N . GLY B 1 95 ? -11.812 -10.219 -24.609 1 96.44 95 GLY B N 1
ATOM 3904 C CA . GLY B 1 95 ? -11.344 -11.57 -24.859 1 96.44 95 GLY B CA 1
ATOM 3905 C C . GLY B 1 95 ? -9.945 -11.625 -25.438 1 96.44 95 GLY B C 1
ATOM 3906 O O . GLY B 1 95 ? -9.414 -12.711 -25.688 1 96.44 95 GLY B O 1
ATOM 3907 N N . VAL B 1 96 ? -9.281 -10.461 -25.609 1 97.69 96 VAL B N 1
ATOM 3908 C CA . VAL B 1 96 ? -7.973 -10.406 -26.266 1 97.69 96 VAL B CA 1
ATOM 3909 C C . VAL B 1 96 ? -6.91 -9.977 -25.25 1 97.69 96 VAL B C 1
ATOM 3911 O O . VAL B 1 96 ? -5.852 -10.602 -25.141 1 97.69 96 VAL B O 1
ATOM 3914 N N . PHE B 1 97 ? -7.191 -8.891 -24.531 1 98.19 97 PHE B N 1
ATOM 3915 C CA . PHE B 1 97 ? -6.254 -8.367 -23.547 1 98.19 97 PHE B CA 1
ATOM 3916 C C . PHE B 1 97 ? -6.949 -8.148 -22.203 1 98.19 97 PHE B C 1
ATOM 3918 O O . PHE B 1 97 ? -8.164 -7.949 -22.156 1 98.19 97 PHE B O 1
ATOM 3925 N N . PHE B 1 98 ? -6.207 -8.289 -21.141 1 98.19 98 PHE B N 1
ATOM 3926 C CA . PHE B 1 98 ? -6.68 -7.867 -19.828 1 98.19 98 PHE B CA 1
ATOM 3927 C C . PHE B 1 98 ? -6.469 -6.367 -19.641 1 98.19 98 PHE B C 1
ATOM 3929 O O . PHE B 1 98 ? -5.527 -5.793 -20.188 1 98.19 98 PHE B O 1
ATOM 3936 N N . ASN B 1 99 ? -7.285 -5.715 -18.906 1 98 99 ASN B N 1
ATOM 3937 C CA . ASN B 1 99 ? -7.129 -4.293 -18.625 1 98 99 ASN B CA 1
ATOM 3938 C C . ASN B 1 99 ? -5.988 -4.039 -17.641 1 98 99 ASN B C 1
ATOM 3940 O O . ASN B 1 99 ? -5.234 -3.078 -17.797 1 98 99 ASN B O 1
ATOM 3944 N N . ALA B 1 100 ? -5.949 -4.887 -16.625 1 97.31 100 ALA B N 1
ATOM 3945 C CA . ALA B 1 100 ? -4.957 -4.637 -15.586 1 97.31 100 ALA B CA 1
ATOM 3946 C C . ALA B 1 100 ? -4.039 -5.84 -15.398 1 97.31 100 ALA B C 1
ATOM 3948 O O . ALA B 1 100 ? -3.861 -6.324 -14.273 1 97.31 100 ALA B O 1
ATOM 3949 N N . PRO B 1 101 ? -3.441 -6.285 -16.469 1 98.06 101 PRO B N 1
ATOM 3950 C CA . PRO B 1 101 ? -2.457 -7.359 -16.312 1 98.06 101 PRO B CA 1
ATOM 3951 C C . PRO B 1 101 ? -1.219 -6.914 -15.539 1 98.06 101 PRO B C 1
ATOM 3953 O O . PRO B 1 101 ? -0.605 -5.898 -15.883 1 98.06 101 PRO B O 1
ATOM 3956 N N . TYR B 1 102 ? -0.829 -7.641 -14.531 1 98.12 102 TYR B N 1
ATOM 3957 C CA . TYR B 1 102 ? 0.278 -7.238 -13.672 1 98.12 102 TYR B CA 1
ATOM 3958 C C . TYR B 1 102 ? 1.576 -7.137 -14.461 1 98.12 102 TYR B C 1
ATOM 3960 O O . TYR B 1 102 ? 2.396 -6.25 -14.211 1 98.12 102 TYR B O 1
ATOM 3968 N N . GLY B 1 103 ? 1.778 -8.055 -15.406 1 97.88 103 GLY B N 1
ATOM 3969 C CA . GLY B 1 103 ? 3.002 -8.047 -16.188 1 97.88 103 GLY B CA 1
ATOM 3970 C C . GLY B 1 103 ? 3.201 -6.75 -16.953 1 97.88 103 GLY B C 1
ATOM 3971 O O . GLY B 1 103 ? 4.246 -6.105 -16.844 1 97.88 103 GLY B O 1
ATOM 3972 N N . GLU B 1 104 ? 2.172 -6.391 -17.75 1 98.12 104 GLU B N 1
ATOM 3973 C CA . GLU B 1 104 ? 2.223 -5.148 -18.516 1 98.12 104 GLU B CA 1
ATOM 3974 C C . GLU B 1 104 ? 2.393 -3.943 -17.594 1 98.12 104 GLU B C 1
ATOM 3976 O O . GLU B 1 104 ? 3.162 -3.027 -17.891 1 98.12 104 GLU B O 1
ATOM 3981 N N . ARG B 1 105 ? 1.747 -3.926 -16.453 1 98.38 105 ARG B N 1
ATOM 3982 C CA . ARG B 1 105 ? 1.809 -2.828 -15.5 1 98.38 105 ARG B CA 1
ATOM 3983 C C . ARG B 1 105 ? 3.195 -2.723 -14.875 1 98.38 105 ARG B C 1
ATOM 3985 O O . ARG B 1 105 ? 3.664 -1.624 -14.57 1 98.38 105 ARG B O 1
ATOM 3992 N N . LEU B 1 106 ? 3.887 -3.822 -14.688 1 98.69 106 LEU B N 1
ATOM 3993 C CA . LEU B 1 106 ? 5.164 -3.834 -13.984 1 98.69 106 LEU B CA 1
ATOM 3994 C C . LEU B 1 106 ? 6.32 -3.621 -14.953 1 98.69 106 LEU B C 1
ATOM 3996 O O . LEU B 1 106 ? 7.309 -2.961 -14.617 1 98.69 106 LEU B O 1
ATOM 4000 N N . ARG B 1 107 ? 6.211 -4.148 -16.203 1 98.62 107 ARG B N 1
ATOM 4001 C CA . ARG B 1 107 ? 7.34 -4.145 -17.125 1 98.62 107 ARG B CA 1
ATOM 4002 C C . ARG B 1 107 ? 7.207 -3.021 -18.156 1 98.62 107 ARG B C 1
ATOM 4004 O O . ARG B 1 107 ? 8.195 -2.607 -18.75 1 98.62 107 ARG B O 1
ATOM 4011 N N . PHE B 1 108 ? 5.953 -2.57 -18.391 1 97.75 108 PHE B N 1
ATOM 4012 C CA . PHE B 1 108 ? 5.668 -1.514 -19.359 1 97.75 108 PHE B CA 1
ATOM 4013 C C . PHE B 1 108 ? 4.602 -0.565 -18.828 1 97.75 108 PHE B C 1
ATOM 4015 O O . PHE B 1 108 ? 3.576 -0.348 -19.469 1 97.75 108 PHE B O 1
ATOM 4022 N N . TRP B 1 109 ? 4.984 0.056 -17.734 1 95.75 109 TRP B N 1
ATOM 4023 C CA . TRP B 1 109 ? 4 0.938 -17.109 1 95.75 109 TRP B CA 1
ATOM 4024 C C . TRP B 1 109 ? 3.633 2.086 -18.031 1 95.75 109 TRP B C 1
ATOM 4026 O O . TRP B 1 109 ? 4.504 2.67 -18.688 1 95.75 109 TRP B O 1
ATOM 4036 N N . ASN B 1 110 ? 2.395 2.436 -18.156 1 92.56 110 ASN B N 1
ATOM 4037 C CA . ASN B 1 110 ? 1.846 3.473 -19.031 1 92.56 110 ASN B CA 1
ATOM 4038 C C . ASN B 1 110 ? 1.647 2.967 -20.453 1 92.56 110 ASN B C 1
ATOM 4040 O O . ASN B 1 110 ? 1.776 3.73 -21.406 1 92.56 110 ASN B O 1
ATOM 4044 N N . ARG B 1 111 ? 1.685 1.758 -20.672 1 95.94 111 ARG B N 1
ATOM 4045 C CA . ARG B 1 111 ? 1.147 1.05 -21.828 1 95.94 111 ARG B CA 1
ATOM 4046 C C . ARG B 1 111 ? -0.086 0.237 -21.453 1 95.94 111 ARG B C 1
ATOM 4048 O O . ARG B 1 111 ? -0.165 -0.302 -20.344 1 95.94 111 ARG B O 1
ATOM 4055 N N . SER B 1 112 ? -1.082 0.267 -22.344 1 97.5 112 SER B N 1
ATOM 4056 C CA . SER B 1 112 ? -2.275 -0.554 -22.172 1 97.5 112 SER B CA 1
ATOM 4057 C C . SER B 1 112 ? -2.777 -1.095 -23.5 1 97.5 112 SER B C 1
ATOM 4059 O O . SER B 1 112 ? -3.379 -0.36 -24.281 1 97.5 112 SER B O 1
ATOM 4061 N N . ASP B 1 113 ? -2.49 -2.363 -23.703 1 97.94 113 ASP B N 1
ATOM 4062 C CA . ASP B 1 113 ? -2.973 -3.002 -24.922 1 97.94 113 ASP B CA 1
ATOM 4063 C C . ASP B 1 113 ? -4.5 -2.979 -24.984 1 97.94 113 ASP B C 1
ATOM 4065 O O . ASP B 1 113 ? -5.078 -2.699 -26.047 1 97.94 113 ASP B O 1
ATOM 4069 N N . ALA B 1 114 ? -5.145 -3.162 -23.875 1 97.56 114 ALA B N 1
ATOM 4070 C CA . ALA B 1 114 ? -6.602 -3.219 -23.797 1 97.56 114 ALA B CA 1
ATOM 4071 C C . ALA B 1 114 ? -7.219 -1.873 -24.172 1 97.56 114 ALA B C 1
ATOM 4073 O O . ALA B 1 114 ? -8.336 -1.817 -24.688 1 97.56 114 ALA B O 1
ATOM 4074 N N . ASN B 1 115 ? -6.457 -0.783 -23.953 1 96.69 115 ASN B N 1
ATOM 4075 C CA . ASN B 1 115 ? -6.977 0.559 -24.203 1 96.69 115 ASN B CA 1
ATOM 4076 C C . ASN B 1 115 ? -6.273 1.225 -25.375 1 96.69 115 ASN B C 1
ATOM 4078 O O . ASN B 1 115 ? -6.445 2.422 -25.609 1 96.69 115 ASN B O 1
ATOM 4082 N N . ASN B 1 116 ? -5.461 0.51 -26.109 1 96.44 116 ASN B N 1
ATOM 4083 C CA . ASN B 1 116 ? -4.703 1.012 -27.234 1 96.44 116 ASN B CA 1
ATOM 4084 C C . ASN B 1 116 ? -3.955 2.297 -26.891 1 96.44 116 ASN B C 1
ATOM 4086 O O . ASN B 1 116 ? -4.098 3.309 -27.594 1 96.44 116 ASN B O 1
ATOM 4090 N N . PHE B 1 117 ? -3.193 2.227 -25.844 1 96.25 117 PHE B N 1
ATOM 4091 C CA . PHE B 1 117 ? -2.496 3.395 -25.312 1 96.25 117 PHE B CA 1
ATOM 4092 C C . PHE B 1 117 ? -1.029 3.078 -25.047 1 96.25 117 PHE B C 1
ATOM 4094 O O . PHE B 1 117 ? -0.708 2.049 -24.453 1 96.25 117 PHE B O 1
ATOM 4101 N N . ILE B 1 118 ? -0.145 3.951 -25.5 1 95.44 118 ILE B N 1
ATOM 4102 C CA . ILE B 1 118 ? 1.278 3.85 -25.203 1 95.44 118 ILE B CA 1
ATOM 4103 C C . ILE B 1 118 ? 1.885 5.25 -25.094 1 95.44 118 ILE B C 1
ATOM 4105 O O . ILE B 1 118 ? 1.74 6.062 -26 1 95.44 118 ILE B O 1
ATOM 4109 N N . TYR B 1 119 ? 2.467 5.539 -24 1 92.75 119 TYR B N 1
ATOM 4110 C CA . TYR B 1 119 ? 3.197 6.785 -23.781 1 92.75 119 TYR B CA 1
ATOM 4111 C C . TYR B 1 119 ? 4.387 6.57 -22.859 1 92.75 119 TYR B C 1
ATOM 4113 O O . TYR B 1 119 ? 4.223 6.43 -21.641 1 92.75 119 TYR B O 1
ATOM 4121 N N . ASN B 1 120 ? 5.574 6.551 -23.328 1 91.5 120 ASN B N 1
ATOM 4122 C CA . ASN B 1 120 ? 6.809 6.395 -22.562 1 91.5 120 ASN B CA 1
ATOM 4123 C C . ASN B 1 120 ? 6.707 5.242 -21.578 1 91.5 120 ASN B C 1
ATOM 4125 O O . ASN B 1 120 ? 6.867 5.438 -20.375 1 91.5 120 ASN B O 1
ATOM 4129 N N . PRO B 1 121 ? 6.512 4.031 -22.094 1 95.81 121 PRO B N 1
ATOM 4130 C CA . PRO B 1 121 ? 6.383 2.893 -21.188 1 95.81 121 PRO B CA 1
ATOM 4131 C C . PRO B 1 121 ? 7.629 2.68 -20.328 1 95.81 121 PRO B C 1
ATOM 4133 O O . PRO B 1 121 ? 8.75 2.855 -20.812 1 95.81 121 PRO B O 1
ATOM 4136 N N . LEU B 1 122 ? 7.43 2.355 -19.078 1 97.19 122 LEU B N 1
ATOM 4137 C CA . LEU B 1 122 ? 8.523 2.232 -18.125 1 97.19 122 LEU B CA 1
ATOM 4138 C C . LEU B 1 122 ? 8.609 0.813 -17.578 1 97.19 122 LEU B C 1
ATOM 4140 O O . LEU B 1 122 ? 7.598 0.238 -17.172 1 97.19 122 LEU B O 1
ATOM 4144 N N . ASP B 1 123 ? 9.805 0.211 -17.625 1 98.38 123 ASP B N 1
ATOM 4145 C CA . ASP B 1 123 ? 10.07 -1.046 -16.938 1 98.38 123 ASP B CA 1
ATOM 4146 C C . ASP B 1 123 ? 10.352 -0.806 -15.453 1 98.38 123 ASP B C 1
ATOM 4148 O O . ASP B 1 123 ? 11.5 -0.547 -15.07 1 98.38 123 ASP B O 1
ATOM 4152 N N . GLN B 1 124 ? 9.367 -0.979 -14.656 1 98.75 124 GLN B N 1
ATOM 4153 C CA . GLN B 1 124 ? 9.477 -0.635 -13.242 1 98.75 124 GLN B CA 1
ATOM 4154 C C . GLN B 1 124 ? 10.391 -1.609 -12.508 1 98.75 124 GLN B C 1
ATOM 4156 O O . GLN B 1 124 ? 11 -1.255 -11.492 1 98.75 124 GLN B O 1
ATOM 4161 N N . LEU B 1 125 ? 10.461 -2.865 -12.953 1 98.81 125 LEU B N 1
ATOM 4162 C CA . LEU B 1 125 ? 11.375 -3.801 -12.305 1 98.81 125 LEU B CA 1
ATOM 4163 C C . LEU B 1 125 ? 12.82 -3.393 -12.531 1 98.81 125 LEU B C 1
ATOM 4165 O O . LEU B 1 125 ? 13.656 -3.531 -11.633 1 98.81 125 LEU B O 1
ATOM 4169 N N . ARG B 1 126 ? 13.133 -2.949 -13.727 1 98.5 126 ARG B N 1
ATOM 4170 C CA . ARG B 1 126 ? 14.461 -2.4 -13.969 1 98.5 126 ARG B CA 1
ATOM 4171 C C . ARG B 1 126 ? 14.727 -1.184 -13.094 1 98.5 126 ARG B C 1
ATOM 4173 O O . ARG B 1 126 ? 15.812 -1.03 -12.539 1 98.5 126 ARG B O 1
ATOM 4180 N N . ASP B 1 127 ? 13.711 -0.299 -13.008 1 98.69 127 ASP B N 1
ATOM 4181 C CA . ASP B 1 127 ? 13.828 0.884 -12.164 1 98.69 127 ASP B CA 1
ATOM 4182 C C . ASP B 1 127 ? 14.164 0.5 -10.727 1 98.69 127 ASP B C 1
ATOM 4184 O O . ASP B 1 127 ? 15.047 1.093 -10.109 1 98.69 127 ASP B O 1
ATOM 4188 N N . VAL B 1 128 ? 13.477 -0.484 -10.188 1 98.81 128 VAL B N 1
ATOM 4189 C CA . VAL B 1 128 ? 13.703 -0.996 -8.836 1 98.81 128 VAL B CA 1
ATOM 4190 C C . VAL B 1 128 ? 15.133 -1.52 -8.719 1 98.81 128 VAL B C 1
ATOM 4192 O O . VAL B 1 128 ? 15.844 -1.191 -7.762 1 98.81 128 VAL B O 1
ATOM 4195 N N . TYR B 1 129 ? 15.523 -2.283 -9.695 1 98.81 129 TYR B N 1
ATOM 4196 C CA . TYR B 1 129 ? 16.859 -2.857 -9.727 1 98.81 129 TYR B CA 1
ATOM 4197 C C . TYR B 1 129 ? 17.922 -1.768 -9.641 1 98.81 129 TYR B C 1
ATOM 4199 O O . TYR B 1 129 ? 18.844 -1.851 -8.82 1 98.81 129 TYR B O 1
ATOM 4207 N N . GLU B 1 130 ? 17.766 -0.789 -10.438 1 98.5 130 GLU B N 1
ATOM 4208 C CA . GLU B 1 130 ? 18.75 0.287 -10.508 1 98.5 130 GLU B CA 1
ATOM 4209 C C . GLU B 1 130 ? 18.766 1.098 -9.219 1 98.5 130 GLU B C 1
ATOM 4211 O O . GLU B 1 130 ? 19.844 1.52 -8.766 1 98.5 130 GLU B O 1
ATOM 4216 N N . LYS B 1 131 ? 17.641 1.334 -8.633 1 98 131 LYS B N 1
ATOM 4217 C CA . LYS B 1 131 ? 17.562 2.092 -7.391 1 98 131 LYS B CA 1
ATOM 4218 C C . LYS B 1 131 ? 18.297 1.366 -6.262 1 98 131 LYS B C 1
ATOM 4220 O O . LYS B 1 131 ? 19.062 1.979 -5.52 1 98 131 LYS B O 1
ATOM 4225 N N . ILE B 1 132 ? 18.047 0.076 -6.141 1 98.31 132 ILE B N 1
ATOM 4226 C CA . ILE B 1 132 ? 18.672 -0.696 -5.066 1 98.31 132 ILE B CA 1
ATOM 4227 C C . ILE B 1 132 ? 20.172 -0.823 -5.312 1 98.31 132 ILE B C 1
ATOM 4229 O O . ILE B 1 132 ? 20.969 -0.754 -4.375 1 98.31 132 ILE B O 1
ATOM 4233 N N . LYS B 1 133 ? 20.547 -1.001 -6.539 1 97.5 133 LYS B N 1
ATOM 4234 C CA . LYS B 1 133 ? 21.969 -1.065 -6.871 1 97.5 133 LYS B CA 1
ATOM 4235 C C . LYS B 1 133 ? 22.672 0.237 -6.512 1 97.5 133 LYS B C 1
ATOM 4237 O O . LYS B 1 133 ? 23.812 0.22 -6.027 1 97.5 133 LYS B O 1
ATOM 4242 N N . ALA B 1 134 ? 22.031 1.313 -6.762 1 95.88 134 ALA B N 1
ATOM 4243 C CA . ALA B 1 134 ? 22.609 2.627 -6.504 1 95.88 134 ALA B CA 1
ATOM 4244 C C . ALA B 1 134 ? 22.719 2.891 -5.004 1 95.88 134 ALA B C 1
ATOM 4246 O O . ALA B 1 134 ? 23.688 3.508 -4.547 1 95.88 134 ALA B O 1
ATOM 4247 N N . ASP B 1 135 ? 21.734 2.49 -4.238 1 95.56 135 ASP B N 1
ATOM 4248 C CA . ASP B 1 135 ? 21.703 2.643 -2.785 1 95.56 135 ASP B CA 1
ATOM 4249 C C . ASP B 1 135 ? 21.047 1.438 -2.119 1 95.56 135 ASP B C 1
ATOM 4251 O O . ASP B 1 135 ? 19.828 1.388 -1.983 1 95.56 135 ASP B O 1
ATOM 4255 N N . PRO B 1 136 ? 21.812 0.537 -1.645 1 96.06 136 PRO B N 1
ATOM 4256 C CA . PRO B 1 136 ? 21.266 -0.694 -1.068 1 96.06 136 PRO B CA 1
ATOM 4257 C C . PRO B 1 136 ? 20.312 -0.428 0.092 1 96.06 136 PRO B C 1
ATOM 4259 O O . PRO B 1 136 ? 19.438 -1.249 0.375 1 96.06 136 PRO B O 1
ATOM 4262 N N . ASP B 1 137 ? 20.438 0.738 0.76 1 95.75 137 ASP B N 1
ATOM 4263 C CA . ASP B 1 137 ? 19.578 1.07 1.896 1 95.75 137 ASP B CA 1
ATOM 4264 C C . ASP B 1 137 ? 18.344 1.854 1.449 1 95.75 137 ASP B C 1
ATOM 4266 O O . ASP B 1 137 ? 17.531 2.271 2.277 1 95.75 137 ASP B O 1
ATOM 4270 N N . THR B 1 138 ? 18.156 1.989 0.102 1 96.25 138 THR B N 1
ATOM 4271 C CA . THR B 1 138 ? 17.109 2.865 -0.416 1 96.25 138 THR B CA 1
ATOM 4272 C C . THR B 1 138 ? 15.734 2.438 0.101 1 96.25 138 THR B C 1
ATOM 4274 O O . THR B 1 138 ? 15.508 1.256 0.365 1 96.25 138 THR B O 1
ATOM 4277 N N . ARG B 1 139 ? 14.883 3.398 0.282 1 96.62 139 ARG B N 1
ATOM 4278 C CA . ARG B 1 139 ? 13.477 3.189 0.62 1 96.62 139 ARG B CA 1
ATOM 4279 C C . ARG B 1 139 ? 12.57 3.555 -0.551 1 96.62 139 ARG B C 1
ATOM 4281 O O . ARG B 1 139 ? 11.352 3.674 -0.388 1 96.62 139 ARG B O 1
ATOM 4288 N N . GLN B 1 140 ? 13.18 3.756 -1.761 1 97.19 140 GLN B N 1
ATOM 4289 C CA . GLN B 1 140 ? 12.438 4.32 -2.887 1 97.19 140 GLN B CA 1
ATOM 4290 C C . GLN B 1 140 ? 12.188 3.27 -3.965 1 97.19 140 GLN B C 1
ATOM 4292 O O . GLN B 1 140 ? 11.672 3.584 -5.039 1 97.19 140 GLN B O 1
ATOM 4297 N N . ALA B 1 141 ? 12.586 1.998 -3.703 1 98.44 141 ALA B N 1
ATOM 4298 C CA . ALA B 1 141 ? 12.414 0.934 -4.688 1 98.44 141 ALA B CA 1
ATOM 4299 C C . ALA B 1 141 ? 10.969 0.433 -4.711 1 98.44 141 ALA B C 1
ATOM 4301 O O . ALA B 1 141 ? 10.648 -0.581 -4.082 1 98.44 141 ALA B O 1
ATOM 4302 N N . VAL B 1 142 ? 10.164 1.128 -5.516 1 98.19 142 VAL B N 1
ATOM 4303 C CA . VAL B 1 142 ? 8.719 0.914 -5.539 1 98.19 142 VAL B CA 1
ATOM 4304 C C . VAL B 1 142 ? 8.25 0.724 -6.98 1 98.19 142 VAL B C 1
ATOM 4306 O O . VAL B 1 142 ? 8.836 1.274 -7.91 1 98.19 142 VAL B O 1
ATOM 4309 N N . ALA B 1 143 ? 7.285 -0.122 -7.184 1 98.69 143 ALA B N 1
ATOM 4310 C CA . ALA B 1 143 ? 6.559 -0.277 -8.438 1 98.69 143 ALA B CA 1
ATOM 4311 C C . ALA B 1 143 ? 5.051 -0.249 -8.203 1 98.69 143 ALA B C 1
ATOM 4313 O O . ALA B 1 143 ? 4.559 -0.796 -7.215 1 98.69 143 ALA B O 1
ATOM 4314 N N . VAL B 1 144 ? 4.324 0.386 -9.094 1 98.5 144 VAL B N 1
ATOM 4315 C CA . VAL B 1 144 ? 2.883 0.523 -8.906 1 98.5 144 VAL B CA 1
ATOM 4316 C C . VAL B 1 144 ? 2.146 -0.172 -10.047 1 98.5 144 VAL B C 1
ATOM 4318 O O . VAL B 1 144 ? 2.578 -0.111 -11.203 1 98.5 144 VAL B O 1
ATOM 4321 N N . ILE B 1 145 ? 1.125 -0.935 -9.719 1 98.56 145 ILE B N 1
ATOM 4322 C CA . ILE B 1 145 ? 0.291 -1.624 -10.703 1 98.56 145 ILE B CA 1
ATOM 4323 C C . ILE B 1 145 ? -0.922 -0.762 -11.047 1 98.56 145 ILE B C 1
ATOM 4325 O O . ILE B 1 145 ? -1.307 -0.656 -12.211 1 98.56 145 ILE B O 1
ATOM 4329 N N . TYR B 1 146 ? -1.54 -0.11 -10.016 1 98.31 146 TYR B N 1
ATOM 4330 C CA . TYR B 1 146 ? -2.715 0.73 -10.219 1 98.31 146 TYR B CA 1
ATOM 4331 C C . TYR B 1 146 ? -2.385 1.925 -11.109 1 98.31 146 TYR B C 1
ATOM 4333 O O . TYR B 1 146 ? -1.349 2.57 -10.93 1 98.31 146 TYR B O 1
ATOM 4341 N N . ASN B 1 147 ? -3.119 2.154 -12.086 1 97.5 147 ASN B N 1
ATOM 4342 C CA . ASN B 1 147 ? -3.023 3.299 -12.984 1 97.5 147 ASN B CA 1
ATOM 4343 C C . ASN B 1 147 ? -4.379 3.977 -13.172 1 97.5 147 ASN B C 1
ATOM 4345 O O . ASN B 1 147 ? -5.242 3.459 -13.883 1 97.5 147 ASN B O 1
ATOM 4349 N N . PRO B 1 148 ? -4.527 5.18 -12.547 1 97.06 148 PRO B N 1
ATOM 4350 C CA . PRO B 1 148 ? -5.832 5.844 -12.578 1 97.06 148 PRO B CA 1
ATOM 4351 C C . PRO B 1 148 ? -6.359 6.051 -14 1 97.06 148 PRO B C 1
ATOM 4353 O O . PRO B 1 148 ? -7.574 6.113 -14.211 1 97.06 148 PRO B O 1
ATOM 4356 N N . LEU B 1 149 ? -5.492 6.145 -15 1 95.62 149 LEU B N 1
ATOM 4357 C CA . LEU B 1 149 ? -5.938 6.359 -16.375 1 95.62 149 LEU B CA 1
ATOM 4358 C C . LEU B 1 149 ? -6.812 5.207 -16.859 1 95.62 149 LEU B C 1
ATOM 4360 O O . LEU B 1 149 ? -7.75 5.414 -17.625 1 95.62 149 LEU B O 1
ATOM 4364 N N . PHE B 1 150 ? -6.539 4.012 -16.375 1 96.88 150 PHE B N 1
ATOM 4365 C CA . PHE B 1 150 ? -7.207 2.834 -16.906 1 96.88 150 PHE B CA 1
ATOM 4366 C C . PHE B 1 150 ? -8.109 2.191 -15.859 1 96.88 150 PHE B C 1
ATOM 4368 O O . PHE B 1 150 ? -8.945 1.346 -16.188 1 96.88 150 PHE B O 1
ATOM 4375 N N . ASP B 1 151 ? -7.941 2.652 -14.586 1 97.25 151 ASP B N 1
ATOM 4376 C CA . ASP B 1 151 ? -8.594 1.925 -13.5 1 97.25 151 ASP B CA 1
ATOM 4377 C C . ASP B 1 151 ? -9.648 2.789 -12.812 1 97.25 151 ASP B C 1
ATOM 4379 O O . ASP B 1 151 ? -10.258 2.371 -11.828 1 97.25 151 ASP B O 1
ATOM 4383 N N . ASN B 1 152 ? -9.875 4.023 -13.297 1 96.31 152 ASN B N 1
ATOM 4384 C CA . ASN B 1 152 ? -10.891 4.898 -12.727 1 96.31 152 ASN B CA 1
ATOM 4385 C C . ASN B 1 152 ? -12.305 4.406 -13.055 1 96.31 152 ASN B C 1
ATOM 4387 O O . ASN B 1 152 ? -12.469 3.441 -13.805 1 96.31 152 ASN B O 1
ATOM 4391 N N . ILE B 1 153 ? -13.266 5.066 -12.508 1 93.81 153 ILE B N 1
ATOM 4392 C CA . ILE B 1 153 ? -14.641 4.59 -12.555 1 93.81 153 ILE B CA 1
ATOM 4393 C C . ILE B 1 153 ? -15.195 4.754 -13.969 1 93.81 153 ILE B C 1
ATOM 4395 O O . ILE B 1 153 ? -16.109 4.035 -14.375 1 93.81 153 ILE B O 1
ATOM 4399 N N . ASN B 1 154 ? -14.617 5.648 -14.703 1 94.12 154 ASN B N 1
ATOM 4400 C CA . ASN B 1 154 ? -15.156 5.941 -16.031 1 94.12 154 ASN B CA 1
ATOM 4401 C C . ASN B 1 154 ? -14.727 4.891 -17.047 1 94.12 154 ASN B C 1
ATOM 4403 O O . ASN B 1 154 ? -15.289 4.824 -18.141 1 94.12 154 ASN B O 1
ATOM 4407 N N . ASN B 1 155 ? -13.672 4.129 -16.75 1 94.06 155 ASN B N 1
ATOM 4408 C CA . ASN B 1 155 ? -13.328 2.977 -17.578 1 94.06 155 ASN B CA 1
ATOM 4409 C C . ASN B 1 155 ? -14.164 1.754 -17.219 1 94.06 155 ASN B C 1
ATOM 4411 O O . ASN B 1 155 ? -13.992 1.183 -16.125 1 94.06 155 ASN B O 1
ATOM 4415 N N . ASP B 1 156 ? -15.094 1.443 -18.078 1 92.44 156 ASP B N 1
ATOM 4416 C CA . ASP B 1 156 ? -15.945 0.282 -17.828 1 92.44 156 ASP B CA 1
ATOM 4417 C C . ASP B 1 156 ? -15.18 -1.018 -18.078 1 92.44 156 ASP B C 1
ATOM 4419 O O . ASP B 1 156 ? -15.039 -1.447 -19.219 1 92.44 156 ASP B O 1
ATOM 4423 N N . THR B 1 157 ? -14.656 -1.591 -17.062 1 95.81 157 THR B N 1
ATOM 4424 C CA . THR B 1 157 ? -13.836 -2.789 -17.188 1 95.81 157 THR B CA 1
ATOM 4425 C C . THR B 1 157 ? -14.156 -3.781 -16.062 1 95.81 157 THR B C 1
ATOM 4427 O O . THR B 1 157 ? -14.539 -3.385 -14.969 1 95.81 157 THR B O 1
ATOM 4430 N N . LYS B 1 158 ? -13.953 -5.086 -16.359 1 91.94 158 LYS B N 1
ATOM 4431 C CA . LYS B 1 158 ? -14.117 -6.176 -15.406 1 91.94 158 LYS B CA 1
ATOM 4432 C C . LYS B 1 158 ? -12.836 -6.398 -14.609 1 91.94 158 LYS B C 1
ATOM 4434 O O . LYS B 1 158 ? -12.859 -7.074 -13.578 1 91.94 158 LYS B O 1
ATOM 4439 N N . ASP B 1 159 ? -11.859 -5.715 -15.102 1 95.19 159 ASP B N 1
ATOM 4440 C CA . ASP B 1 159 ? -10.539 -6.066 -14.594 1 95.19 159 ASP B CA 1
ATOM 4441 C C . ASP B 1 159 ? -9.836 -4.848 -14.008 1 95.19 159 ASP B C 1
ATOM 4443 O O . ASP B 1 159 ? -9.07 -4.172 -14.703 1 95.19 159 ASP B O 1
ATOM 4447 N N . ARG B 1 160 ? -10.125 -4.543 -12.773 1 95.75 160 ARG B N 1
ATOM 4448 C CA . ARG B 1 160 ? -9.344 -3.598 -11.984 1 95.75 160 ARG B CA 1
ATOM 4449 C C . ARG B 1 160 ? -8.414 -4.328 -11.023 1 95.75 160 ARG B C 1
ATOM 4451 O O . ARG B 1 160 ? -8.797 -5.332 -10.422 1 95.75 160 ARG B O 1
ATOM 4458 N N . PRO B 1 161 ? -7.223 -3.883 -10.945 1 97.69 161 PRO B N 1
ATOM 4459 C CA . PRO B 1 161 ? -6.238 -4.672 -10.203 1 97.69 161 PRO B CA 1
ATOM 4460 C C . PRO B 1 161 ? -6.555 -4.754 -8.711 1 97.69 161 PRO B C 1
ATOM 4462 O O . PRO B 1 161 ? -6.895 -3.74 -8.086 1 97.69 161 PRO B O 1
ATOM 4465 N N . CYS B 1 162 ? -6.438 -5.922 -8.125 1 97.25 162 CYS B N 1
ATOM 4466 C CA . CYS B 1 162 ? -6.543 -6.137 -6.688 1 97.25 162 CYS B CA 1
ATOM 4467 C C . CYS B 1 162 ? -5.234 -5.781 -5.988 1 97.25 162 CYS B C 1
ATOM 4469 O O . CYS B 1 162 ? -5.246 -5.18 -4.914 1 97.25 162 CYS B O 1
ATOM 4471 N N . ASN B 1 163 ? -4.121 -6.25 -6.602 1 98.44 163 ASN B N 1
ATOM 4472 C CA . ASN B 1 163 ? -2.797 -5.848 -6.141 1 98.44 163 ASN B CA 1
ATOM 4473 C C . ASN B 1 163 ? -2.404 -4.48 -6.691 1 98.44 163 ASN B C 1
ATOM 4475 O O . ASN B 1 163 ? -2.584 -4.211 -7.883 1 98.44 163 ASN B O 1
ATOM 4479 N N . LEU B 1 164 ? -1.896 -3.598 -5.84 1 98.62 164 LEU B N 1
ATOM 4480 C CA . LEU B 1 164 ? -1.846 -2.193 -6.227 1 98.62 164 LEU B CA 1
ATOM 4481 C C . LEU B 1 164 ? -0.403 -1.713 -6.344 1 98.62 164 LEU B C 1
ATOM 4483 O O . LEU B 1 164 ? -0.106 -0.809 -7.129 1 98.62 164 LEU B O 1
ATOM 4487 N N . LEU B 1 165 ? 0.476 -2.238 -5.465 1 98.31 165 LEU B N 1
ATOM 4488 C CA . LEU B 1 165 ? 1.803 -1.645 -5.34 1 98.31 165 LEU B CA 1
ATOM 4489 C C . LEU B 1 165 ? 2.785 -2.631 -4.719 1 98.31 165 LEU B C 1
ATOM 4491 O O . LEU B 1 165 ? 2.41 -3.422 -3.85 1 98.31 165 LEU B O 1
ATOM 4495 N N . LEU B 1 166 ? 4.059 -2.562 -5.164 1 98.81 166 LEU B N 1
ATOM 4496 C CA . LEU B 1 166 ? 5.164 -3.34 -4.617 1 98.81 166 LEU B CA 1
ATOM 4497 C C . LEU B 1 166 ? 6.234 -2.426 -4.031 1 98.81 166 LEU B C 1
ATOM 4499 O O . LEU B 1 166 ? 6.547 -1.38 -4.605 1 98.81 166 LEU B O 1
ATOM 4503 N N . SER B 1 167 ? 6.77 -2.764 -2.934 1 98.75 167 SER B N 1
ATOM 4504 C CA . SER B 1 167 ? 7.914 -2.09 -2.326 1 98.75 167 SER B CA 1
ATOM 4505 C C . SER B 1 167 ? 9.008 -3.086 -1.954 1 98.75 167 SER B C 1
ATOM 4507 O O . SER B 1 167 ? 8.766 -4.035 -1.206 1 98.75 167 SER B O 1
ATOM 4509 N N . PHE B 1 168 ? 10.195 -2.904 -2.473 1 98.88 168 PHE B N 1
ATOM 4510 C CA . PHE B 1 168 ? 11.344 -3.75 -2.193 1 98.88 168 PHE B CA 1
ATOM 4511 C C . PHE B 1 168 ? 12.289 -3.068 -1.213 1 98.88 168 PHE B C 1
ATOM 4513 O O . PHE B 1 168 ? 12.508 -1.858 -1.292 1 98.88 168 PHE B O 1
ATOM 4520 N N . LYS B 1 169 ? 12.82 -3.85 -0.326 1 98.12 169 LYS B N 1
ATOM 4521 C CA . LYS B 1 169 ? 13.812 -3.326 0.615 1 98.12 169 LYS B CA 1
ATOM 4522 C C . LYS B 1 169 ? 14.914 -4.344 0.874 1 98.12 169 LYS B C 1
ATOM 4524 O O . LYS B 1 169 ? 14.641 -5.492 1.234 1 98.12 169 LYS B O 1
ATOM 4529 N N . LEU B 1 170 ? 16.141 -3.977 0.673 1 98.31 170 LEU B N 1
ATOM 4530 C CA . LEU B 1 170 ? 17.297 -4.777 1.051 1 98.31 170 LEU B CA 1
ATOM 4531 C C . LEU B 1 170 ? 17.75 -4.441 2.467 1 98.31 170 LEU B C 1
ATOM 4533 O O . LEU B 1 170 ? 18.156 -3.309 2.744 1 98.31 170 LEU B O 1
ATOM 4537 N N . ARG B 1 171 ? 17.594 -5.367 3.352 1 97.06 171 ARG B N 1
ATOM 4538 C CA . ARG B 1 171 ? 18 -5.227 4.75 1 97.06 171 ARG B CA 1
ATOM 4539 C C . ARG B 1 171 ? 18.75 -6.457 5.227 1 97.06 171 ARG B C 1
ATOM 4541 O O . ARG B 1 171 ? 18.359 -7.59 4.949 1 97.06 171 ARG B O 1
ATOM 4548 N N . ASN B 1 172 ? 19.875 -6.219 5.906 1 94.19 172 ASN B N 1
ATOM 4549 C CA . ASN B 1 172 ? 20.688 -7.289 6.477 1 94.19 172 ASN B CA 1
ATOM 4550 C C . ASN B 1 172 ? 21.031 -8.352 5.438 1 94.19 172 ASN B C 1
ATOM 4552 O O . ASN B 1 172 ? 20.906 -9.547 5.703 1 94.19 172 ASN B O 1
ATOM 4556 N N . GLY B 1 173 ? 21.203 -7.93 4.273 1 96.19 173 GLY B N 1
ATOM 4557 C CA . GLY B 1 173 ? 21.672 -8.805 3.211 1 96.19 173 GLY B CA 1
ATOM 4558 C C . GLY B 1 173 ? 20.562 -9.578 2.537 1 96.19 173 GLY B C 1
ATOM 4559 O O . GLY B 1 173 ? 20.812 -10.383 1.637 1 96.19 173 GLY B O 1
ATOM 4560 N N . LYS B 1 174 ? 19.328 -9.359 2.898 1 98.31 174 LYS B N 1
ATOM 4561 C CA . LYS B 1 174 ? 18.188 -10.039 2.318 1 98.31 174 LYS B CA 1
ATOM 4562 C C . LYS B 1 174 ? 17.219 -9.047 1.679 1 98.31 174 LYS B C 1
ATOM 4564 O O . LYS B 1 174 ? 17.016 -7.949 2.201 1 98.31 174 LYS B O 1
ATOM 4569 N N . LEU B 1 175 ? 16.625 -9.43 0.556 1 98.88 175 LEU B N 1
ATOM 4570 C CA . LEU B 1 175 ? 15.641 -8.578 -0.116 1 98.88 175 LEU B CA 1
ATOM 4571 C C . LEU B 1 175 ? 14.219 -8.945 0.309 1 98.88 175 LEU B C 1
ATOM 4573 O O . LEU B 1 175 ? 13.789 -10.086 0.133 1 98.88 175 LEU B O 1
ATOM 4577 N N . ASP B 1 176 ? 13.555 -8.016 0.899 1 98.81 176 ASP B N 1
ATOM 4578 C CA . ASP B 1 176 ? 12.148 -8.172 1.261 1 98.81 176 ASP B CA 1
ATOM 4579 C C . ASP B 1 176 ? 11.234 -7.531 0.218 1 98.81 176 ASP B C 1
ATOM 4581 O O . ASP B 1 176 ? 11.641 -6.609 -0.489 1 98.81 176 ASP B O 1
ATOM 4585 N N . LEU B 1 177 ? 10.031 -8.039 0.092 1 98.94 177 LEU B N 1
ATOM 4586 C CA . LEU B 1 177 ? 9 -7.473 -0.771 1 98.94 177 LEU B CA 1
ATOM 4587 C C . LEU B 1 177 ? 7.703 -7.266 -0 1 98.94 177 LEU B C 1
ATOM 4589 O O . LEU B 1 177 ? 7.234 -8.172 0.69 1 98.94 177 LEU B O 1
ATOM 4593 N N . SER B 1 178 ? 7.18 -6.094 0.011 1 98.81 178 SER B N 1
ATOM 4594 C CA . SER B 1 178 ? 5.836 -5.789 0.496 1 98.81 178 SER B CA 1
ATOM 4595 C C . SER B 1 178 ? 4.887 -5.492 -0.658 1 98.81 178 SER B C 1
ATOM 4597 O O . SER B 1 178 ? 5.18 -4.652 -1.509 1 98.81 178 SER B O 1
ATOM 4599 N N . VAL B 1 179 ? 3.777 -6.234 -0.708 1 98.81 179 VAL B N 1
ATOM 4600 C CA . VAL B 1 179 ? 2.76 -6.004 -1.727 1 98.81 179 VAL B CA 1
ATOM 4601 C C . VAL B 1 179 ? 1.468 -5.523 -1.068 1 98.81 179 VAL B C 1
ATOM 4603 O O . VAL B 1 179 ? 0.948 -6.18 -0.161 1 98.81 179 VAL B O 1
ATOM 4606 N N . TYR B 1 180 ? 0.94 -4.391 -1.497 1 98.44 180 TYR B N 1
ATOM 4607 C CA . TYR B 1 180 ? -0.32 -3.855 -0.993 1 98.44 180 TYR B CA 1
ATOM 4608 C C . TYR B 1 180 ? -1.475 -4.211 -1.922 1 98.44 180 TYR B C 1
ATOM 4610 O O . TYR B 1 180 ? -1.405 -3.965 -3.129 1 98.44 180 TYR B O 1
ATOM 4618 N N . ASN B 1 181 ? -2.492 -4.793 -1.351 1 97.88 181 ASN B N 1
ATOM 4619 C CA . ASN B 1 181 ? -3.701 -5.18 -2.072 1 97.88 181 ASN B CA 1
ATOM 4620 C C . ASN B 1 181 ? -4.941 -4.504 -1.494 1 97.88 181 ASN B C 1
ATOM 4622 O O . ASN B 1 181 ? -5.098 -4.422 -0.274 1 97.88 181 ASN B O 1
ATOM 4626 N N . ARG B 1 182 ? -5.824 -4.016 -2.357 1 97.5 182 ARG B N 1
ATOM 4627 C CA . ARG B 1 182 ? -7.086 -3.447 -1.895 1 97.5 182 ARG B CA 1
ATOM 4628 C C . ARG B 1 182 ? -8.07 -4.547 -1.51 1 97.5 182 ARG B C 1
ATOM 4630 O O . ARG B 1 182 ? -8.977 -4.316 -0.708 1 97.5 182 ARG B O 1
ATOM 4637 N N . SER B 1 183 ? -8.008 -5.648 -2.209 1 96.81 183 SER B N 1
ATOM 4638 C CA . SER B 1 183 ? -8.93 -6.77 -2.084 1 96.81 183 SER B CA 1
ATOM 4639 C C . SER B 1 183 ? -8.258 -8.078 -2.486 1 96.81 183 SER B C 1
ATOM 4641 O O . SER B 1 183 ? -7.605 -8.156 -3.529 1 96.81 183 SER B O 1
ATOM 4643 N N . ASN B 1 184 ? -8.461 -9.07 -1.653 1 96.94 184 ASN B N 1
ATOM 4644 C CA . ASN B 1 184 ? -7.859 -10.352 -2.01 1 96.94 184 ASN B CA 1
ATOM 4645 C C . ASN B 1 184 ? -8.703 -11.523 -1.513 1 96.94 184 ASN B C 1
ATOM 4647 O O . ASN B 1 184 ? -9.039 -11.594 -0.329 1 96.94 184 ASN B O 1
ATOM 4651 N N . ASP B 1 185 ? -9 -12.352 -2.461 1 95.81 185 ASP B N 1
ATOM 4652 C CA . ASP B 1 185 ? -9.602 -13.625 -2.092 1 95.81 185 ASP B CA 1
ATOM 4653 C C . ASP B 1 185 ? -8.57 -14.555 -1.449 1 95.81 185 ASP B C 1
ATOM 4655 O O . ASP B 1 185 ? -7.434 -14.641 -1.91 1 95.81 185 ASP B O 1
ATOM 4659 N N . LEU B 1 186 ? -9.016 -15.195 -0.415 1 97.12 186 LEU B N 1
ATOM 4660 C CA . LEU B 1 186 ? -8.07 -16.016 0.332 1 97.12 186 LEU B CA 1
ATOM 4661 C C . LEU B 1 186 ? -7.594 -17.203 -0.507 1 97.12 186 LEU B C 1
ATOM 4663 O O . LEU B 1 186 ? -6.402 -17.5 -0.535 1 97.12 186 LEU B O 1
ATOM 4667 N N . HIS B 1 187 ? -8.539 -17.875 -1.213 1 95.88 187 HIS B N 1
ATOM 4668 C CA . HIS B 1 187 ? -8.258 -19.125 -1.892 1 95.88 187 HIS B CA 1
ATOM 4669 C C . HIS B 1 187 ? -7.531 -18.891 -3.211 1 95.88 187 HIS B C 1
ATOM 4671 O O . HIS B 1 187 ? -6.438 -19.422 -3.426 1 95.88 187 HIS B O 1
ATOM 4677 N N . TRP B 1 188 ? -8.086 -18.047 -4.035 1 92.44 188 TRP B N 1
ATOM 4678 C CA . TRP B 1 188 ? -7.578 -17.891 -5.395 1 92.44 188 TRP B CA 1
ATOM 4679 C C . TRP B 1 188 ? -6.484 -16.828 -5.445 1 92.44 188 TRP B C 1
ATOM 4681 O O . TRP B 1 188 ? -5.551 -16.938 -6.246 1 92.44 188 TRP B O 1
ATOM 4691 N N . GLY B 1 189 ? -6.645 -15.844 -4.613 1 94.75 189 GLY B N 1
ATOM 4692 C CA . GLY B 1 189 ? -5.691 -14.75 -4.613 1 94.75 189 GLY B CA 1
ATOM 4693 C C . GLY B 1 189 ? -4.473 -15.016 -3.75 1 94.75 189 GLY B C 1
ATOM 4694 O O . GLY B 1 189 ? -3.445 -15.484 -4.246 1 94.75 189 GLY B O 1
ATOM 4695 N N . THR B 1 190 ? -4.656 -14.922 -2.459 1 95 190 THR B N 1
ATOM 4696 C CA . THR B 1 190 ? -3.539 -14.945 -1.52 1 95 190 THR B CA 1
ATOM 4697 C C . THR B 1 190 ? -2.766 -16.25 -1.628 1 95 190 THR B C 1
ATOM 4699 O O . THR B 1 190 ? -1.556 -16.25 -1.862 1 95 190 THR B O 1
ATOM 4702 N N . PHE B 1 191 ? -3.459 -17.344 -1.491 1 94.44 191 PHE B N 1
ATOM 4703 C CA . PHE B 1 191 ? -2.773 -18.625 -1.428 1 94.44 191 PHE B CA 1
ATOM 4704 C C . PHE B 1 191 ? -2.939 -19.391 -2.732 1 94.44 191 PHE B C 1
ATOM 4706 O O . PHE B 1 191 ? -2.666 -20.594 -2.793 1 94.44 191 PHE B O 1
ATOM 4713 N N . GLY B 1 192 ? -3.359 -18.734 -3.773 1 92.56 192 GLY B N 1
ATOM 4714 C CA . GLY B 1 192 ? -3.414 -19.266 -5.125 1 92.56 192 GLY B CA 1
ATOM 4715 C C . GLY B 1 192 ? -2.375 -18.656 -6.047 1 92.56 192 GLY B C 1
ATOM 4716 O O . GLY B 1 192 ? -1.204 -19.031 -6.016 1 92.56 192 GLY B O 1
ATOM 4717 N N . ALA B 1 193 ? -2.799 -17.562 -6.656 1 93 193 ALA B N 1
ATOM 4718 C CA . ALA B 1 193 ? -1.932 -16.984 -7.68 1 93 193 ALA B CA 1
ATOM 4719 C C . ALA B 1 193 ? -0.907 -16.047 -7.066 1 93 193 ALA B C 1
ATOM 4721 O O . ALA B 1 193 ? 0.263 -16.047 -7.453 1 93 193 ALA B O 1
ATOM 4722 N N . ASN B 1 194 ? -1.269 -15.258 -6.059 1 97.19 194 ASN B N 1
ATOM 4723 C CA . ASN B 1 194 ? -0.468 -14.125 -5.621 1 97.19 194 ASN B CA 1
ATOM 4724 C C . ASN B 1 194 ? 0.801 -14.57 -4.902 1 97.19 194 ASN B C 1
ATOM 4726 O O . ASN B 1 194 ? 1.867 -13.984 -5.09 1 97.19 194 ASN B O 1
ATOM 4730 N N . LEU B 1 195 ? 0.652 -15.586 -4.047 1 97.75 195 LEU B N 1
ATOM 4731 C CA . LEU B 1 195 ? 1.843 -16.094 -3.377 1 97.75 195 LEU B CA 1
ATOM 4732 C C . LEU B 1 195 ? 2.893 -16.531 -4.395 1 97.75 195 LEU B C 1
ATOM 4734 O O . LEU B 1 195 ? 4.074 -16.219 -4.254 1 97.75 195 LEU B O 1
ATOM 4738 N N . CYS B 1 196 ? 2.473 -17.25 -5.41 1 97.44 196 CYS B N 1
ATOM 4739 C CA . CYS B 1 196 ? 3.391 -17.734 -6.438 1 97.44 196 CYS B CA 1
ATOM 4740 C C . CYS B 1 196 ? 3.943 -16.578 -7.262 1 97.44 196 CYS B C 1
ATOM 4742 O O . CYS B 1 196 ? 5.156 -16.469 -7.445 1 97.44 196 CYS B O 1
ATOM 4744 N N . GLN B 1 197 ? 3.068 -15.703 -7.727 1 98 197 GLN B N 1
ATOM 4745 C CA . GLN B 1 197 ? 3.445 -14.594 -8.602 1 98 197 GLN B CA 1
ATOM 4746 C C . GLN B 1 197 ? 4.477 -13.688 -7.93 1 98 197 GLN B C 1
ATOM 4748 O O . GLN B 1 197 ? 5.551 -13.445 -8.484 1 98 197 GLN B O 1
ATOM 4753 N N . PHE B 1 198 ? 4.172 -13.242 -6.727 1 98.69 198 PHE B N 1
ATOM 4754 C CA . PHE B 1 198 ? 4.98 -12.195 -6.117 1 98.69 198 PHE B CA 1
ATOM 4755 C C . PHE B 1 198 ? 6.227 -12.773 -5.465 1 98.69 198 PHE B C 1
ATOM 4757 O O . PHE B 1 198 ? 7.277 -12.133 -5.434 1 98.69 198 PHE B O 1
ATOM 4764 N N . SER B 1 199 ? 6.16 -14.031 -4.957 1 98.56 199 SER B N 1
ATOM 4765 C CA . SER B 1 199 ? 7.391 -14.672 -4.492 1 98.56 199 SER B CA 1
ATOM 4766 C C . SER B 1 199 ? 8.352 -14.922 -5.645 1 98.56 199 SER B C 1
ATOM 4768 O O . SER B 1 199 ? 9.57 -14.859 -5.469 1 98.56 199 SER B O 1
ATOM 4770 N N . THR B 1 200 ? 7.816 -15.234 -6.832 1 98.69 200 THR B N 1
ATOM 4771 C CA . THR B 1 200 ? 8.656 -15.406 -8.016 1 98.69 200 THR B CA 1
ATOM 4772 C C . THR B 1 200 ? 9.32 -14.094 -8.398 1 98.69 200 THR B C 1
ATOM 4774 O O . THR B 1 200 ? 10.516 -14.055 -8.703 1 98.69 200 THR B O 1
ATOM 4777 N N . ILE B 1 201 ? 8.594 -13.008 -8.375 1 98.88 201 ILE B N 1
ATOM 4778 C CA . ILE B 1 201 ? 9.133 -11.695 -8.68 1 98.88 201 ILE B CA 1
ATOM 4779 C C . ILE B 1 201 ? 10.211 -11.328 -7.656 1 98.88 201 ILE B C 1
ATOM 4781 O O . ILE B 1 201 ? 11.273 -10.812 -8.016 1 98.88 201 ILE B O 1
ATOM 4785 N N . LEU B 1 202 ? 9.945 -11.594 -6.395 1 98.94 202 LEU B N 1
ATOM 4786 C CA . LEU B 1 202 ? 10.914 -11.344 -5.328 1 98.94 202 LEU B CA 1
ATOM 4787 C C . LEU B 1 202 ? 12.203 -12.125 -5.566 1 98.94 202 LEU B C 1
ATOM 4789 O O . LEU B 1 202 ? 13.297 -11.578 -5.461 1 98.94 202 LEU B O 1
ATOM 4793 N N . GLU B 1 203 ? 12.062 -13.383 -5.887 1 98.88 203 GLU B N 1
ATOM 4794 C CA . GLU B 1 203 ? 13.234 -14.219 -6.141 1 98.88 203 GLU B CA 1
ATOM 4795 C C . GLU B 1 203 ? 14.016 -13.719 -7.352 1 98.88 203 GLU B C 1
ATOM 4797 O O . GLU B 1 203 ? 15.25 -13.695 -7.328 1 98.88 203 GLU B O 1
ATOM 4802 N N . ALA B 1 204 ? 13.281 -13.391 -8.406 1 98.88 204 ALA B N 1
ATOM 4803 C CA . ALA B 1 204 ? 13.953 -12.859 -9.594 1 98.88 204 ALA B CA 1
ATOM 4804 C C . ALA B 1 204 ? 14.781 -11.625 -9.25 1 98.88 204 ALA B C 1
ATOM 4806 O O . ALA B 1 204 ? 15.969 -11.555 -9.578 1 98.88 204 ALA B O 1
ATOM 4807 N N . MET B 1 205 ? 14.188 -10.688 -8.555 1 98.94 205 MET B N 1
ATOM 4808 C CA . MET B 1 205 ? 14.867 -9.445 -8.195 1 98.94 205 MET B CA 1
ATOM 4809 C C . MET B 1 205 ? 16.078 -9.734 -7.301 1 98.94 205 MET B C 1
ATOM 4811 O O . MET B 1 205 ? 17.156 -9.164 -7.504 1 98.94 205 MET B O 1
ATOM 4815 N N . ALA B 1 206 ? 15.867 -10.57 -6.289 1 98.94 206 ALA B N 1
ATOM 4816 C CA . ALA B 1 206 ? 16.969 -10.945 -5.414 1 98.94 206 ALA B CA 1
ATOM 4817 C C . ALA B 1 206 ? 18.125 -11.547 -6.215 1 98.94 206 ALA B C 1
ATOM 4819 O O . ALA B 1 206 ? 19.297 -11.227 -5.977 1 98.94 206 ALA B O 1
ATOM 4820 N N . THR B 1 207 ? 17.812 -12.414 -7.145 1 98.81 207 THR B N 1
ATOM 4821 C CA . THR B 1 207 ? 18.812 -13.055 -8 1 98.81 207 THR B CA 1
ATOM 4822 C C . THR B 1 207 ? 19.547 -12.016 -8.836 1 98.81 207 THR B C 1
ATOM 4824 O O . THR B 1 207 ? 20.781 -12.047 -8.938 1 98.81 207 THR B O 1
ATOM 4827 N N . TRP B 1 208 ? 18.766 -11.109 -9.445 1 98.81 208 TRP B N 1
ATOM 4828 C CA . TRP B 1 208 ? 19.359 -10.055 -10.258 1 98.81 208 TRP B CA 1
ATOM 4829 C C . TRP B 1 208 ? 20.359 -9.242 -9.453 1 98.81 208 TRP B C 1
ATOM 4831 O O . TRP B 1 208 ? 21.391 -8.82 -9.984 1 98.81 208 TRP B O 1
ATOM 4841 N N . LEU B 1 209 ? 20.078 -9.023 -8.188 1 98.75 209 LEU B N 1
ATOM 4842 C CA . LEU B 1 209 ? 20.891 -8.18 -7.316 1 98.75 209 LEU B CA 1
ATOM 4843 C C . LEU B 1 209 ? 22.016 -8.984 -6.676 1 98.75 209 LEU B C 1
ATOM 4845 O O . LEU B 1 209 ? 22.938 -8.406 -6.09 1 98.75 209 LEU B O 1
ATOM 4849 N N . GLY B 1 210 ? 21.938 -10.344 -6.75 1 98.38 210 GLY B N 1
ATOM 4850 C CA . GLY B 1 210 ? 22.938 -11.203 -6.129 1 98.38 210 GLY B CA 1
ATOM 4851 C C . GLY B 1 210 ? 22.828 -11.242 -4.617 1 98.38 210 GLY B C 1
ATOM 4852 O O . GLY B 1 210 ? 23.844 -11.266 -3.918 1 98.38 210 GLY B O 1
ATOM 4853 N N . VAL B 1 211 ? 21.594 -11.125 -4.086 1 98.69 211 VAL B N 1
ATOM 4854 C CA . VAL B 1 211 ? 21.375 -11.133 -2.645 1 98.69 211 VAL B CA 1
ATOM 4855 C C . VAL B 1 211 ? 20.422 -12.25 -2.27 1 98.69 211 VAL B C 1
ATOM 4857 O O . VAL B 1 211 ? 19.859 -12.914 -3.146 1 98.69 211 VAL B O 1
ATOM 4860 N N . GLU B 1 212 ? 20.234 -12.5 -0.994 1 98.5 212 GLU B N 1
ATOM 4861 C CA . GLU B 1 212 ? 19.359 -13.555 -0.502 1 98.5 212 GLU B CA 1
ATOM 4862 C C . GLU B 1 212 ? 17.906 -13.109 -0.507 1 98.5 212 GLU B C 1
ATOM 4864 O O . GLU B 1 212 ? 17.609 -11.938 -0.294 1 98.5 212 GLU B O 1
ATOM 4869 N N . VAL B 1 213 ? 17.031 -14.039 -0.735 1 98.75 213 VAL B N 1
ATOM 4870 C CA . VAL B 1 213 ? 15.594 -13.781 -0.638 1 98.75 213 VAL B CA 1
ATOM 4871 C C . VAL B 1 213 ? 15.203 -13.609 0.826 1 98.75 213 VAL B C 1
ATOM 4873 O O . VAL B 1 213 ? 15.57 -14.422 1.677 1 98.75 213 VAL B O 1
ATOM 4876 N N . GLY B 1 214 ? 14.547 -12.508 1.143 1 98.69 214 GLY B N 1
ATOM 4877 C CA . GLY B 1 214 ? 14 -12.281 2.473 1 98.69 214 GLY B CA 1
ATOM 4878 C C . GLY B 1 214 ? 12.539 -12.656 2.592 1 98.69 214 GLY B C 1
ATOM 4879 O O . GLY B 1 214 ? 12.102 -13.672 2.049 1 98.69 214 GLY B O 1
ATOM 4880 N N . SER B 1 215 ? 11.773 -11.859 3.33 1 98.69 215 SER B N 1
ATOM 4881 C CA . SER B 1 215 ? 10.359 -12.133 3.57 1 98.69 215 SER B CA 1
ATOM 4882 C C . SER B 1 215 ? 9.484 -11.484 2.504 1 98.69 215 SER B C 1
ATOM 4884 O O . SER B 1 215 ? 9.859 -10.469 1.923 1 98.69 215 SER B O 1
ATOM 4886 N N . TYR B 1 216 ? 8.391 -12.148 2.207 1 98.81 216 TYR B N 1
ATOM 4887 C CA . TYR B 1 216 ? 7.297 -11.57 1.442 1 98.81 216 TYR B CA 1
ATOM 4888 C C . TYR B 1 216 ? 6.164 -11.125 2.363 1 98.81 216 TYR B C 1
ATOM 4890 O O . TYR B 1 216 ? 5.578 -11.945 3.076 1 98.81 216 TYR B O 1
ATOM 4898 N N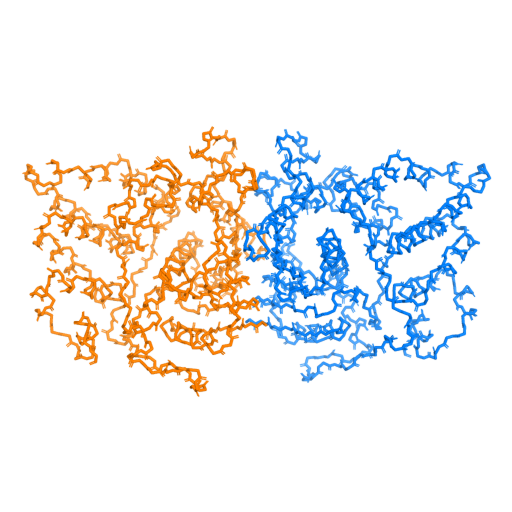 . TYR B 1 217 ? 5.906 -9.836 2.42 1 98.81 217 TYR B N 1
ATOM 4899 C CA . TYR B 1 217 ? 4.809 -9.266 3.188 1 98.81 217 TYR B CA 1
ATOM 4900 C C . TYR B 1 217 ? 3.619 -8.945 2.285 1 98.81 217 TYR B C 1
ATOM 4902 O O . TYR B 1 217 ? 3.744 -8.164 1.337 1 98.81 217 TYR B O 1
ATOM 4910 N N . GLN B 1 218 ? 2.541 -9.547 2.514 1 98.62 218 GLN B N 1
ATOM 4911 C CA . GLN B 1 218 ? 1.291 -9.172 1.861 1 98.62 218 GLN B CA 1
ATOM 4912 C C . GLN B 1 218 ? 0.415 -8.336 2.791 1 98.62 218 GLN B C 1
ATOM 4914 O O . GLN B 1 218 ? 0.065 -8.781 3.887 1 98.62 218 GLN B O 1
ATOM 4919 N N . ILE B 1 219 ? 0.121 -7.168 2.395 1 98.56 219 ILE B N 1
ATOM 4920 C CA . ILE B 1 219 ? -0.744 -6.266 3.146 1 98.56 219 ILE B CA 1
ATOM 4921 C C . ILE B 1 219 ? -2.07 -6.086 2.41 1 98.56 219 ILE B C 1
ATOM 4923 O O . ILE B 1 219 ? -2.123 -5.438 1.364 1 98.56 219 ILE B O 1
ATOM 4927 N N . THR B 1 220 ? -3.086 -6.609 3.041 1 98.56 220 THR B N 1
ATOM 4928 C CA . THR B 1 220 ? -4.375 -6.648 2.361 1 98.56 220 THR B CA 1
ATOM 4929 C C . THR B 1 220 ? -5.406 -5.801 3.104 1 98.56 220 THR B C 1
ATOM 4931 O O . THR B 1 220 ? -5.688 -6.047 4.281 1 98.56 220 THR B O 1
ATOM 4934 N N . ASP B 1 221 ? -5.984 -4.848 2.393 1 98.06 221 ASP B N 1
ATOM 4935 C CA . ASP B 1 221 ? -7.004 -3.998 2.996 1 98.06 221 ASP B CA 1
ATOM 4936 C C . ASP B 1 221 ? -8.289 -4.777 3.248 1 98.06 221 ASP B C 1
ATOM 4938 O O . ASP B 1 221 ? -9.008 -4.508 4.215 1 98.06 221 ASP B O 1
ATOM 4942 N N . SER B 1 222 ? -8.68 -5.691 2.346 1 97.81 222 SER B N 1
ATOM 4943 C CA . SER B 1 222 ? -9.836 -6.566 2.496 1 97.81 222 SER B CA 1
ATOM 4944 C C . SER B 1 222 ? -9.492 -8.008 2.131 1 97.81 222 SER B C 1
ATOM 4946 O O . SER B 1 222 ? -9.359 -8.336 0.951 1 97.81 222 SER B O 1
ATOM 4948 N N . LEU B 1 223 ? -9.32 -8.82 3.102 1 98.38 223 LEU B N 1
ATOM 4949 C CA . LEU B 1 223 ? -9.141 -10.25 2.895 1 98.38 223 LEU B CA 1
ATOM 4950 C C . LEU B 1 223 ? -10.445 -11 3.135 1 98.38 223 LEU B C 1
ATOM 4952 O O . LEU B 1 223 ? -11.109 -10.789 4.156 1 98.38 223 LEU B O 1
ATOM 4956 N N . HIS B 1 224 ? -10.812 -11.883 2.158 1 97.5 224 HIS B N 1
ATOM 4957 C CA . HIS B 1 224 ? -12.164 -12.414 2.283 1 97.5 224 HIS B CA 1
ATOM 4958 C C . HIS B 1 224 ? -12.266 -13.812 1.682 1 97.5 224 HIS B C 1
ATOM 4960 O O . HIS B 1 224 ? -11.359 -14.25 0.971 1 97.5 224 HIS B O 1
ATOM 4966 N N . VAL B 1 225 ? -13.305 -14.484 2.049 1 96.5 225 VAL B N 1
ATOM 4967 C CA . VAL B 1 225 ? -13.789 -15.68 1.379 1 96.5 225 VAL B CA 1
ATOM 4968 C C . VAL B 1 225 ? -15.219 -15.453 0.894 1 96.5 225 VAL B C 1
ATOM 4970 O O . VAL B 1 225 ? -16 -14.758 1.548 1 96.5 225 VAL B O 1
ATOM 4973 N N . TYR B 1 226 ? -15.477 -16.031 -0.22 1 94.56 226 TYR B N 1
ATOM 4974 C CA . TYR B 1 226 ? -16.828 -15.938 -0.742 1 94.56 226 TYR B CA 1
ATOM 4975 C C . TYR B 1 226 ? -17.75 -16.953 -0.057 1 94.56 226 TYR B C 1
ATOM 4977 O O . TYR B 1 226 ? -17.312 -18.047 0.301 1 94.56 226 TYR B O 1
ATOM 4985 N N . LEU B 1 227 ? -19.016 -16.578 0.056 1 92.62 227 LEU B N 1
ATOM 4986 C CA . LEU B 1 227 ? -19.953 -17.422 0.784 1 92.62 227 LEU B CA 1
ATOM 4987 C C . LEU B 1 227 ? -20.859 -18.188 -0.18 1 92.62 227 LEU B C 1
ATOM 4989 O O . LEU B 1 227 ? -21.422 -19.219 0.179 1 92.62 227 LEU B O 1
ATOM 4993 N N . ASP B 1 228 ? -21.156 -17.734 -1.366 1 86 228 ASP B N 1
ATOM 4994 C CA . ASP B 1 228 ? -22.125 -18.375 -2.264 1 86 228 ASP B CA 1
ATOM 4995 C C . ASP B 1 228 ? -21.469 -18.797 -3.572 1 86 228 ASP B C 1
ATOM 4997 O O . ASP B 1 228 ? -21.969 -19.672 -4.281 1 86 228 ASP B O 1
ATOM 5001 N N . ASP B 1 229 ? -20.469 -18.141 -4.043 1 76.19 229 ASP B N 1
ATOM 5002 C CA . ASP B 1 229 ? -19.797 -18.391 -5.32 1 76.19 229 ASP B CA 1
ATOM 5003 C C . ASP B 1 229 ? -18.281 -18.5 -5.145 1 76.19 229 ASP B C 1
ATOM 5005 O O . ASP B 1 229 ? -17.781 -18.5 -4.016 1 76.19 229 ASP B O 1
ATOM 5009 N N . TYR B 1 230 ? -17.797 -18.906 -6.336 1 74 230 TYR B N 1
ATOM 5010 C CA . TYR B 1 230 ? -16.344 -18.875 -6.488 1 74 230 TYR B CA 1
ATOM 5011 C C . TYR B 1 230 ? -15.672 -19.828 -5.512 1 74 230 TYR B C 1
ATOM 5013 O O . TYR B 1 230 ? -15.758 -21.047 -5.668 1 74 230 TYR B O 1
ATOM 5021 N N . GLY B 1 231 ? -15.289 -19.375 -4.383 1 79.62 231 GLY B N 1
ATOM 5022 C CA . GLY B 1 231 ? -14.461 -20.109 -3.443 1 79.62 231 GLY B CA 1
ATOM 5023 C C . GLY B 1 231 ? -15.25 -20.688 -2.275 1 79.62 231 GLY B C 1
ATOM 5024 O O . GLY B 1 231 ? -14.688 -21.344 -1.404 1 79.62 231 GLY B O 1
ATOM 5025 N N . ALA B 1 232 ? -16.562 -20.625 -2.334 1 88.25 232 ALA B N 1
ATOM 5026 C CA . ALA B 1 232 ? -17.375 -21.078 -1.209 1 88.25 232 ALA B CA 1
ATOM 5027 C C . ALA B 1 232 ? -17.281 -22.594 -1.041 1 88.25 232 ALA B C 1
ATOM 5029 O O . ALA B 1 232 ? -17.203 -23.094 0.083 1 88.25 232 ALA B O 1
ATOM 5030 N N . LYS B 1 233 ? -17.266 -23.234 -2.156 1 91.19 233 LYS B N 1
ATOM 5031 C CA . LYS B 1 233 ? -17.172 -24.688 -2.109 1 91.19 233 LYS B CA 1
ATOM 5032 C C . LYS B 1 233 ? -15.828 -25.141 -1.536 1 91.19 233 LYS B C 1
ATOM 5034 O O . LYS B 1 233 ? -15.75 -26.156 -0.845 1 91.19 233 LYS B O 1
ATOM 5039 N N . ILE B 1 234 ? -14.781 -24.406 -1.828 1 93.75 234 ILE B N 1
ATOM 5040 C CA . ILE B 1 234 ? -13.453 -24.719 -1.311 1 93.75 234 ILE B CA 1
ATOM 5041 C C . ILE B 1 234 ? -13.461 -24.625 0.214 1 93.75 234 ILE B C 1
ATOM 5043 O O . ILE B 1 234 ? -12.93 -25.516 0.893 1 93.75 234 ILE B O 1
ATOM 5047 N N . THR B 1 235 ? -14.047 -23.562 0.753 1 94.19 235 THR B N 1
ATOM 5048 C CA . THR B 1 235 ? -14.156 -23.406 2.199 1 94.19 235 THR B CA 1
ATOM 5049 C C . THR B 1 235 ? -14.898 -24.594 2.82 1 94.19 235 THR B C 1
ATOM 5051 O O . THR B 1 235 ? -14.453 -25.156 3.822 1 94.19 235 THR B O 1
ATOM 5054 N N . GLU B 1 236 ? -15.961 -24.984 2.201 1 93.38 236 GLU B N 1
ATOM 5055 C CA . GLU B 1 236 ? -16.766 -26.094 2.695 1 93.38 236 GLU B CA 1
ATOM 5056 C C . GLU B 1 236 ? -15.969 -27.406 2.697 1 93.38 236 GLU B C 1
ATOM 5058 O O . GLU B 1 236 ? -16.031 -28.172 3.66 1 93.38 236 GLU B O 1
ATOM 5063 N N . ASP B 1 237 ? -15.312 -27.625 1.618 1 93.19 237 ASP B N 1
ATOM 5064 C CA . ASP B 1 237 ? -14.531 -28.844 1.487 1 93.19 237 ASP B CA 1
ATOM 5065 C C . ASP B 1 237 ? -13.438 -28.922 2.547 1 93.19 237 ASP B C 1
ATOM 5067 O O . ASP B 1 237 ? -13.195 -29.969 3.127 1 93.19 237 ASP B O 1
ATOM 5071 N N . ILE B 1 238 ? -12.742 -27.797 2.809 1 93.25 238 ILE B N 1
ATOM 5072 C CA . ILE B 1 238 ? -11.68 -27.75 3.807 1 93.25 238 ILE B CA 1
ATOM 5073 C C . ILE B 1 238 ? -12.266 -27.969 5.199 1 93.25 238 ILE B C 1
ATOM 5075 O O . ILE B 1 238 ? -11.703 -28.719 6.008 1 93.25 238 ILE B O 1
ATOM 5079 N N . GLN B 1 239 ? -13.398 -27.359 5.418 1 92.38 239 GLN B N 1
ATOM 5080 C CA . GLN B 1 239 ? -14.055 -27.5 6.715 1 92.38 239 GLN B CA 1
ATOM 5081 C C . GLN B 1 239 ? -14.469 -28.938 6.969 1 92.38 239 GLN B C 1
ATOM 5083 O O . GLN B 1 239 ? -14.383 -29.422 8.102 1 92.38 239 GLN B O 1
ATOM 5088 N N . LYS B 1 240 ? -14.945 -29.594 5.977 1 91 240 LYS B N 1
ATOM 5089 C CA . LYS B 1 240 ? -15.367 -31 6.102 1 91 240 LYS B CA 1
ATOM 5090 C C . LYS B 1 240 ? -14.188 -31.891 6.488 1 91 240 LYS B C 1
ATOM 5092 O O . LYS B 1 240 ? -14.344 -32.812 7.297 1 91 240 LYS B O 1
ATOM 5097 N N . VAL B 1 241 ? -13.102 -31.578 5.949 1 92.12 241 VAL B N 1
ATOM 5098 C CA . VAL B 1 241 ? -11.938 -32.438 6.156 1 92.12 241 VAL B CA 1
ATOM 5099 C C . VAL B 1 241 ? -11.289 -32.125 7.504 1 92.12 241 VAL B C 1
ATOM 5101 O O . VAL B 1 241 ? -10.898 -33.031 8.242 1 92.12 241 VAL B O 1
ATOM 5104 N N . TYR B 1 242 ? -11.172 -30.828 7.891 1 92.12 242 TYR B N 1
ATOM 5105 C CA . TYR B 1 242 ? -10.359 -30.438 9.047 1 92.12 242 TYR B CA 1
ATOM 5106 C C . TYR B 1 242 ? -11.242 -30.062 10.227 1 92.12 242 TYR B C 1
ATOM 5108 O O . TYR B 1 242 ? -10.758 -29.891 11.344 1 92.12 242 TYR B O 1
ATOM 5116 N N . GLY B 1 243 ? -12.516 -29.906 9.992 1 86.19 243 GLY B N 1
ATOM 5117 C CA . GLY B 1 243 ? -13.445 -29.594 11.062 1 86.19 243 GLY B CA 1
ATOM 5118 C C . GLY B 1 243 ? -13.383 -28.141 11.492 1 86.19 243 GLY B C 1
ATOM 5119 O O . GLY B 1 243 ? -13.664 -27.812 12.648 1 86.19 243 GLY B O 1
ATOM 5120 N N . VAL B 1 244 ? -12.93 -27.344 10.672 1 82.38 244 VAL B N 1
ATOM 5121 C CA . VAL B 1 244 ? -12.875 -25.906 10.977 1 82.38 244 VAL B CA 1
ATOM 5122 C C .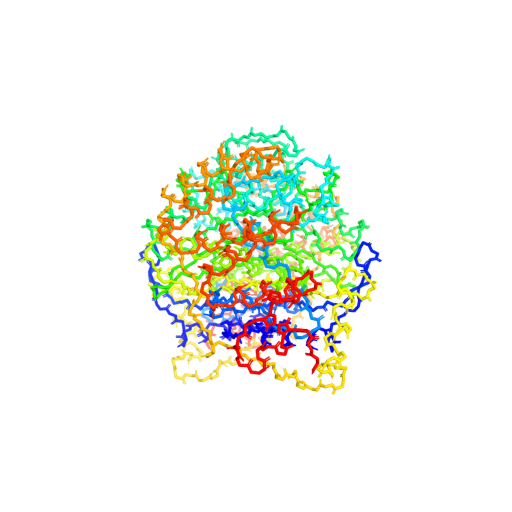 VAL B 1 244 ? -14.289 -25.359 11.117 1 82.38 244 VAL B C 1
ATOM 5124 O O . VAL B 1 244 ? -15.117 -25.531 10.219 1 82.38 244 VAL B O 1
ATOM 5127 N N . ASN B 1 245 ? -14.633 -24.922 12.211 1 80.5 245 ASN B N 1
ATOM 5128 C CA . ASN B 1 245 ? -15.953 -24.328 12.422 1 80.5 245 ASN B CA 1
ATOM 5129 C C . ASN B 1 245 ? -15.883 -23.125 13.359 1 80.5 245 ASN B C 1
ATOM 5131 O O . ASN B 1 245 ? -14.797 -22.688 13.742 1 80.5 245 ASN B O 1
ATOM 5135 N N . LEU B 1 246 ? -17.047 -22.531 13.57 1 79.69 246 LEU B N 1
ATOM 5136 C CA . LEU B 1 246 ? -17.156 -21.297 14.352 1 79.69 246 LEU B CA 1
ATOM 5137 C C . LEU B 1 246 ? -16.781 -21.547 15.805 1 79.69 246 LEU B C 1
ATOM 5139 O O . LEU B 1 246 ? -16.438 -20.609 16.531 1 79.69 246 LEU B O 1
ATOM 5143 N N . GLU B 1 247 ? -16.75 -22.719 16.188 1 74.94 247 GLU B N 1
ATOM 5144 C CA . GLU B 1 247 ? -16.578 -23.031 17.594 1 74.94 247 GLU B CA 1
ATOM 5145 C C . GLU B 1 247 ? -15.125 -23.391 17.906 1 74.94 247 GLU B C 1
ATOM 5147 O O . GLU B 1 247 ? -14.734 -23.453 19.078 1 74.94 247 GLU B O 1
ATOM 5152 N N . THR B 1 248 ? -14.43 -23.578 16.906 1 70.94 248 THR B N 1
ATOM 5153 C CA . THR B 1 248 ? -13.047 -23.984 17.109 1 70.94 248 THR B CA 1
ATOM 5154 C C . THR B 1 248 ? -12.172 -22.781 17.453 1 70.94 248 THR B C 1
ATOM 5156 O O . THR B 1 248 ? -12.211 -21.75 16.781 1 70.94 248 THR B O 1
ATOM 5159 N N . ASP B 1 249 ? -11.539 -22.828 18.578 1 73.25 249 ASP B N 1
ATOM 5160 C CA . ASP B 1 249 ? -10.711 -21.719 19.031 1 73.25 249 ASP B CA 1
ATOM 5161 C C . ASP B 1 249 ? -9.383 -21.672 18.281 1 73.25 249 ASP B C 1
ATOM 5163 O O . ASP B 1 249 ? -8.914 -20.609 17.906 1 73.25 249 ASP B O 1
ATOM 5167 N N . GLU B 1 250 ? -8.828 -22.953 18.109 1 88.5 250 GLU B N 1
ATOM 5168 C CA . GLU B 1 250 ? -7.52 -23 17.469 1 88.5 250 GLU B CA 1
ATOM 5169 C C . GLU B 1 250 ? -7.621 -23.625 16.078 1 88.5 250 GLU B C 1
ATOM 5171 O O . GLU B 1 250 ? -8.375 -24.578 15.859 1 88.5 250 GLU B O 1
ATOM 5176 N N . ALA B 1 251 ? -6.938 -23.047 15.133 1 93.25 251 ALA B N 1
ATOM 5177 C CA . ALA B 1 251 ? -6.891 -23.594 13.781 1 93.25 251 ALA B CA 1
ATOM 5178 C C . ALA B 1 251 ? -6.277 -25 13.781 1 93.25 251 ALA B C 1
ATOM 5180 O O . ALA B 1 251 ? -5.32 -25.266 14.508 1 93.25 251 ALA B O 1
ATOM 5181 N N . PRO B 1 252 ? -6.789 -25.891 13.016 1 93.62 252 PRO B N 1
ATOM 5182 C CA . PRO B 1 252 ? -6.184 -27.219 12.914 1 93.62 252 PRO B CA 1
ATOM 5183 C C . PRO B 1 252 ? -4.734 -27.172 12.438 1 93.62 252 PRO B C 1
ATOM 5185 O O . PRO B 1 252 ? -4.367 -26.297 11.648 1 93.62 252 PRO B O 1
ATOM 5188 N N . VAL B 1 253 ? -3.992 -28.094 12.961 1 92.62 253 VAL B N 1
ATOM 5189 C CA . VAL B 1 253 ? -2.627 -28.25 12.469 1 92.62 253 VAL B CA 1
ATOM 5190 C C . VAL B 1 253 ? -2.639 -29.031 11.164 1 92.62 253 VAL B C 1
ATOM 5192 O O . VAL B 1 253 ? -3.279 -30.094 11.062 1 92.62 253 VAL B O 1
ATOM 5195 N N . VAL B 1 254 ? -1.979 -28.5 10.156 1 93.62 254 VAL B N 1
ATOM 5196 C CA . VAL B 1 254 ? -1.983 -29.141 8.844 1 93.62 254 VAL B CA 1
ATOM 5197 C C . VAL B 1 254 ? -0.66 -29.875 8.617 1 93.62 254 VAL B C 1
ATOM 5199 O O . VAL B 1 254 ? 0.368 -29.5 9.188 1 93.62 254 VAL B O 1
ATOM 5202 N N . GLU B 1 255 ? -0.681 -30.906 7.84 1 89.12 255 GLU B N 1
ATOM 5203 C CA . GLU B 1 255 ? 0.506 -31.688 7.504 1 89.12 255 GLU B CA 1
ATOM 5204 C C . GLU B 1 255 ? 1.48 -30.875 6.66 1 89.12 255 GLU B C 1
ATOM 5206 O O . GLU B 1 255 ? 1.065 -30.125 5.777 1 89.12 255 GLU B O 1
ATOM 5211 N N . ASP B 1 256 ? 2.756 -31.047 6.996 1 92.19 256 ASP B N 1
ATOM 5212 C CA . ASP B 1 256 ? 3.822 -30.453 6.203 1 92.19 256 ASP B CA 1
ATOM 5213 C C . ASP B 1 256 ? 4.727 -31.516 5.598 1 92.19 256 ASP B C 1
ATOM 5215 O O . ASP B 1 256 ? 5.207 -32.406 6.301 1 92.19 256 ASP B O 1
ATOM 5219 N N . PHE B 1 257 ? 5.016 -31.5 4.355 1 94.25 257 PHE B N 1
ATOM 5220 C CA . PHE B 1 257 ? 5.734 -32.562 3.658 1 94.25 257 PHE B CA 1
ATOM 5221 C C . PHE B 1 257 ? 7.168 -32.125 3.355 1 94.25 257 PHE B C 1
ATOM 5223 O O . PHE B 1 257 ? 7.902 -32.844 2.67 1 94.25 257 PHE B O 1
ATOM 5230 N N . GLU B 1 258 ? 7.566 -31 3.803 1 93.38 258 GLU B N 1
ATOM 5231 C CA . GLU B 1 258 ? 8.844 -30.406 3.432 1 93.38 258 GLU B CA 1
ATOM 5232 C C . GLU B 1 258 ? 9.992 -31.406 3.617 1 93.38 258 GLU B C 1
ATOM 5234 O O . GLU B 1 258 ? 10.875 -31.5 2.762 1 93.38 258 GLU B O 1
ATOM 5239 N N . GLU B 1 259 ? 9.984 -32.188 4.699 1 95.12 259 GLU B N 1
ATOM 5240 C CA . GLU B 1 259 ? 11.094 -33.062 5.047 1 95.12 259 GLU B CA 1
ATOM 5241 C C . GLU B 1 259 ? 11.188 -34.25 4.086 1 95.12 259 GLU B C 1
ATOM 5243 O O . GLU B 1 259 ? 12.219 -34.906 4.004 1 95.12 259 GLU B O 1
ATOM 5248 N N . LEU B 1 260 ? 10.141 -34.469 3.375 1 96.5 260 LEU B N 1
ATOM 5249 C CA . LEU B 1 260 ? 10.078 -35.625 2.471 1 96.5 260 LEU B CA 1
ATOM 5250 C C . LEU B 1 260 ? 10.453 -35.219 1.05 1 96.5 260 LEU B C 1
ATOM 5252 O O . LEU B 1 260 ? 10.562 -36.062 0.163 1 96.5 260 LEU B O 1
ATOM 5256 N N . LEU B 1 261 ? 10.727 -33.969 0.87 1 97.44 261 LEU B N 1
ATOM 5257 C CA . LEU B 1 261 ? 10.812 -33.438 -0.492 1 97.44 261 LEU B CA 1
ATOM 5258 C C . LEU B 1 261 ? 12.18 -32.812 -0.75 1 97.44 261 LEU B C 1
ATOM 5260 O O . LEU B 1 261 ? 12.859 -32.406 0.186 1 97.44 261 LEU B O 1
ATOM 5264 N N . ASP B 1 262 ? 12.555 -32.781 -2.018 1 96.88 262 ASP B N 1
ATOM 5265 C CA . ASP B 1 262 ? 13.734 -32.062 -2.461 1 96.88 262 ASP B CA 1
ATOM 5266 C C . ASP B 1 262 ? 13.516 -30.547 -2.336 1 96.88 262 ASP B C 1
ATOM 5268 O O . ASP B 1 262 ? 12.375 -30.078 -2.301 1 96.88 262 ASP B O 1
ATOM 5272 N N . PRO B 1 263 ? 14.602 -29.828 -2.211 1 96 263 PRO B N 1
ATOM 5273 C CA . PRO B 1 263 ? 14.445 -28.375 -2.211 1 96 263 PRO B CA 1
ATOM 5274 C C . PRO B 1 263 ? 13.75 -27.844 -3.465 1 96 263 PRO B C 1
ATOM 5276 O O . PRO B 1 263 ? 13.898 -28.422 -4.543 1 96 263 PRO B O 1
ATOM 5279 N N . ASN B 1 264 ? 13.031 -26.75 -3.291 1 96.44 264 ASN B N 1
ATOM 5280 C CA . ASN B 1 264 ? 12.383 -26.125 -4.438 1 96.44 264 ASN B CA 1
ATOM 5281 C C . ASN B 1 264 ? 13.406 -25.547 -5.414 1 96.44 264 ASN B C 1
ATOM 5283 O O . ASN B 1 264 ? 14.453 -25.047 -5.004 1 96.44 264 ASN B O 1
ATOM 5287 N N . PRO B 1 265 ? 13.078 -25.641 -6.715 1 96.94 265 PRO B N 1
ATOM 5288 C CA . PRO B 1 265 ? 13.984 -25.062 -7.703 1 96.94 265 PRO B CA 1
ATOM 5289 C C . PRO B 1 265 ? 14.188 -23.562 -7.508 1 96.94 265 PRO B C 1
ATOM 5291 O O . PRO B 1 265 ? 13.242 -22.844 -7.172 1 96.94 265 PRO B O 1
ATOM 5294 N N . ARG B 1 266 ? 15.414 -23.109 -7.789 1 97.88 266 ARG B N 1
ATOM 5295 C CA . ARG B 1 266 ? 15.773 -21.719 -7.59 1 97.88 266 ARG B CA 1
ATOM 5296 C C . ARG B 1 266 ? 16.094 -21.047 -8.922 1 97.88 266 ARG B C 1
ATOM 5298 O O . ARG B 1 266 ? 16.609 -21.688 -9.836 1 97.88 266 ARG B O 1
ATOM 5305 N N . MET B 1 267 ? 15.805 -19.812 -8.945 1 98.19 267 MET B N 1
ATOM 5306 C CA . MET B 1 267 ? 16.188 -19.016 -10.109 1 98.19 267 MET B CA 1
ATOM 5307 C C . MET B 1 267 ? 17.656 -18.625 -10.039 1 98.19 267 MET B C 1
ATOM 5309 O O . MET B 1 267 ? 18.172 -18.328 -8.969 1 98.19 267 MET B O 1
ATOM 5313 N N . SER B 1 268 ? 18.297 -18.609 -11.258 1 98.38 268 SER B N 1
ATOM 5314 C CA . SER B 1 268 ? 19.703 -18.25 -11.281 1 98.38 268 SER B CA 1
ATOM 5315 C C . SER B 1 268 ? 20 -17.234 -12.375 1 98.38 268 SER B C 1
ATOM 5317 O O . SER B 1 268 ? 21.094 -16.656 -12.414 1 98.38 268 SER B O 1
ATOM 5319 N N . TYR B 1 269 ? 19.062 -16.953 -13.266 1 98.44 269 TYR B N 1
ATOM 5320 C CA . TYR B 1 269 ? 19.266 -16.031 -14.383 1 98.44 269 TYR B CA 1
ATOM 5321 C C . TYR B 1 269 ? 19.438 -14.602 -13.875 1 98.44 269 TYR B C 1
ATOM 5323 O O . TYR B 1 269 ? 18.672 -14.133 -13.031 1 98.44 269 TYR B O 1
ATOM 5331 N N . THR B 1 270 ? 20.453 -13.914 -14.43 1 98.12 270 THR B N 1
ATOM 5332 C CA . THR B 1 270 ? 20.516 -12.469 -14.289 1 98.12 270 THR B CA 1
ATOM 5333 C C . THR B 1 270 ? 19.375 -11.797 -15.031 1 98.12 270 THR B C 1
ATOM 5335 O O . THR B 1 270 ? 18.641 -12.453 -15.773 1 98.12 270 THR B O 1
ATOM 5338 N N . MET B 1 271 ? 19.234 -10.531 -14.789 1 97.69 271 MET B N 1
ATOM 5339 C CA . MET B 1 271 ? 18.156 -9.797 -15.461 1 97.69 271 MET B CA 1
ATOM 5340 C C . MET B 1 271 ? 18.281 -9.938 -16.969 1 97.69 271 MET B C 1
ATOM 5342 O O . MET B 1 271 ? 17.281 -10.211 -17.656 1 97.69 271 MET B O 1
ATOM 5346 N N . ASN B 1 272 ? 19.484 -9.742 -17.516 1 97.75 272 ASN B N 1
ATOM 5347 C CA . ASN B 1 272 ? 19.703 -9.836 -18.953 1 97.75 272 ASN B CA 1
ATOM 5348 C C . ASN B 1 272 ? 19.422 -11.242 -19.469 1 97.75 272 ASN B C 1
ATOM 5350 O O . ASN B 1 272 ? 18.812 -11.414 -20.531 1 97.75 272 ASN B O 1
ATOM 5354 N N . GLU B 1 273 ? 19.906 -12.234 -18.766 1 97.94 273 GLU B N 1
ATOM 5355 C CA . GLU B 1 273 ? 19.703 -13.617 -19.156 1 97.94 273 GLU B CA 1
ATOM 5356 C C . GLU B 1 273 ? 18.219 -13.969 -19.188 1 97.94 273 GLU B C 1
ATOM 5358 O O . GLU B 1 273 ? 17.734 -14.617 -20.109 1 97.94 273 GLU B O 1
ATOM 5363 N N . LEU B 1 274 ? 17.5 -13.547 -18.156 1 98.06 274 LEU B N 1
ATOM 5364 C CA . LEU B 1 274 ? 16.078 -13.828 -18.094 1 98.06 274 LEU B CA 1
ATOM 5365 C C . LEU B 1 274 ? 15.328 -13.125 -19.219 1 98.06 274 LEU B C 1
ATOM 5367 O O . LEU B 1 274 ? 14.445 -13.719 -19.859 1 98.06 274 LEU B O 1
ATOM 5371 N N . ASN B 1 275 ? 15.68 -11.859 -19.438 1 97.62 275 ASN B N 1
ATOM 5372 C CA . ASN B 1 275 ? 15.031 -11.117 -20.516 1 97.62 275 ASN B CA 1
ATOM 5373 C C . ASN B 1 275 ? 15.281 -11.766 -21.875 1 97.62 275 ASN B C 1
ATOM 5375 O O . ASN B 1 275 ? 14.383 -11.836 -22.703 1 97.62 275 ASN B O 1
ATOM 5379 N N . GLN B 1 276 ? 16.5 -12.18 -22.078 1 96.94 276 GLN B N 1
ATOM 5380 C CA . GLN B 1 276 ? 16.844 -12.883 -23.328 1 96.94 276 GLN B CA 1
ATOM 5381 C C . GLN B 1 276 ? 16.031 -14.172 -23.453 1 96.94 276 GLN B C 1
ATOM 5383 O O . GLN B 1 276 ? 15.477 -14.453 -24.516 1 96.94 276 GLN B O 1
ATOM 5388 N N . PHE B 1 277 ? 16.031 -14.898 -22.406 1 96.19 277 PHE B N 1
ATOM 5389 C CA . PHE B 1 277 ? 15.258 -16.141 -22.406 1 96.19 277 PHE B CA 1
ATOM 5390 C C . PHE B 1 277 ? 13.805 -15.859 -2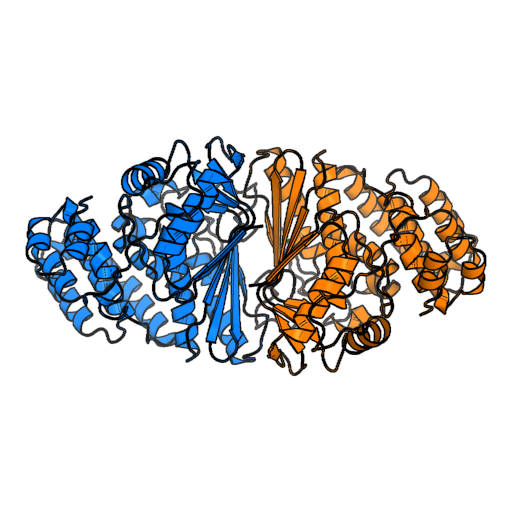2.75 1 96.19 277 PHE B C 1
ATOM 5392 O O . PHE B 1 277 ? 13.227 -16.531 -23.609 1 96.19 277 PHE B O 1
ATOM 5399 N N . LEU B 1 278 ? 13.172 -14.906 -22.062 1 96.94 278 LEU B N 1
ATOM 5400 C CA . LEU B 1 278 ? 11.758 -14.602 -22.234 1 96.94 278 LEU B CA 1
ATOM 5401 C C . LEU B 1 278 ? 11.469 -14.156 -23.672 1 96.94 278 LEU B C 1
ATOM 5403 O O . LEU B 1 278 ? 10.453 -14.539 -24.25 1 96.94 278 LEU B O 1
ATOM 5407 N N . ASN B 1 279 ? 12.344 -13.391 -24.188 1 95.25 279 ASN B N 1
ATOM 5408 C CA . ASN B 1 279 ? 12.188 -12.953 -25.578 1 95.25 279 ASN B CA 1
ATOM 5409 C C . ASN B 1 279 ? 12.203 -14.141 -26.547 1 95.25 279 ASN B C 1
ATOM 5411 O O . ASN B 1 279 ? 11.398 -14.203 -27.469 1 95.25 279 ASN B O 1
ATOM 5415 N N . GLU B 1 280 ? 13.102 -15.023 -26.344 1 92.69 280 GLU B N 1
ATOM 5416 C CA . GLU B 1 280 ? 13.219 -16.203 -27.203 1 92.69 280 GLU B CA 1
ATOM 5417 C C . GLU B 1 280 ? 12.023 -17.125 -27.031 1 92.69 280 GLU B C 1
ATOM 5419 O O . GLU B 1 280 ? 11.484 -17.641 -28.016 1 92.69 280 GLU B O 1
ATOM 5424 N N . TYR B 1 281 ? 11.688 -17.328 -25.828 1 92.31 281 TYR B N 1
ATOM 5425 C CA . TYR B 1 281 ? 10.57 -18.219 -25.547 1 92.31 281 TYR B CA 1
ATOM 5426 C C . TYR B 1 281 ? 9.289 -17.688 -26.172 1 92.31 281 TYR B C 1
ATOM 5428 O O . TYR B 1 281 ? 8.617 -18.406 -26.922 1 92.31 281 TYR B O 1
ATOM 5436 N N . PHE B 1 282 ? 8.891 -16.453 -25.922 1 92.5 282 PHE B N 1
ATOM 5437 C CA . PHE B 1 282 ? 7.617 -15.914 -26.375 1 92.5 282 PHE B CA 1
ATOM 5438 C C . PHE B 1 282 ? 7.688 -15.508 -27.844 1 92.5 282 PHE B C 1
ATOM 5440 O O . PHE B 1 282 ? 6.656 -15.336 -28.5 1 92.5 282 PHE B O 1
ATOM 5447 N N . GLY B 1 283 ? 8.852 -15.43 -28.344 1 88.19 283 GLY B N 1
ATOM 5448 C CA . GLY B 1 283 ? 9.016 -15.109 -29.766 1 88.19 283 GLY B CA 1
ATOM 5449 C C . GLY B 1 283 ? 8.953 -16.328 -30.656 1 88.19 283 GLY B C 1
ATOM 5450 O O . GLY B 1 283 ? 8.531 -16.234 -31.812 1 88.19 283 GLY B O 1
ATOM 5451 N N . ILE B 1 284 ? 9.375 -17.453 -30.141 1 81.5 284 ILE B N 1
ATOM 5452 C CA . ILE B 1 284 ? 9.539 -18.625 -31 1 81.5 284 ILE B CA 1
ATOM 5453 C C . ILE B 1 284 ? 8.883 -19.828 -30.359 1 81.5 284 ILE B C 1
ATOM 5455 O O . ILE B 1 284 ? 7.922 -20.391 -30.891 1 81.5 284 ILE B O 1
ATOM 5459 N N . VAL B 1 285 ? 9.266 -20.109 -29.203 1 76.94 285 VAL B N 1
ATOM 5460 C CA . VAL B 1 285 ? 8.961 -21.391 -28.562 1 76.94 285 VAL B CA 1
ATOM 5461 C C . VAL B 1 285 ? 7.469 -21.469 -28.25 1 76.94 285 VAL B C 1
ATOM 5463 O O . VAL B 1 285 ? 6.84 -22.516 -28.438 1 76.94 285 VAL B O 1
ATOM 5466 N N . ASP B 1 286 ? 6.902 -20.391 -27.875 1 84.56 286 ASP B N 1
ATOM 5467 C CA . ASP B 1 286 ? 5.496 -20.344 -27.484 1 84.56 286 ASP B CA 1
ATOM 5468 C C . ASP B 1 286 ? 4.594 -20.719 -28.656 1 84.56 286 ASP B C 1
ATOM 5470 O O . ASP B 1 286 ? 3.645 -21.5 -28.5 1 84.56 286 ASP B O 1
ATOM 5474 N N . SER B 1 287 ? 4.969 -20.188 -29.797 1 80 287 SER B N 1
ATOM 5475 C CA . SER B 1 287 ? 4.176 -20.484 -30.969 1 80 287 SER B CA 1
ATOM 5476 C C . SER B 1 287 ? 4.254 -21.969 -31.328 1 80 287 SER B C 1
ATOM 5478 O O . SER B 1 287 ? 3.273 -22.562 -31.781 1 80 287 SER B O 1
ATOM 5480 N N . LEU B 1 288 ? 5.336 -22.547 -31.078 1 74.88 288 LEU B N 1
ATOM 5481 C CA . LEU B 1 288 ? 5.516 -23.969 -31.344 1 74.88 288 LEU B CA 1
ATOM 5482 C C . LEU B 1 288 ? 4.707 -24.797 -30.359 1 74.88 288 LEU B C 1
ATOM 5484 O O . LEU B 1 288 ? 4.129 -25.828 -30.734 1 74.88 288 LEU B O 1
ATOM 5488 N N . MET B 1 289 ? 4.633 -24.359 -29.203 1 79 289 MET B N 1
ATOM 5489 C CA . MET B 1 289 ? 3.92 -25.094 -28.156 1 79 289 MET B CA 1
ATOM 5490 C C . MET B 1 289 ? 2.41 -24.969 -28.344 1 79 289 MET B C 1
ATOM 5492 O O . MET B 1 289 ? 1.659 -25.844 -27.906 1 79 289 MET B O 1
ATOM 5496 N N . ARG B 1 290 ? 1.943 -23.938 -29.078 1 79.25 290 ARG B N 1
ATOM 5497 C CA . ARG B 1 290 ? 0.509 -23.688 -29.141 1 79.25 290 ARG B CA 1
ATOM 5498 C C . ARG B 1 290 ? -0.066 -24.109 -30.5 1 79.25 290 ARG B C 1
ATOM 5500 O O . ARG B 1 290 ? -1.286 -24.141 -30.672 1 79.25 290 ARG B O 1
ATOM 5507 N N . ASP B 1 291 ? 0.849 -24.422 -31.312 1 73.75 291 ASP B N 1
ATOM 5508 C CA . ASP B 1 291 ? 0.403 -24.875 -32.625 1 73.75 291 ASP B CA 1
ATOM 5509 C C . ASP B 1 291 ? 0.09 -26.375 -32.625 1 73.75 291 ASP B C 1
ATOM 5511 O O . ASP B 1 291 ? 0.992 -27.203 -32.469 1 73.75 291 ASP B O 1
ATOM 5515 N N . ASP B 1 292 ? -1.175 -26.656 -32.812 1 66.31 292 ASP B N 1
ATOM 5516 C CA . ASP B 1 292 ? -1.616 -28.047 -32.75 1 66.31 292 ASP B CA 1
ATOM 5517 C C . ASP B 1 292 ? -0.924 -28.891 -33.812 1 66.31 292 ASP B C 1
ATOM 5519 O O . ASP B 1 292 ? -0.571 -30.047 -33.562 1 66.31 292 ASP B O 1
ATOM 5523 N N . GLU B 1 293 ? -0.881 -28.297 -34.969 1 61.78 293 GLU B N 1
ATOM 5524 C CA . GLU B 1 293 ? -0.298 -29.062 -36.062 1 61.78 293 GLU B CA 1
ATOM 5525 C C . GLU B 1 293 ? 1.18 -29.344 -35.812 1 61.78 293 GLU B C 1
ATOM 5527 O O . GLU B 1 293 ? 1.659 -30.453 -36.094 1 61.78 293 GLU B O 1
ATOM 5532 N N . THR B 1 294 ? 1.759 -28.375 -35.344 1 57.84 294 THR B N 1
ATOM 5533 C CA . THR B 1 294 ? 3.201 -28.484 -35.156 1 57.84 294 THR B CA 1
ATOM 5534 C C . THR B 1 294 ? 3.525 -29.234 -33.875 1 57.84 294 THR B C 1
ATOM 5536 O O . THR B 1 294 ? 4.492 -30 -33.812 1 57.84 294 THR B O 1
ATOM 5539 N N . TYR B 1 295 ? 2.705 -28.938 -32.812 1 58.41 295 TYR B N 1
ATOM 5540 C CA . TYR B 1 295 ? 3.006 -29.578 -31.547 1 58.41 295 TYR B CA 1
ATOM 5541 C C . TYR B 1 295 ? 2.848 -31.094 -31.656 1 58.41 295 TYR B C 1
ATOM 5543 O O . TYR B 1 295 ? 3.656 -31.844 -31.109 1 58.41 295 TYR B O 1
ATOM 5551 N N . MET B 1 296 ? 1.595 -31.594 -32.344 1 54.19 296 MET B N 1
ATOM 5552 C CA . MET B 1 296 ? 1.16 -32.969 -32.312 1 54.19 296 MET B CA 1
ATOM 5553 C C . MET B 1 296 ? 1.759 -33.75 -33.469 1 54.19 296 MET B C 1
ATOM 5555 O O . MET B 1 296 ? 2.023 -34.969 -33.344 1 54.19 296 MET B O 1
ATOM 5559 N N . HIS B 1 297 ? 1.403 -33.125 -34.812 1 49.41 297 HIS B N 1
ATOM 5560 C CA . HIS B 1 297 ? 1.35 -34.031 -35.938 1 49.41 297 HIS B CA 1
ATOM 5561 C C . HIS B 1 297 ? 2.74 -34.562 -36.281 1 49.41 297 HIS B C 1
ATOM 5563 O O . HIS B 1 297 ? 2.914 -35.719 -36.594 1 49.41 297 HIS B O 1
ATOM 5569 N N . ASP B 1 298 ? 3.473 -33.625 -37.062 1 41.66 298 ASP B N 1
ATOM 5570 C CA . ASP B 1 298 ? 4.586 -34.188 -37.812 1 41.66 298 ASP B CA 1
ATOM 5571 C C . ASP B 1 298 ? 5.75 -34.531 -36.875 1 41.66 298 ASP B C 1
ATOM 5573 O O . ASP B 1 298 ? 6.414 -33.656 -36.344 1 41.66 298 ASP B O 1
ATOM 5577 N N . GLY B 1 299 ? 6.121 -35.5 -36.375 1 50.38 299 GLY B N 1
ATOM 5578 C CA . GLY B 1 299 ? 7.305 -35.906 -35.625 1 50.38 299 GLY B CA 1
ATOM 5579 C C . GLY B 1 299 ? 7.652 -34.969 -34.5 1 50.38 299 GLY B C 1
ATOM 5580 O O . GLY B 1 299 ? 7.102 -33.875 -34.375 1 50.38 299 GLY B O 1
ATOM 5581 N N . ASP B 1 300 ? 8.414 -35.281 -33.094 1 59.03 300 ASP B N 1
ATOM 5582 C CA . ASP B 1 300 ? 8.141 -35.125 -31.656 1 59.03 300 ASP B CA 1
ATOM 5583 C C . ASP B 1 300 ? 8.547 -33.719 -31.188 1 59.03 300 ASP B C 1
ATOM 5585 O O . ASP B 1 300 ? 9.711 -33.469 -30.875 1 59.03 300 ASP B O 1
ATOM 5589 N N . CYS B 1 301 ? 7.891 -32.781 -31.703 1 70.12 301 CYS B N 1
ATOM 5590 C CA . CYS B 1 301 ? 8.156 -31.453 -31.188 1 70.12 301 CYS B CA 1
ATOM 5591 C C . CYS B 1 301 ? 8.219 -31.453 -29.672 1 70.12 301 CYS B C 1
ATOM 5593 O O . CYS B 1 301 ? 9.078 -30.812 -29.078 1 70.12 301 CYS B O 1
ATOM 5595 N N . ALA B 1 302 ? 7.27 -32.094 -29.25 1 79.12 302 ALA B N 1
ATOM 5596 C CA . ALA B 1 302 ? 7.301 -32.188 -27.797 1 79.12 302 ALA B CA 1
ATOM 5597 C C . ALA B 1 302 ? 8.609 -32.812 -27.312 1 79.12 302 ALA B C 1
ATOM 5599 O O . ALA B 1 302 ? 9.188 -32.344 -26.328 1 79.12 302 ALA B O 1
ATOM 5600 N N . GLN B 1 303 ? 8.953 -33.719 -28.094 1 81.81 303 GLN B N 1
ATOM 5601 C CA . GLN B 1 303 ? 10.203 -34.375 -27.719 1 81.81 303 GLN B CA 1
ATOM 5602 C C . GLN B 1 303 ? 11.398 -33.438 -27.938 1 81.81 303 GLN B C 1
ATOM 5604 O O . GLN B 1 303 ? 12.344 -33.438 -27.156 1 81.81 303 GLN B O 1
ATOM 5609 N N . MET B 1 304 ? 11.328 -32.781 -29 1 82.19 304 MET B N 1
ATOM 5610 C CA . MET B 1 304 ? 12.383 -31.797 -29.281 1 82.19 304 MET B CA 1
ATOM 5611 C C . MET B 1 304 ? 12.43 -30.719 -28.203 1 82.19 304 MET B C 1
ATOM 5613 O O . MET B 1 304 ? 13.508 -30.344 -27.734 1 82.19 304 MET B O 1
ATOM 5617 N N . LEU B 1 305 ? 11.281 -30.234 -27.875 1 85.44 305 LEU B N 1
ATOM 5618 C CA . LEU B 1 305 ? 11.195 -29.203 -26.844 1 85.44 305 LEU B CA 1
ATOM 5619 C C . LEU B 1 305 ? 11.711 -29.734 -25.5 1 85.44 305 LEU B C 1
ATOM 5621 O O . LEU B 1 305 ? 12.453 -29.047 -24.797 1 85.44 305 LEU B O 1
ATOM 5625 N N . LEU B 1 306 ? 11.312 -30.922 -25.219 1 89.94 306 LEU B N 1
ATOM 5626 C CA . LEU B 1 306 ? 11.766 -31.547 -23.984 1 89.94 306 LEU B CA 1
ATOM 5627 C C . LEU B 1 306 ? 13.289 -31.688 -23.969 1 89.94 306 LEU B C 1
ATOM 5629 O O . LEU B 1 306 ? 13.922 -31.453 -22.938 1 89.94 306 LEU B O 1
ATOM 5633 N N . ASN B 1 307 ? 13.773 -32.031 -25.094 1 87.25 307 ASN B N 1
ATOM 5634 C CA . ASN B 1 307 ? 15.227 -32.188 -25.172 1 87.25 307 ASN B CA 1
ATOM 5635 C C . ASN B 1 307 ? 15.922 -30.828 -24.984 1 87.25 307 ASN B C 1
ATOM 5637 O O . ASN B 1 307 ? 17 -30.766 -24.406 1 87.25 307 ASN B O 1
ATOM 5641 N N . GLN B 1 308 ? 15.383 -29.844 -25.484 1 87.25 308 GLN B N 1
ATOM 5642 C CA . GLN B 1 308 ? 15.93 -28.516 -25.281 1 87.25 308 GLN B CA 1
ATOM 5643 C C . GLN B 1 308 ? 15.828 -28.078 -23.828 1 87.25 308 GLN B C 1
ATOM 5645 O O . GLN B 1 308 ? 16.766 -27.484 -23.281 1 87.25 308 GLN B O 1
ATOM 5650 N N . ILE B 1 309 ? 14.719 -28.391 -23.203 1 92 309 ILE B N 1
ATOM 5651 C CA . ILE B 1 309 ? 14.453 -27.984 -21.828 1 92 309 ILE B CA 1
ATOM 5652 C C . ILE B 1 309 ? 15.422 -28.688 -20.891 1 92 309 ILE B C 1
ATOM 5654 O O . ILE B 1 309 ? 15.859 -28.109 -19.891 1 92 309 ILE B O 1
ATOM 5658 N N . ARG B 1 310 ? 15.766 -29.859 -21.25 1 89.06 310 ARG B N 1
ATOM 5659 C CA . ARG B 1 310 ? 16.656 -30.656 -20.406 1 89.06 310 ARG B CA 1
ATOM 5660 C C . ARG B 1 310 ? 17.984 -29.938 -20.172 1 89.06 310 ARG B C 1
ATOM 5662 O O . ARG B 1 310 ? 18.641 -30.141 -19.156 1 89.06 310 ARG B O 1
ATOM 5669 N N . HIS B 1 311 ? 18.344 -29.062 -21.094 1 91.5 311 HIS B N 1
ATOM 5670 C CA . HIS B 1 311 ? 19.625 -28.375 -21.016 1 91.5 311 HIS B CA 1
ATOM 5671 C C . HIS B 1 311 ? 19.469 -26.953 -20.5 1 91.5 311 HIS B C 1
ATOM 5673 O O . HIS B 1 311 ? 20.422 -26.188 -20.484 1 91.5 311 HIS B O 1
ATOM 5679 N N . GLU B 1 312 ? 18.297 -26.609 -20.125 1 94.19 312 GLU B N 1
ATOM 5680 C CA . GLU B 1 312 ? 18.062 -25.297 -19.516 1 94.19 312 GLU B CA 1
ATOM 5681 C C . GLU B 1 312 ? 18.844 -25.156 -18.219 1 94.19 312 GLU B C 1
ATOM 5683 O O . GLU B 1 312 ? 18.656 -25.938 -17.281 1 94.19 312 GLU B O 1
ATOM 5688 N N . PRO B 1 313 ? 19.688 -24.188 -18.109 1 95.19 313 PRO B N 1
ATOM 5689 C CA . PRO B 1 313 ? 20.578 -24.078 -16.953 1 95.19 313 PRO B CA 1
ATOM 5690 C C . PRO B 1 313 ? 19.859 -23.562 -15.703 1 95.19 313 PRO B C 1
ATOM 5692 O O . PRO B 1 313 ? 20.266 -23.859 -14.578 1 95.19 313 PRO B O 1
ATOM 5695 N N . ASP B 1 314 ? 18.922 -22.719 -15.805 1 97.81 314 ASP B N 1
ATOM 5696 C CA . ASP B 1 314 ? 18.156 -22.203 -14.68 1 97.81 314 ASP B CA 1
ATOM 5697 C C . ASP B 1 314 ? 17.109 -23.219 -14.211 1 97.81 314 ASP B C 1
ATOM 5699 O O . ASP B 1 314 ? 16.156 -23.516 -14.93 1 97.81 314 ASP B O 1
ATOM 5703 N N . GLU B 1 315 ? 17.234 -23.656 -13.008 1 97.5 315 GLU B N 1
ATOM 5704 C CA . GLU B 1 315 ? 16.406 -24.75 -12.516 1 97.5 315 GLU B CA 1
ATOM 5705 C C . GLU B 1 315 ? 14.945 -24.328 -12.375 1 97.5 315 GLU B C 1
ATOM 5707 O O . GLU B 1 315 ? 14.039 -25.141 -12.586 1 97.5 315 GLU B O 1
ATOM 5712 N N . TYR B 1 316 ? 14.703 -23.109 -11.938 1 97.88 316 TYR B N 1
ATOM 5713 C CA . TYR B 1 316 ? 13.328 -22.641 -11.844 1 97.88 316 TYR B CA 1
ATOM 5714 C C . TYR B 1 316 ? 12.672 -22.609 -13.219 1 97.88 316 TYR B C 1
ATOM 5716 O O . TYR B 1 316 ? 11.539 -23.062 -13.383 1 97.88 316 TYR B O 1
ATOM 5724 N N . ILE B 1 317 ? 13.359 -22.078 -14.195 1 97.56 317 ILE B N 1
ATOM 5725 C CA . ILE B 1 317 ? 12.836 -21.984 -15.547 1 97.56 317 ILE B CA 1
ATOM 5726 C C . ILE B 1 317 ? 12.641 -23.391 -16.125 1 97.56 317 ILE B C 1
ATOM 5728 O O . ILE B 1 317 ? 11.633 -23.656 -16.781 1 97.56 317 ILE B O 1
ATOM 5732 N N . LYS B 1 318 ? 13.617 -24.234 -15.891 1 97 318 LYS B N 1
ATOM 5733 C CA . LYS B 1 318 ? 13.539 -25.609 -16.375 1 97 318 LYS B CA 1
ATOM 5734 C C . LYS B 1 318 ? 12.266 -26.297 -15.875 1 97 318 LYS B C 1
ATOM 5736 O O . LYS B 1 318 ? 11.5 -26.844 -16.672 1 97 318 LYS B O 1
ATOM 5741 N N . VAL B 1 319 ? 12.055 -26.25 -14.625 1 97.62 319 VAL B N 1
ATOM 5742 C CA . VAL B 1 319 ? 10.891 -26.891 -14.023 1 97.62 319 VAL B CA 1
ATOM 5743 C C . VAL B 1 319 ? 9.609 -26.234 -14.531 1 97.62 319 VAL B C 1
ATOM 5745 O O . VAL B 1 319 ? 8.633 -26.922 -14.82 1 97.62 319 VAL B O 1
ATOM 5748 N N . THR B 1 320 ? 9.578 -24.906 -14.625 1 97.25 320 THR B N 1
ATOM 5749 C CA . THR B 1 320 ? 8.43 -24.172 -15.148 1 97.25 320 THR B CA 1
ATOM 5750 C C . THR B 1 320 ? 8.078 -24.656 -16.562 1 97.25 320 THR B C 1
ATOM 5752 O O . THR B 1 320 ? 6.918 -24.953 -16.844 1 97.25 320 THR B O 1
ATOM 5755 N N . LEU B 1 321 ? 9.102 -24.797 -17.406 1 95.69 321 LEU B N 1
ATOM 5756 C CA . LEU B 1 321 ? 8.883 -25.234 -18.781 1 95.69 321 LEU B CA 1
ATOM 5757 C C . LEU B 1 321 ? 8.383 -26.672 -18.828 1 95.69 321 LEU B C 1
ATOM 5759 O O . LEU B 1 321 ? 7.504 -27 -19.625 1 95.69 321 LEU B O 1
ATOM 5763 N N . LEU B 1 322 ? 8.984 -27.516 -18.016 1 96.12 322 LEU B N 1
ATOM 5764 C CA . LEU B 1 322 ? 8.539 -28.906 -17.953 1 96.12 322 LEU B CA 1
ATOM 5765 C C . LEU B 1 322 ? 7.07 -29 -17.562 1 96.12 322 LEU B C 1
ATOM 5767 O O . LEU B 1 322 ? 6.312 -29.766 -18.156 1 96.12 322 LEU B O 1
ATOM 5771 N N . LEU B 1 323 ? 6.68 -28.188 -16.594 1 96.69 323 LEU B N 1
ATOM 5772 C CA . LEU B 1 323 ? 5.285 -28.172 -16.156 1 96.69 323 LEU B CA 1
ATOM 5773 C C . LEU B 1 323 ? 4.387 -27.656 -17.281 1 96.69 323 LEU B C 1
ATOM 5775 O O . LEU B 1 323 ? 3.293 -28.188 -17.5 1 96.69 323 LEU B O 1
ATOM 5779 N N . MET B 1 324 ? 4.812 -26.641 -17.953 1 95.06 324 MET B N 1
ATOM 5780 C CA . MET B 1 324 ? 4.02 -26.078 -19.047 1 95.06 324 MET B CA 1
ATOM 5781 C C . MET B 1 324 ? 3.854 -27.094 -20.172 1 95.06 324 MET B C 1
ATOM 5783 O O . MET B 1 324 ? 2.762 -27.234 -20.719 1 95.06 324 MET B O 1
ATOM 5787 N N . VAL B 1 325 ? 4.91 -27.797 -20.547 1 92.5 325 VAL B N 1
ATOM 5788 C CA . VAL B 1 325 ? 4.84 -28.828 -21.562 1 92.5 325 VAL B CA 1
ATOM 5789 C C . VAL B 1 325 ? 3.889 -29.938 -21.125 1 92.5 325 VAL B C 1
ATOM 5791 O O . VAL B 1 325 ? 3.072 -30.422 -21.906 1 92.5 325 VAL B O 1
ATOM 5794 N N . ALA B 1 326 ? 4.027 -30.312 -19.859 1 93.44 326 ALA B N 1
ATOM 5795 C CA . ALA B 1 326 ? 3.158 -31.359 -19.328 1 93.44 326 ALA B CA 1
ATOM 5796 C C . ALA B 1 326 ? 1.689 -30.969 -19.453 1 93.44 326 ALA B C 1
ATOM 5798 O O . ALA B 1 326 ? 0.853 -31.781 -19.844 1 93.44 326 ALA B O 1
ATOM 5799 N N . LYS B 1 327 ? 1.367 -29.75 -19.109 1 94.06 327 LYS B N 1
ATOM 5800 C CA . LYS B 1 327 ? -0.016 -29.281 -19.156 1 94.06 327 LYS B CA 1
ATOM 5801 C C . LYS B 1 327 ? -0.541 -29.266 -20.594 1 94.06 327 LYS B C 1
ATOM 5803 O O . LYS B 1 327 ? -1.667 -29.688 -20.859 1 94.06 327 LYS B O 1
ATOM 5808 N N . GLN B 1 328 ? 0.257 -28.75 -21.5 1 90.94 328 GLN B N 1
ATOM 5809 C CA . GLN B 1 328 ? -0.14 -28.719 -22.906 1 90.94 328 GLN B CA 1
ATOM 5810 C C . GLN B 1 328 ? -0.336 -30.125 -23.453 1 90.94 328 GLN B C 1
ATOM 5812 O O . GLN B 1 328 ? -1.271 -30.375 -24.219 1 90.94 328 GLN B O 1
ATOM 5817 N N . ALA B 1 329 ? 0.583 -30.984 -23.109 1 90.06 329 ALA B N 1
ATOM 5818 C CA . ALA B 1 329 ? 0.467 -32.375 -23.516 1 90.06 329 ALA B CA 1
ATOM 5819 C C . ALA B 1 329 ? -0.799 -33 -22.938 1 90.06 329 ALA B C 1
ATOM 5821 O O . ALA B 1 329 ? -1.479 -33.781 -23.609 1 90.06 329 ALA B O 1
ATOM 5822 N N . LEU B 1 330 ? -1.083 -32.688 -21.703 1 91.19 330 LEU B N 1
ATOM 5823 C CA . LEU B 1 330 ? -2.293 -33.219 -21.062 1 91.19 330 LEU B CA 1
ATOM 5824 C C . LEU B 1 330 ? -3.537 -32.781 -21.844 1 91.19 330 LEU B C 1
ATOM 5826 O O . LEU B 1 330 ? -4.449 -33.562 -22.062 1 91.19 330 LEU B O 1
ATOM 5830 N N . ASN B 1 331 ? -3.566 -31.531 -22.203 1 89.31 331 ASN B N 1
ATOM 5831 C CA . ASN B 1 331 ? -4.691 -30.984 -22.953 1 89.31 331 ASN B CA 1
ATOM 5832 C C . ASN B 1 331 ? -4.906 -31.734 -24.266 1 89.31 331 ASN B C 1
ATOM 5834 O O . ASN B 1 331 ? -6.02 -31.766 -24.781 1 89.31 331 ASN B O 1
ATOM 5838 N N . ARG B 1 332 ? -3.928 -32.406 -24.719 1 87.56 332 ARG B N 1
ATOM 5839 C CA . ARG B 1 332 ? -3.965 -33.062 -26.031 1 87.56 332 ARG B CA 1
ATOM 5840 C C . ARG B 1 332 ? -3.977 -34.594 -25.906 1 87.56 332 ARG B C 1
ATOM 5842 O O . ARG B 1 332 ? -3.869 -35.281 -26.906 1 87.56 332 ARG B O 1
ATOM 5849 N N . GLY B 1 333 ? -3.926 -35.031 -24.703 1 87.19 333 GLY B N 1
ATOM 5850 C CA . GLY B 1 333 ? -4.012 -36.469 -24.453 1 87.19 333 GLY B CA 1
ATOM 5851 C C . GLY B 1 333 ? -2.703 -37.188 -24.688 1 87.19 333 GLY B C 1
ATOM 5852 O O . GLY B 1 333 ? -2.695 -38.406 -24.938 1 87.19 333 GLY B O 1
ATOM 5853 N N . MET B 1 334 ? -1.626 -36.469 -24.641 1 88.38 334 MET B N 1
ATOM 5854 C CA . MET B 1 334 ? -0.315 -37.062 -24.875 1 88.38 334 MET B CA 1
ATOM 5855 C C . MET B 1 334 ? 0.297 -37.594 -23.562 1 88.38 334 MET B C 1
ATOM 5857 O O . MET B 1 334 ? 1.259 -37 -23.062 1 88.38 334 MET B O 1
ATOM 5861 N N . LYS B 1 335 ? -0.019 -38.688 -23.188 1 90.44 335 LYS B N 1
ATOM 5862 C CA . LYS B 1 335 ? 0.29 -39.219 -21.859 1 90.44 335 LYS B CA 1
ATOM 5863 C C . LYS B 1 335 ? 1.787 -39.5 -21.703 1 90.44 335 LYS B C 1
ATOM 5865 O O . LYS B 1 335 ? 2.352 -39.25 -20.641 1 90.44 335 LYS B O 1
ATOM 5870 N N . ASP B 1 336 ? 2.424 -39.938 -22.766 1 90.75 336 ASP B N 1
ATOM 5871 C CA . ASP B 1 336 ? 3.854 -40.219 -22.688 1 90.75 336 ASP B CA 1
ATOM 5872 C C . ASP B 1 336 ? 4.656 -38.938 -22.484 1 90.75 336 ASP B C 1
ATOM 5874 O O . ASP B 1 336 ? 5.633 -38.938 -21.719 1 90.75 336 ASP B O 1
ATOM 5878 N N . THR B 1 337 ? 4.238 -37.938 -23.172 1 91.19 337 THR B N 1
ATOM 5879 C CA . THR B 1 337 ? 4.906 -36.625 -23.031 1 91.19 337 THR B CA 1
ATOM 5880 C C . THR B 1 337 ? 4.707 -36.094 -21.625 1 91.19 337 THR B C 1
ATOM 5882 O O . THR B 1 337 ? 5.629 -35.5 -21.031 1 91.19 337 THR B O 1
ATOM 5885 N N . VAL B 1 338 ? 3.496 -36.219 -21.094 1 94.12 338 VAL B N 1
ATOM 5886 C CA . VAL B 1 338 ? 3.229 -35.781 -19.719 1 94.12 338 VAL B CA 1
ATOM 5887 C C . VAL B 1 338 ? 4.172 -36.531 -18.766 1 94.12 338 VAL B C 1
ATOM 5889 O O . VAL B 1 338 ? 4.832 -35.875 -17.938 1 94.12 338 VAL B O 1
ATOM 5892 N N . ALA B 1 339 ? 4.246 -37.844 -18.938 1 94.5 339 ALA B N 1
ATOM 5893 C CA . ALA B 1 339 ? 5.062 -38.656 -18.047 1 94.5 339 ALA B CA 1
ATOM 5894 C C . ALA B 1 339 ? 6.535 -38.281 -18.141 1 94.5 339 ALA B C 1
ATOM 5896 O O . ALA B 1 339 ? 7.215 -38.156 -17.109 1 94.5 339 ALA B O 1
ATOM 5897 N N . THR B 1 340 ? 7.039 -38.094 -19.344 1 94.06 340 THR B N 1
ATOM 5898 C CA . THR B 1 340 ? 8.438 -37.719 -19.547 1 94.06 340 THR B CA 1
ATOM 5899 C C . THR B 1 340 ? 8.75 -36.406 -18.859 1 94.06 340 THR B C 1
ATOM 5901 O O . THR B 1 340 ? 9.727 -36.312 -18.109 1 94.06 340 THR B O 1
ATOM 5904 N N . ALA B 1 341 ? 7.914 -35.375 -19.109 1 95.06 341 ALA B N 1
ATOM 5905 C CA . ALA B 1 341 ? 8.125 -34.062 -18.531 1 95.06 341 ALA B CA 1
ATOM 5906 C C . ALA B 1 341 ? 8.102 -34.125 -17 1 95.06 341 ALA B C 1
ATOM 5908 O O . ALA B 1 341 ? 9 -33.625 -16.328 1 95.06 341 ALA B O 1
ATOM 5909 N N . MET B 1 342 ? 7.129 -34.844 -16.438 1 96.38 342 MET B N 1
ATOM 5910 C CA . MET B 1 342 ? 6.961 -34.938 -14.992 1 96.38 342 MET B CA 1
ATOM 5911 C C . MET B 1 342 ? 8.117 -35.688 -14.359 1 96.38 342 MET B C 1
ATOM 5913 O O . MET B 1 342 ? 8.547 -35.375 -13.25 1 96.38 342 MET B O 1
ATOM 5917 N N . ASN B 1 343 ? 8.57 -36.688 -15.031 1 95.81 343 ASN B N 1
ATOM 5918 C CA . ASN B 1 343 ? 9.656 -37.5 -14.5 1 95.81 343 ASN B CA 1
ATOM 5919 C C . ASN B 1 343 ? 10.953 -36.719 -14.383 1 95.81 343 ASN B C 1
ATOM 5921 O O . ASN B 1 343 ? 11.82 -37.062 -13.578 1 95.81 343 ASN B O 1
ATOM 5925 N N . TRP B 1 344 ? 11.078 -35.719 -15.148 1 96.44 344 TRP B N 1
ATOM 5926 C CA . TRP B 1 344 ? 12.305 -34.906 -15.156 1 96.44 344 TRP B CA 1
ATOM 5927 C C . TRP B 1 344 ? 12.266 -33.844 -14.078 1 96.44 344 TRP B C 1
ATOM 5929 O O . TRP B 1 344 ? 13.258 -33.125 -13.859 1 96.44 344 TRP B O 1
ATOM 5939 N N . ILE B 1 345 ? 11.164 -33.656 -13.375 1 97.12 345 ILE B N 1
ATOM 5940 C CA . ILE B 1 345 ? 11.039 -32.688 -12.289 1 97.12 345 ILE B CA 1
ATOM 5941 C C . ILE B 1 345 ? 11.406 -33.375 -10.961 1 97.12 345 ILE B C 1
ATOM 5943 O O . ILE B 1 345 ? 10.93 -34.469 -10.656 1 97.12 345 ILE B O 1
ATOM 5947 N N . PRO B 1 346 ? 12.289 -32.75 -10.195 1 96.81 346 PRO B N 1
ATOM 5948 C CA . PRO B 1 346 ? 12.586 -33.312 -8.875 1 96.81 346 PRO B CA 1
ATOM 5949 C C . PRO B 1 346 ? 11.344 -33.406 -7.988 1 96.81 346 PRO B C 1
ATOM 5951 O O . PRO B 1 346 ? 10.344 -32.719 -8.234 1 96.81 346 PRO B O 1
ATOM 5954 N N . LEU B 1 347 ? 11.414 -34.281 -6.961 1 97.38 347 LEU B N 1
ATOM 5955 C CA . LEU B 1 347 ? 10.281 -34.438 -6.055 1 97.38 347 LEU B CA 1
ATOM 5956 C C . LEU B 1 347 ? 10.195 -33.281 -5.078 1 97.38 347 LEU B C 1
ATOM 5958 O O . LEU B 1 347 ? 10.344 -33.469 -3.867 1 97.38 347 LEU B O 1
ATOM 5962 N N . CYS B 1 348 ? 9.906 -32.156 -5.59 1 97.56 348 CYS B N 1
ATOM 5963 C CA . CYS B 1 348 ? 9.75 -30.938 -4.812 1 97.56 348 CYS B CA 1
ATOM 5964 C C . CYS B 1 348 ? 8.273 -30.609 -4.609 1 97.56 348 CYS B C 1
ATOM 5966 O O . CYS B 1 348 ? 7.402 -31.375 -5.02 1 97.56 348 CYS B O 1
ATOM 5968 N N . GLU B 1 349 ? 7.988 -29.5 -3.963 1 96.56 349 GLU B N 1
ATOM 5969 C CA . GLU B 1 349 ? 6.625 -29.156 -3.582 1 96.56 349 GLU B CA 1
ATOM 5970 C C . GLU B 1 349 ? 5.738 -28.969 -4.812 1 96.56 349 GLU B C 1
ATOM 5972 O O . GLU B 1 349 ? 4.598 -29.422 -4.84 1 96.56 349 GLU B O 1
ATOM 5977 N N . ILE B 1 350 ? 6.234 -28.312 -5.828 1 96.56 350 ILE B N 1
ATOM 5978 C CA . ILE B 1 350 ? 5.41 -28.031 -6.992 1 96.56 350 ILE B CA 1
ATOM 5979 C C . ILE B 1 350 ? 5.121 -29.312 -7.754 1 96.56 350 ILE B C 1
ATOM 5981 O O . ILE B 1 350 ? 4.047 -29.469 -8.344 1 96.56 350 ILE B O 1
ATOM 5985 N N . LYS B 1 351 ? 6.035 -30.266 -7.793 1 96.81 351 LYS B N 1
ATOM 5986 C CA . LYS B 1 351 ? 5.77 -31.578 -8.398 1 96.81 351 LYS B CA 1
ATOM 5987 C C . LYS B 1 351 ? 4.617 -32.281 -7.695 1 96.81 351 LYS B C 1
ATOM 5989 O O . LYS B 1 351 ? 3.738 -32.844 -8.344 1 96.81 351 LYS B O 1
ATOM 5994 N N . VAL B 1 352 ? 4.684 -32.25 -6.387 1 96.44 352 VAL B N 1
ATOM 5995 C CA . VAL B 1 352 ? 3.639 -32.906 -5.605 1 96.44 352 VAL B CA 1
ATOM 5996 C C . VAL B 1 352 ? 2.281 -32.281 -5.945 1 96.44 352 VAL B C 1
ATOM 5998 O O . VAL B 1 352 ? 1.299 -33 -6.133 1 96.44 352 VAL B O 1
ATOM 6001 N N . SER B 1 353 ? 2.225 -31.016 -5.984 1 96 353 SER B N 1
ATOM 6002 C CA . SER B 1 353 ? 0.992 -30.312 -6.352 1 96 353 SER B CA 1
ATOM 6003 C C . SER B 1 353 ? 0.533 -30.719 -7.75 1 96 353 SER B C 1
ATOM 6005 O O . SER B 1 353 ? -0.661 -30.906 -7.988 1 96 353 SER B O 1
ATOM 6007 N N . ALA B 1 354 ? 1.484 -30.828 -8.672 1 96.94 354 ALA B N 1
ATOM 6008 C CA . ALA B 1 354 ? 1.168 -31.219 -10.039 1 96.94 354 ALA B CA 1
ATOM 6009 C C . ALA B 1 354 ? 0.647 -32.656 -10.094 1 96.94 354 ALA B C 1
ATOM 6011 O O . ALA B 1 354 ? -0.296 -32.938 -10.828 1 96.94 354 ALA B O 1
ATOM 6012 N N . LEU B 1 355 ? 1.271 -33.531 -9.344 1 96.94 355 LEU B N 1
ATOM 6013 C CA . LEU B 1 355 ? 0.816 -34.906 -9.289 1 96.94 355 LEU B CA 1
ATOM 6014 C C . LEU B 1 355 ? -0.61 -35 -8.758 1 96.94 355 LEU B C 1
ATOM 6016 O O . LEU B 1 355 ? -1.427 -35.75 -9.273 1 96.94 355 LEU B O 1
ATOM 6020 N N . ARG B 1 356 ? -0.882 -34.25 -7.766 1 96.44 356 ARG B N 1
ATOM 6021 C CA . ARG B 1 356 ? -2.24 -34.219 -7.234 1 96.44 356 ARG B CA 1
ATOM 6022 C C . ARG B 1 356 ? -3.234 -33.75 -8.289 1 96.44 356 ARG B C 1
ATOM 6024 O O . ARG B 1 356 ? -4.324 -34.312 -8.422 1 96.44 356 ARG B O 1
ATOM 6031 N N . PHE B 1 357 ? -2.863 -32.719 -8.969 1 95.69 357 PHE B N 1
ATOM 6032 C CA . PHE B 1 357 ? -3.705 -32.188 -10.039 1 95.69 357 PHE B CA 1
ATOM 6033 C C . PHE B 1 357 ? -3.957 -33.25 -11.102 1 95.69 357 PHE B C 1
ATOM 6035 O O . PHE B 1 357 ? -5.086 -33.406 -11.57 1 95.69 357 PHE B O 1
ATOM 6042 N N . LEU B 1 358 ? -2.963 -34.031 -11.484 1 95.88 358 LEU B N 1
ATOM 6043 C CA . LEU B 1 358 ? -2.996 -35 -12.578 1 95.88 358 LEU B CA 1
ATOM 6044 C C . LEU B 1 358 ? -3.76 -36.25 -12.172 1 95.88 358 LEU B C 1
ATOM 6046 O O . LEU B 1 358 ? -4.18 -37.031 -13.031 1 95.88 358 LEU B O 1
ATOM 6050 N N . TYR B 1 359 ? -3.875 -36.438 -10.898 1 95.56 359 TYR B N 1
ATOM 6051 C CA . TYR B 1 359 ? -4.438 -37.688 -10.422 1 95.56 359 TYR B CA 1
ATOM 6052 C C . TYR B 1 359 ? -5.836 -37.906 -10.984 1 95.56 359 TYR B C 1
ATOM 6054 O O . TYR B 1 359 ? -6.219 -39.062 -11.289 1 95.56 359 TYR B O 1
ATOM 6062 N N . LYS B 1 360 ? -6.539 -36.875 -11.109 1 90.62 360 LYS B N 1
ATOM 6063 C CA . LYS B 1 360 ? -7.906 -37 -11.617 1 90.62 360 LYS B CA 1
ATOM 6064 C C . LYS B 1 360 ? -7.922 -37.562 -13.023 1 90.62 360 LYS B C 1
ATOM 6066 O O . LYS B 1 360 ? -8.773 -38.406 -13.344 1 90.62 360 LYS B O 1
ATOM 6071 N N . SER B 1 361 ? -7 -37.219 -13.852 1 91.75 361 SER B N 1
ATOM 6072 C CA . SER B 1 361 ? -7.02 -37.562 -15.266 1 91.75 361 SER B CA 1
ATOM 6073 C C . SER B 1 361 ? -6.039 -38.688 -15.562 1 91.75 361 SER B C 1
ATOM 6075 O O . SER B 1 361 ? -6.121 -39.344 -16.609 1 91.75 361 SER B O 1
ATOM 6077 N N . TYR B 1 362 ? -5.156 -38.938 -14.703 1 94.25 362 TYR B N 1
ATOM 6078 C CA . TYR B 1 362 ? -4.07 -39.844 -15 1 94.25 362 TYR B CA 1
ATOM 6079 C C . TYR B 1 362 ? -3.695 -40.656 -13.766 1 94.25 362 TYR B C 1
ATOM 6081 O O . TYR B 1 362 ? -2.527 -40.688 -13.367 1 94.25 362 TYR B O 1
ATOM 6089 N N . PRO B 1 363 ? -4.609 -41.344 -13.156 1 94.69 363 PRO B N 1
ATOM 6090 C CA . PRO B 1 363 ? -4.352 -42.062 -11.906 1 94.69 363 PRO B CA 1
ATOM 6091 C C . PRO B 1 363 ? -3.322 -43.156 -12.062 1 94.69 363 PRO B C 1
ATOM 6093 O O . PRO B 1 363 ? -2.561 -43.438 -11.133 1 94.69 363 PRO B O 1
ATOM 6096 N N . GLU B 1 364 ? -3.303 -43.812 -13.195 1 93.75 364 GLU B N 1
ATOM 6097 C CA . GLU B 1 364 ? -2.369 -44.938 -13.391 1 93.75 364 GLU B CA 1
ATOM 6098 C C . GLU B 1 364 ? -0.923 -44.438 -13.328 1 93.75 364 GLU B C 1
ATOM 6100 O O . GLU B 1 364 ? -0.055 -45.125 -12.797 1 93.75 364 GLU B O 1
ATOM 6105 N N . TYR B 1 365 ? -0.727 -43.281 -13.906 1 93.62 365 TYR B N 1
ATOM 6106 C CA . TYR B 1 365 ? 0.608 -42.688 -13.859 1 93.62 365 TYR B CA 1
ATOM 6107 C C . TYR B 1 365 ? 1.011 -42.375 -12.422 1 93.62 365 TYR B C 1
ATOM 6109 O O . TYR B 1 365 ? 2.166 -42.562 -12.039 1 93.62 365 TYR B O 1
ATOM 6117 N N . ILE B 1 366 ? 0.133 -41.969 -11.586 1 94.25 366 ILE B N 1
ATOM 6118 C CA . ILE B 1 366 ? 0.406 -41.531 -10.219 1 94.25 366 ILE B CA 1
ATOM 6119 C C . ILE B 1 366 ? 0.637 -42.75 -9.328 1 94.25 366 ILE B C 1
ATOM 6121 O O . ILE B 1 366 ? 1.532 -42.75 -8.484 1 94.25 366 ILE B O 1
ATOM 6125 N N . ASN B 1 367 ? -0.118 -43.719 -9.57 1 93.88 367 ASN B N 1
ATOM 6126 C CA . ASN B 1 367 ? -0.097 -44.906 -8.703 1 93.88 367 ASN B CA 1
ATOM 6127 C C . ASN B 1 367 ? 1.214 -45.656 -8.836 1 93.88 367 ASN B C 1
ATOM 6129 O O . ASN B 1 367 ? 1.523 -46.531 -8 1 93.88 367 ASN B O 1
ATOM 6133 N N . GLN B 1 368 ? 2.01 -45.312 -9.781 1 91.38 368 GLN B N 1
ATOM 6134 C CA . GLN B 1 368 ? 3.285 -46 -9.961 1 91.38 368 GLN B CA 1
ATOM 6135 C C . GLN B 1 368 ? 4.332 -45.469 -8.984 1 91.38 368 GLN B C 1
ATOM 6137 O O . GLN B 1 368 ? 5.363 -46.125 -8.773 1 91.38 368 GLN B O 1
ATOM 6142 N N . TYR B 1 369 ? 4.086 -44.312 -8.484 1 92.25 369 TYR B N 1
ATOM 6143 C CA . TYR B 1 369 ? 5.047 -43.719 -7.562 1 92.25 369 TYR B CA 1
ATOM 6144 C C . TYR B 1 369 ? 5.066 -44.469 -6.238 1 92.25 369 TYR B C 1
ATOM 6146 O O . TYR B 1 369 ? 4.016 -44.875 -5.727 1 92.25 369 TYR B O 1
ATOM 6154 N N . ASP B 1 370 ? 6.238 -44.75 -5.715 1 93.06 370 ASP B N 1
ATOM 6155 C CA . ASP B 1 370 ? 6.434 -45.312 -4.383 1 93.06 370 ASP B CA 1
ATOM 6156 C C . ASP B 1 370 ? 6.922 -44.25 -3.402 1 93.06 370 ASP B C 1
ATOM 6158 O O . ASP B 1 370 ? 8.117 -44.156 -3.125 1 93.06 370 ASP B O 1
ATOM 6162 N N . LEU B 1 371 ? 5.996 -43.5 -2.926 1 95.69 371 LEU B N 1
ATOM 6163 C CA . LEU B 1 371 ? 6.297 -42.406 -2.021 1 95.69 371 LEU B CA 1
ATOM 6164 C C . LEU B 1 371 ? 5.73 -42.656 -0.631 1 95.69 371 LEU B C 1
ATOM 6166 O O . LEU B 1 371 ? 5.102 -43.688 -0.402 1 95.69 371 LEU B O 1
ATOM 6170 N N . ASP B 1 372 ? 6.113 -41.844 0.352 1 95.31 372 ASP B N 1
ATOM 6171 C CA . ASP B 1 372 ? 5.574 -41.875 1.707 1 95.31 372 ASP B CA 1
ATOM 6172 C C . ASP B 1 372 ? 4.051 -42 1.688 1 95.31 372 ASP B C 1
ATOM 6174 O O . ASP B 1 372 ? 3.387 -41.344 0.886 1 95.31 372 ASP B O 1
ATOM 6178 N N . GLU B 1 373 ? 3.49 -42.719 2.629 1 94.81 373 GLU B N 1
ATOM 6179 C CA . GLU B 1 373 ? 2.066 -43.062 2.633 1 94.81 373 GLU B CA 1
ATOM 6180 C C . GLU B 1 373 ? 1.213 -41.781 2.748 1 94.81 373 GLU B C 1
ATOM 6182 O O . GLU B 1 373 ? 0.202 -41.656 2.057 1 94.81 373 GLU B O 1
ATOM 6187 N N . LYS B 1 374 ? 1.572 -40.938 3.645 1 93.56 374 LYS B N 1
ATOM 6188 C CA . LYS B 1 374 ? 0.798 -39.719 3.834 1 93.56 374 LYS B CA 1
ATOM 6189 C C . LYS B 1 374 ? 0.842 -38.844 2.586 1 93.56 374 LYS B C 1
ATOM 6191 O O . LYS B 1 374 ? -0.156 -38.219 2.227 1 93.56 374 LYS B O 1
ATOM 6196 N N . LEU B 1 375 ? 2.002 -38.781 2.031 1 95.06 375 LEU B N 1
ATOM 6197 C CA . LEU B 1 375 ? 2.182 -38.031 0.804 1 95.06 375 LEU B CA 1
ATOM 6198 C C . LEU B 1 375 ? 1.345 -38.594 -0.33 1 95.06 375 LEU B C 1
ATOM 6200 O O . LEU B 1 375 ? 0.694 -37.875 -1.071 1 95.06 375 LEU B O 1
ATOM 6204 N N . MET B 1 376 ? 1.342 -39.906 -0.451 1 95.94 376 MET B N 1
ATOM 6205 C CA . MET B 1 376 ? 0.549 -40.562 -1.487 1 95.94 376 MET B CA 1
ATOM 6206 C C . MET B 1 376 ? -0.941 -40.344 -1.258 1 95.94 376 MET B C 1
ATOM 6208 O O . MET B 1 376 ? -1.694 -40.125 -2.209 1 95.94 376 MET B O 1
ATOM 6212 N N . LYS B 1 377 ? -1.382 -40.406 -0.006 1 94.62 377 LYS B N 1
ATOM 6213 C CA . LYS B 1 377 ? -2.779 -40.156 0.319 1 94.62 377 LYS B CA 1
ATOM 6214 C C . LYS B 1 377 ? -3.182 -38.75 -0.101 1 94.62 377 LYS B C 1
ATOM 6216 O O . LYS B 1 377 ? -4.285 -38.531 -0.61 1 94.62 377 LYS B O 1
ATOM 6221 N N . TYR B 1 378 ? -2.314 -37.812 0.13 1 94.56 378 TYR B N 1
ATOM 6222 C CA . TYR B 1 378 ? -2.578 -36.438 -0.29 1 94.56 378 TYR B CA 1
ATOM 6223 C C . TYR B 1 378 ? -2.709 -36.344 -1.806 1 94.56 378 TYR B C 1
ATOM 6225 O O . TYR B 1 378 ? -3.658 -35.75 -2.318 1 94.56 378 TYR B O 1
ATOM 6233 N N . ILE B 1 379 ? -1.753 -36.969 -2.518 1 96.12 379 ILE B N 1
ATOM 6234 C CA . ILE B 1 379 ? -1.712 -36.875 -3.975 1 96.12 379 ILE B CA 1
ATOM 6235 C C . ILE B 1 379 ? -2.965 -37.531 -4.562 1 96.12 379 ILE B C 1
ATOM 6237 O O . ILE B 1 379 ? -3.557 -37 -5.504 1 96.12 379 ILE B O 1
ATOM 6241 N N . ARG B 1 380 ? -3.449 -38.594 -3.885 1 95.62 380 ARG B N 1
ATOM 6242 C CA . ARG B 1 380 ? -4.59 -39.344 -4.367 1 95.62 380 ARG B CA 1
ATOM 6243 C C . ARG B 1 380 ? -5.906 -38.719 -3.93 1 95.62 380 ARG B C 1
ATOM 6245 O O . ARG B 1 380 ? -6.98 -39.281 -4.18 1 95.62 380 ARG B O 1
ATOM 6252 N N . ARG B 1 381 ? -5.801 -37.594 -3.18 1 92.62 381 ARG B N 1
ATOM 6253 C CA . ARG B 1 381 ? -6.965 -36.844 -2.711 1 92.62 381 ARG B CA 1
ATOM 6254 C C . ARG B 1 381 ? -7.816 -37.688 -1.772 1 92.62 381 ARG B C 1
ATOM 6256 O O . ARG B 1 381 ? -9.047 -37.656 -1.84 1 92.62 381 ARG B O 1
ATOM 6263 N N . GLU B 1 382 ? -7.078 -38.469 -1.054 1 89.06 382 GLU B N 1
ATOM 6264 C CA . GLU B 1 382 ? -7.746 -39.281 -0.055 1 89.06 382 GLU B CA 1
ATOM 6265 C C . GLU B 1 382 ? -7.832 -38.562 1.29 1 89.06 382 GLU B C 1
ATOM 6267 O O . GLU B 1 382 ? -6.945 -37.781 1.639 1 89.06 382 GLU B O 1
ATOM 6272 N N . GLU B 1 383 ? -8.977 -38.781 2.018 1 77.38 383 GLU B N 1
ATOM 6273 C CA . GLU B 1 383 ? -9.172 -38.188 3.332 1 77.38 383 GLU B CA 1
ATOM 6274 C C . GLU B 1 383 ? -8.367 -38.906 4.402 1 77.38 383 GLU B C 1
ATOM 6276 O O . GLU B 1 383 ? -8.148 -40.125 4.305 1 77.38 383 GLU B O 1
#

Nearest PDB structures (foldseek):
  5jnh-assembly1_A  TM=8.596E-01  e=6.778E-21  Streptomyces rimofaciens
  5b6d-assembly1_A  TM=8.848E-01  e=6.383E-20  Streptomyces rimofaciens
  5jp9-assembly1_A  TM=8.676E-01  e=2.026E-20  Streptomyces rimofaciens
  5jp9-assembly1_B  TM=8.547E-01  e=2.135E-20  Streptomyces rimofaciens
  5jnh-assembly1_B  TM=8.376E-01  e=1.923E-20  Streptomyces rimofaciens

Secondary structure (DSSP, 8-state):
-EEEEES-HHHHHHHHHHHHHHHPEEE-GGG--EEEE-SEEEEES-TT------TT----HHHHHHHHHHHHTT--BHHHHHTT-GGGGGG-SSSSB-SS-HHHHHHSEEEETTTTEEEEEE-HHHHHHHHHHH-TT-S--EEE---HHHHSTTS--S---SEEEEEEEEETTEEEEEEEES-EEIIIIIIIIIHHHHHHHHHHHHHHHT-EEEEEEEEES-EEEESSSTTHHHHHHHHHHH---TT-SSPPPPP--GGGSPPPP-----HHHHHHHHHHIIIIIHHHHH-HIIIIISS-HHHHHHHHHTT-S-HHHHHHHHHHHHHHHHHTT-HHHHHHHHHTS-SSHHHHHHHHHHHTT-HHHHHT----HHHHHHHTT--/-EEEEES-HHHHHHHHHHHHHHHPEEE-GGG--EEEE-SEEEEES-TT------TT----HHHHHHHHHHHHTT--BHHHHHTT-GGGGGG-SSSSB-SS-HHHHHHSEEEETTTTEEEEEE-HHHHHHHHHHH-TT-S--EEE---HHHHSTTS--S---SEEEEEEEEETTEEEEEEEES-EEIIIIIIIIIHHHHHHHHHHHHHHHT-EEEEEEEEES-EEEESSSTTHHHHHHHHHHH---TT-SSPPPPP--GGGSPPPP-----HHHHHHHHHHIIIIIHHHHH-HIIIIISS-HHHHHHHHHTT-S-HHHHHHHHHHHHHHHHHTT-HHHHHHHHHTS-SSHHHHHHHHHHHTT-HHHHHT----HHHHHHHTT--

GO terms:
  GO:0016742 hydroxymethyl-, formyl- and related transferase activity (F, IDA)

Sequence (766 aa):
MYTFSGSKPTQLYMDILSTVIKEGDVLAPRGKRIKEIRPVMIEFKNPIRRTTFLKGRNINPFFQVAESLWILAGRSDVGFLLDYNKNMGQFSDDGVFFNAPYGERLRFWNRSDANNFIYNPLDQLRDVYEKIKADPDTRQAVAVIYNPLFDNINNDTKDRPCNLLLSFKLRNGKLDLSVYNRSNDLHWGTFGANLCQFSTILEAMATWLGVEVGSYYQITDSLHVYLDDYGAKITEDIQKVYGVNLETDEAPVVEDFEELLDPNPRMSYTMNELNQFLNEYFGIVDSLMRDDETYMHDGDCAQMLLNQIRHEPDEYIKVTLLLMVAKQALNRGMKDTVATAMNWIPLCEIKVSALRFLYKSYPEYINQYDLDEKLMKYIRREEMYTFSGSKPTQLYMDILSTVIKEGDVLAPRGKRIKEIRPVMIEFKNPIRRTTFLKGRNINPFFQVAESLWILAGRSDVGFLLDYNKNMGQFSDDGVFFNAPYGERLRFWNRSDANNFIYNPLDQLRDVYEKIKADPDTRQAVAVIYNPLFDNINNDTKDRPCNLLLSFKLRNGKLDLSVYNRSNDLHWGTFGANLCQFSTILEAMATWLGVEVGSYYQITDSLHVYLDDYGAKITEDIQKVYGVNLETDEAPVVEDFEELLDPNPRMSYTMNELNQFLNEYFGIVDSLMRDDETYMHDGDCAQMLLNQIRHEPDEYIKVTLLLMVAKQALNRGMKDTVATAMNWIPLCEIKVSALRFLYKSYPEYINQYDLDEKLMKYIRREE

Solvent-accessible surface area (backbone atoms only — not comparable to full-atom values): 40112 Å² total; per-residue (Å²): 114,45,78,49,75,44,64,47,53,43,47,52,49,41,46,49,51,45,45,34,70,56,67,28,47,79,46,48,40,98,74,45,47,28,28,34,38,54,43,34,40,37,37,31,58,37,35,83,58,49,64,63,72,53,71,54,55,84,62,63,52,51,34,38,49,50,49,35,53,42,29,76,65,30,41,41,58,37,67,71,50,38,72,57,38,71,71,58,51,79,45,25,78,78,60,49,30,29,67,48,32,61,11,20,24,37,45,27,26,60,41,32,79,59,71,74,42,78,57,82,57,37,44,32,61,60,43,27,50,51,44,38,71,74,33,54,54,39,62,75,26,52,40,55,46,66,44,69,92,69,58,34,76,84,47,89,64,74,35,61,62,34,58,36,35,39,40,43,39,52,51,95,69,18,35,28,36,38,38,40,22,45,40,37,41,46,66,63,30,50,67,38,42,45,39,35,36,52,34,49,51,45,45,48,52,16,38,48,70,72,45,41,69,31,38,37,32,43,36,26,52,32,34,28,46,38,64,78,49,101,43,22,66,44,54,50,37,31,25,70,72,65,61,62,48,76,79,54,87,66,55,68,86,62,86,78,61,68,91,80,33,49,78,66,68,50,72,65,49,40,61,67,55,43,51,53,48,46,50,49,38,68,71,47,50,47,58,46,70,67,29,62,61,55,32,65,61,71,57,63,36,58,52,49,50,50,57,54,43,73,66,44,83,33,46,31,59,30,47,45,50,32,41,47,50,20,48,53,25,53,78,69,68,34,60,66,55,24,50,55,32,55,69,71,44,66,62,16,62,64,45,50,43,41,48,30,54,40,28,82,83,39,45,73,70,53,67,68,60,90,64,60,68,69,59,46,34,53,32,68,70,50,132,116,46,77,47,75,44,62,48,53,42,47,53,49,40,46,50,52,44,46,33,70,55,67,28,47,80,47,48,40,98,74,47,46,28,27,33,39,55,42,34,38,37,37,31,58,37,32,80,56,49,63,64,72,54,69,56,56,84,62,62,52,51,33,36,48,51,49,34,52,40,29,76,63,30,42,40,58,38,69,73,51,40,73,56,38,70,72,59,51,78,45,25,77,78,60,50,30,31,67,47,31,62,11,20,25,36,46,27,27,59,42,31,80,58,70,75,42,78,57,82,56,37,44,32,60,58,44,28,50,52,43,38,71,75,33,54,54,40,61,75,26,53,39,55,46,64,45,68,93,69,58,36,78,86,47,89,67,74,35,63,62,35,60,35,36,40,40,43,38,50,52,98,68,19,35,27,36,38,37,39,22,44,40,37,41,48,64,61,31,50,67,37,41,45,38,33,34,51,34,49,52,44,44,48,51,17,39,48,70,71,44,42,70,32,39,37,32,42,37,26,51,31,34,28,46,39,64,79,48,93,50,22,64,44,54,50,36,30,23,70,73,66,62,63,50,76,78,53,87,68,56,67,87,63,86,79,62,68,90,80,36,49,78,66,68,50,73,66,50,40,61,67,54,43,51,52,49,44,50,49,37,68,70,47,51,47,58,46,71,68,29,63,61,54,34,68,62,68,67,61,37,57,53,51,51,49,59,55,42,73,68,45,83,33,46,32,57,28,46,44,51,32,42,47,49,21,48,52,25,53,78,69,68,35,60,66,56,24,52,55,32,55,68,72,44,65,64,16,61,63,47,50,44,41,48,30,53,41,29,81,84,37,44,73,70,53,66,68,59,90,64,58,67,69,59,44,34,54,32,67,70,50,132

Radius of gyration: 28.45 Å; Cα contacts (8 Å, |Δi|>4): 1455; chains: 2; bounding box: 48×96×74 Å